Protein 3DOH (pdb70)

Organism: Thermotoga maritima (strain ATCC 43589 / DSM 3109 / JCM 10099 / NBRC 100826 / MSB8) (NCBI:txid243274)

Sequence (748 aa):
VKSVTLITKVFPEGEKVCAVVIEYPVEIDGQKLSPDQFSVKVKTGDTYSSRTITKVYANNSGGLSFSIFNNRGKYVVLELSTEDLHSNTIVFGPNFLNTRMKLDYIVSQLVPIFDVDGNEVEPFTSKQTDEKHLIIDDFLAFTFKDPETGVEIPYRLFVPKDVNPDRKYPLVVFLHGAGERGTDNYLQVAGNRGAVVWAQPRYQVVHPCFVLAPQCPPNSSWSTLFTDRENPFNPEKPLLAVIKIIRKLLDEYNIDENRIYITGLSMGGYGTWTAIMEFPELFAAAIPICGGGDVSKVERIKDIPIWVFHAEDDPVVPVENSRVLVKKLAEIGGKVRYTEYEKGFMEKHGWDPHGSWIPTYENQEAIEWLFEQSRVKSVTLITKVFPEGEKVCAVVIEYPVEIDGQKLSPDQFSVKVKTGDTYSSRTITKVYANNSGGLSFSIFNNRGKYVVLELSTEDLHSNTIVFGPNFLNTRMKLDYIVSQLVPIFDVDGNEVEPFTSKQTDEKHLIIDDFLAFTFKDPETGVEIPYRLFVPKDVNPDRKYPLVVFLHGAGERGTDNYLQVAGNRGAVVWAQPRYQVVHPCFVLAPQCPPNSSWSTLFTDNPFNPEKPLLAVIKIIRKLLDEYNIDENRIYITGLSMGGYGTWTAIMEFPELFAAAIPICGGGDVSKVERIKDIPIWVFHAEDDPVVPVENSRVLVKKLAEIGGKVRYTEYEKGFMEKHGWDPHGSWIPTYENQEAIEWLFEQSR

Radius of gyration: 38.95 Å; Cα contacts (8 Å, |Δi|>4): 1836; chains: 2; bounding box: 73×62×111 Å

Foldseek 3Di:
DPFKEFEWEFAAQFIFRFKIKAQAPWKAAFVFDFQVQKWKWWDDDPDIDTFRFDGKFADQPRDDDDDPPGRMIRMIMGGTDPPDPPTHQWDQDDDQAIDGDDTWMKMKRHQWAQGPVGGTDGIDMDIGDYYDYVQLVQWDWDWDQDPVPRDIKIKTKHAAPPDDQPAAAAEEEEEEALHQAADPRRSQVTSRCRQRLCVDPVNCVVGNYMYMGIHHHNQCAQFCPNVDDPDRQHGDPRVVVVVVVVVVDVVVGRHDQFHHEYEYEHSRLSNQQSVCQVCVSRHQEYERELDADDQVRCVSNLPHQYEYEAECPQPPRHCVRVVSNQVSSVVNNHNYHYDYHYDPNQVVVPHRRRSRVSVVSVDPVNVVVSVVTTD/DPFKEFEWEFAQQFIFRFKIKDFAPAKFQFVQDDQVQKWKWWDDDPDIHTWRFDGKFEDPPTPDDDDPVGGMTRMMMTTTDPVDPPGHQWAQPDDQAIDGDDTWMKMKRHQWGAGPVGDTDGIDIGIGPYYDYPLQVQWDWDWDAPPVGGDIKIKTKHAFPDDDQVAAAEEEEEEDGSHQAADPRRSQVTSRCRFRLCVDPVNCVPRPYMYMRIHHHHQDFQFCLSVHVRQEGDVVVVVVVVVVVVCVVPGRHDQFHYEYEYAASVLSNFQNCCLPPVSRHFEYERELYAHDQVRLVSNLPHQYEYEAECPQPPRHPVRVVSSQVSSVVVNHNYHYDYHYPPRQVVVPHRRRSRVSVVSVDPVNSVVSVVTTD

Nearest PDB structures (foldseek):
  3doh-assembly1_A  TM=1.003E+00  e=2.024E-85  Thermotoga maritima
  3doh-assembly1_B  TM=9.971E-01  e=1.791E-76  Thermotoga maritima
  3wyd-assembly1_B  TM=8.641E-01  e=1.560E-15  uncultured organism
  5vol-assembly2_H  TM=7.059E-01  e=5.793E-10  Bacteroides intestinalis DSM 17393
  5vol-assembly1_F  TM=7.031E-01  e=1.849E-09  Bacteroides intestinalis DSM 17393

Solvent-accessible surface area: 31979 Å² total; per-residue (Å²): 73,138,21,2,21,0,0,1,59,2,30,24,79,2,1,11,0,12,1,0,3,0,30,0,83,59,53,0,27,3,150,117,17,45,49,76,32,8,16,1,9,5,57,51,58,125,99,25,37,66,5,70,26,59,127,16,19,1,9,77,77,17,16,60,68,108,48,129,170,73,27,107,0,80,44,0,0,0,59,1,19,44,146,20,157,53,1,63,0,15,87,152,24,116,144,96,65,18,73,45,51,168,18,46,1,8,1,4,0,9,6,18,3,76,11,80,102,40,91,99,28,108,28,35,38,34,114,35,88,68,60,86,41,39,34,2,67,72,4,90,61,81,83,18,160,1,121,146,43,60,33,100,0,14,7,29,0,12,49,13,161,140,41,48,108,136,149,114,15,2,0,0,0,0,0,0,3,6,12,17,17,10,107,73,15,30,9,0,0,0,14,4,32,0,0,2,2,2,3,20,93,156,21,22,126,87,38,34,0,2,0,0,0,0,0,0,28,53,147,16,0,0,0,20,43,91,54,64,249,144,42,33,53,62,35,31,99,2,0,59,0,0,3,52,0,0,117,80,0,48,124,104,62,41,2,27,81,61,63,0,0,0,0,0,1,13,2,0,0,18,0,0,1,4,0,0,1,43,47,26,133,26,1,2,0,0,2,0,0,0,0,0,5,23,56,100,43,2,92,117,0,75,93,8,14,0,14,0,0,0,0,61,30,10,100,67,12,75,15,108,33,0,95,55,0,17,142,77,0,58,106,59,60,5,120,33,107,65,44,48,21,138,154,33,61,0,110,170,82,65,47,92,15,20,4,0,43,15,15,2,5,87,40,120,113,2,1,54,19,0,10,131,30,64,131,84,150,17,2,24,0,0,0,59,3,31,23,86,3,1,16,1,8,0,0,2,0,25,1,95,61,73,0,28,3,129,127,18,39,50,73,25,8,15,1,8,10,68,23,81,110,89,27,37,73,8,74,23,59,127,21,6,1,13,87,77,12,29,53,61,118,55,119,172,93,17,108,0,59,44,0,0,0,46,9,15,39,150,23,163,62,2,56,2,20,66,176,18,138,108,101,64,25,78,44,57,189,21,47,4,8,0,2,0,14,5,20,0,71,7,65,105,53,93,83,25,109,33,34,40,29,112,38,80,64,60,81,43,40,40,2,68,78,4,84,64,77,87,20,131,9,89,147,103,37,39,94,0,15,7,31,0,16,47,15,166,136,48,72,111,125,152,114,19,5,0,0,0,0,0,0,2,8,15,15,11,10,110,76,16,26,7,0,0,0,13,4,31,0,0,3,2,2,4,10,92,154,20,22,124,87,28,33,0,1,0,0,0,0,0,0,30,47,134,18,0,0,0,14,54,80,58,138,112,36,56,56,34,33,122,2,0,63,0,0,3,78,0,0,113,77,0,48,126,100,57,48,2,25,81,69,62,0,0,0,0,0,4,10,2,0,0,17,0,0,0,2,0,0,3,45,49,45,148,22,1,2,0,0,2,0,0,0,0,2,7,33,55,93,44,2,92,126,0,64,104,8,13,0,14,0,0,0,0,56,26,11,101,71,10,77,18,91,42,0,92,60,0,19,137,90,0,55,95,65,57,6,121,34,106,63,38,53,24,133,154,34,53,0,116,153,86,69,47,91,12,20,5,0,39,16,15,2,5,85,42,118,111,2,2,54,21,0,14,129,27,67,126

InterPro domains:
  IPR003140 Phospholipase/carboxylesterase/thioesterase [PF02230] (187-363)
  IPR029058 Alpha/Beta hydrolase fold [G3DSA:3.40.50.1820] (156-395)
  IPR029058 Alpha/Beta hydrolase fold [SSF53474] (164-391)
  IPR041172 Esterase, Ig-like N-terminal [PF18435] (23-141)
  IPR050955 Plant Biomass Hydrolyzing Esterase [PTHR43037] (5-394)

Structure (mmCIF, N/CA/C/O backbone):
data_3DOH
#
_entry.id   3DOH
#
_cell.length_a   130.157
_cell.length_b   130.157
_cell.length_c   306.184
_cell.angle_alpha   90.00
_cell.angle_beta   90.00
_cell.angle_gamma   120.00
#
_symmetry.space_group_name_H-M   'H 3 2'
#
loop_
_entity.id
_entity.type
_entity.pdbx_description
1 polymer esterase
2 non-polymer 'SULFATE ION'
3 water water
#
loop_
_atom_site.group_PDB
_atom_site.id
_atom_site.type_symbol
_atom_site.label_atom_id
_atom_site.label_alt_id
_atom_site.label_comp_id
_atom_site.label_asym_id
_atom_site.label_entity_id
_atom_site.label_seq_id
_atom_site.pdbx_PDB_ins_code
_atom_site.Cartn_x
_atom_site.Cartn_y
_atom_site.Cartn_z
_atom_site.occupancy
_atom_site.B_iso_or_equiv
_atom_site.auth_seq_id
_atom_site.auth_comp_id
_atom_site.auth_asym_id
_atom_site.auth_atom_id
_atom_site.pdbx_PDB_model_num
ATOM 1 N N . VAL A 1 6 ? 18.450 -37.760 68.090 1.00 50.02 21 VAL A N 1
ATOM 2 C CA . VAL A 1 6 ? 18.154 -36.619 67.233 1.00 49.65 21 VAL A CA 1
ATOM 3 C C . VAL A 1 6 ? 19.161 -36.509 66.093 1.00 49.65 21 VAL A C 1
ATOM 4 O O . VAL A 1 6 ? 20.361 -36.364 66.324 1.00 49.30 21 VAL A O 1
ATOM 8 N N . LYS A 1 7 ? 18.664 -36.578 64.862 1.00 49.54 22 LYS A N 1
ATOM 9 C CA . LYS A 1 7 ? 19.528 -36.740 63.692 1.00 49.06 22 LYS A CA 1
ATOM 10 C C . LYS A 1 7 ? 20.284 -35.465 63.305 1.00 47.22 22 LYS A C 1
ATOM 11 O O . LYS A 1 7 ? 21.438 -35.536 62.866 1.00 47.27 22 LYS A O 1
ATOM 17 N N . SER A 1 8 ? 19.627 -34.318 63.457 1.00 44.52 23 SER A N 1
ATOM 18 C CA . SER A 1 8 ? 20.229 -33.030 63.122 1.00 42.10 23 SER A CA 1
ATOM 19 C C . SER A 1 8 ? 19.349 -31.906 63.599 1.00 39.79 23 SER A C 1
ATOM 20 O O . SER A 1 8 ? 18.151 -32.096 63.861 1.00 38.86 23 SER A O 1
ATOM 23 N N . VAL A 1 9 ? 19.994 -30.751 63.727 1.00 37.18 24 VAL A N 1
ATOM 24 C CA . VAL A 1 9 ? 19.352 -29.481 64.004 1.00 35.52 24 VAL A CA 1
ATOM 25 C C . VAL A 1 9 ? 19.900 -28.459 63.014 1.00 33.73 24 VAL A C 1
ATOM 26 O O . VAL A 1 9 ? 21.093 -28.182 62.964 1.00 33.53 24 VAL A O 1
ATOM 30 N N . THR A 1 10 ? 19.019 -27.971 62.164 1.00 32.23 25 THR A N 1
ATOM 31 C CA . THR A 1 10 ? 19.420 -27.226 61.013 1.00 30.89 25 THR A CA 1
ATOM 32 C C . THR A 1 10 ? 18.836 -25.831 61.129 1.00 30.36 25 THR A C 1
ATOM 33 O O . THR A 1 10 ? 17.638 -25.649 61.326 1.00 30.51 25 THR A O 1
ATOM 37 N N . LEU A 1 11 ? 19.718 -24.857 61.047 1.00 29.59 26 LEU A N 1
ATOM 38 C CA . LEU A 1 11 ? 19.375 -23.460 61.022 1.00 28.99 26 LEU A CA 1
ATOM 39 C C . LEU A 1 11 ? 18.853 -23.065 59.660 1.00 28.79 26 LEU A C 1
ATOM 40 O O . LEU A 1 11 ? 19.561 -23.214 58.674 1.00 29.34 26 LEU A O 1
ATOM 45 N N . ILE A 1 12 ? 17.621 -22.583 59.578 1.00 28.45 27 ILE A N 1
ATOM 46 C CA . ILE A 1 12 ? 17.115 -22.099 58.302 1.00 28.89 27 ILE A CA 1
ATOM 47 C C . ILE A 1 12 ? 17.285 -20.570 58.239 1.00 29.68 27 ILE A C 1
ATOM 48 O O . ILE A 1 12 ? 16.761 -19.835 59.120 1.00 30.39 27 ILE A O 1
ATOM 53 N N . THR A 1 13 ? 18.035 -20.104 57.232 1.00 29.26 28 THR A N 1
ATOM 54 C CA . THR A 1 13 ? 18.191 -18.680 56.948 1.00 29.38 28 THR A CA 1
ATOM 55 C C . THR A 1 13 ? 17.496 -18.368 55.667 1.00 29.29 28 THR A C 1
ATOM 56 O O . THR A 1 13 ? 17.339 -19.239 54.794 1.00 29.54 28 THR A O 1
ATOM 60 N N . LYS A 1 14 ? 17.095 -17.107 55.536 1.00 28.68 29 LYS A N 1
ATOM 61 C CA . LYS A 1 14 ? 16.367 -16.661 54.384 1.00 28.13 29 LYS A CA 1
ATOM 62 C C . LYS A 1 14 ? 16.743 -15.192 54.198 1.00 28.37 29 LYS A C 1
ATOM 63 O O . LYS A 1 14 ? 16.992 -14.473 55.198 1.00 29.04 29 LYS A O 1
ATOM 69 N N . VAL A 1 15 ? 16.788 -14.710 52.962 1.00 27.54 30 VAL A N 1
ATOM 70 C CA . VAL A 1 15 ? 17.182 -13.313 52.792 1.00 27.71 30 VAL A CA 1
ATOM 71 C C . VAL A 1 15 ? 15.939 -12.413 52.843 1.00 28.57 30 VAL A C 1
ATOM 72 O O . VAL A 1 15 ? 15.055 -12.485 51.947 1.00 28.74 30 VAL A O 1
ATOM 76 N N . PHE A 1 16 ? 15.874 -11.581 53.890 1.00 28.21 31 PHE A N 1
ATOM 77 C CA . PHE A 1 16 ? 14.762 -10.652 54.073 1.00 28.25 31 PHE A CA 1
ATOM 78 C C . PHE A 1 16 ? 15.166 -9.250 53.572 1.00 29.71 31 PHE A C 1
ATOM 79 O O . PHE A 1 16 ? 16.372 -8.967 53.393 1.00 29.84 31 PHE A O 1
ATOM 87 N N . PRO A 1 17 ? 14.174 -8.349 53.363 1.00 30.35 32 PRO A N 1
ATOM 88 C CA . PRO A 1 17 ? 14.577 -7.084 52.756 1.00 30.25 32 PRO A CA 1
ATOM 89 C C . PRO A 1 17 ? 15.789 -6.405 53.420 1.00 30.94 32 PRO A C 1
ATOM 90 O O . PRO A 1 17 ? 16.593 -5.774 52.721 1.00 30.81 32 PRO A O 1
ATOM 94 N N . GLU A 1 18 ? 15.953 -6.547 54.737 1.00 31.32 33 GLU A N 1
ATOM 95 C CA . GLU A 1 18 ? 17.097 -5.903 55.412 1.00 31.89 33 GLU A CA 1
ATOM 96 C C . GLU A 1 18 ? 18.286 -6.869 55.592 1.00 31.24 33 GLU A C 1
ATOM 97 O O . GLU A 1 18 ? 19.206 -6.608 56.381 1.00 31.02 33 GLU A O 1
ATOM 103 N N . GLY A 1 19 ? 18.257 -7.980 54.845 1.00 30.05 34 GLY A N 1
ATOM 104 C CA . GLY A 1 19 ? 19.320 -8.959 54.859 1.00 28.49 34 GLY A CA 1
ATOM 105 C C . GLY A 1 19 ? 18.936 -10.315 55.401 1.00 27.82 34 GLY A C 1
ATOM 106 O O . GLY A 1 19 ? 17.764 -10.561 55.745 1.00 27.32 34 GLY A O 1
ATOM 107 N N . GLU A 1 20 ? 19.928 -11.195 55.489 1.00 27.13 35 GLU A N 1
ATOM 108 C CA . GLU A 1 20 ? 19.696 -12.602 55.779 1.00 26.33 35 GLU A CA 1
ATOM 109 C C . GLU A 1 20 ? 19.526 -12.830 57.275 1.00 26.40 35 GLU A C 1
ATOM 110 O O . GLU A 1 20 ? 20.330 -12.368 58.085 1.00 26.26 35 GLU A O 1
ATOM 116 N N . LYS A 1 21 ? 18.468 -13.549 57.629 1.00 25.89 36 LYS A N 1
ATOM 117 C CA . LYS A 1 21 ? 18.123 -13.794 59.008 1.00 26.11 36 LYS A CA 1
ATOM 118 C C . LYS A 1 21 ? 17.901 -15.278 59.144 1.00 26.11 36 LYS A C 1
ATOM 119 O O . LYS A 1 21 ? 17.484 -15.948 58.189 1.00 25.83 36 LYS A O 1
ATOM 125 N N . VAL A 1 22 ? 18.165 -15.790 60.337 1.00 26.14 37 VAL A N 1
ATOM 126 C CA . VAL A 1 22 ? 17.753 -17.136 60.691 1.00 26.52 37 VAL A CA 1
ATOM 127 C C . VAL A 1 22 ? 16.251 -17.073 61.057 1.00 26.89 37 VAL A C 1
ATOM 128 O O . VAL A 1 22 ? 15.878 -16.455 62.070 1.00 25.65 37 VAL A O 1
ATOM 132 N N . CYS A 1 23 ? 15.426 -17.740 60.246 1.00 27.52 38 CYS A N 1
ATOM 133 C CA . CYS A 1 23 ? 13.973 -17.684 60.363 1.00 28.84 38 CYS A CA 1
ATOM 134 C C . CYS A 1 23 ? 13.403 -18.986 60.903 1.00 29.47 38 CYS A C 1
ATOM 135 O O . CYS A 1 23 ? 12.298 -19.019 61.428 1.00 29.35 38 CYS A O 1
ATOM 138 N N . ALA A 1 24 ? 14.142 -20.076 60.785 1.00 30.59 39 ALA A N 1
ATOM 139 C CA . ALA A 1 24 ? 13.624 -21.292 61.384 1.00 31.66 39 ALA A CA 1
ATOM 140 C C . ALA A 1 24 ? 14.726 -22.228 61.846 1.00 32.36 39 ALA A C 1
ATOM 141 O O . ALA A 1 24 ? 15.879 -22.086 61.457 1.00 33.52 39 ALA A O 1
ATOM 143 N N . VAL A 1 25 ? 14.365 -23.141 62.726 1.00 32.32 40 VAL A N 1
ATOM 144 C CA . VAL A 1 25 ? 15.241 -24.192 63.147 1.00 32.32 40 VAL A CA 1
ATOM 145 C C . VAL A 1 25 ? 14.454 -25.466 62.885 1.00 32.34 40 VAL A C 1
ATOM 146 O O . VAL A 1 25 ? 13.300 -25.594 63.317 1.00 31.58 40 VAL A O 1
ATOM 150 N N . VAL A 1 26 ? 15.068 -26.377 62.141 1.00 33.06 41 VAL A N 1
ATOM 151 C CA . VAL A 1 26 ? 14.468 -27.684 61.845 1.00 34.41 41 VAL A CA 1
ATOM 152 C C . VAL A 1 26 ? 15.226 -28.832 62.524 1.00 35.47 41 VAL A C 1
ATOM 153 O O . VAL A 1 26 ? 16.439 -29.002 62.336 1.00 35.67 41 VAL A O 1
ATOM 157 N N . ILE A 1 27 ? 14.504 -29.632 63.296 1.00 36.34 42 ILE A N 1
ATOM 158 C CA . ILE A 1 27 ? 15.107 -30.760 64.000 1.00 36.47 42 ILE A CA 1
ATOM 159 C C . ILE A 1 27 ? 14.681 -32.046 63.311 1.00 37.93 42 ILE A C 1
ATOM 160 O O . ILE A 1 27 ? 13.499 -32.251 63.100 1.00 37.23 42 ILE A O 1
ATOM 165 N N . GLU A 1 28 ? 15.644 -32.887 62.933 1.00 40.63 43 GLU A N 1
ATOM 166 C CA . GLU A 1 28 ? 15.326 -34.211 62.371 1.00 43.24 43 GLU A CA 1
ATOM 167 C C . GLU A 1 28 ? 15.377 -35.231 63.490 1.00 44.85 43 GLU A C 1
ATOM 168 O O . GLU A 1 28 ? 16.461 -35.559 64.000 1.00 45.97 43 GLU A O 1
ATOM 174 N N . TYR A 1 29 ? 14.199 -35.710 63.867 1.00 45.95 44 TYR A N 1
ATOM 175 C CA . TYR A 1 29 ? 14.051 -36.723 64.891 1.00 47.32 44 TYR A CA 1
ATOM 176 C C . TYR A 1 29 ? 14.272 -38.148 64.359 1.00 48.77 44 TYR A C 1
ATOM 177 O O . TYR A 1 29 ? 14.082 -38.391 63.164 1.00 48.38 44 TYR A O 1
ATOM 186 N N . PRO A 1 30 ? 14.688 -39.099 65.247 1.00 50.61 45 PRO A N 1
ATOM 187 C CA . PRO A 1 30 ? 14.885 -40.496 64.794 1.00 51.72 45 PRO A CA 1
ATOM 188 C C . PRO A 1 30 ? 13.591 -41.191 64.274 1.00 52.60 45 PRO A C 1
ATOM 189 O O . PRO A 1 30 ? 13.669 -41.970 63.336 1.00 52.31 45 PRO A O 1
ATOM 193 N N . VAL A 1 31 ? 12.432 -40.904 64.871 1.00 54.09 46 VAL A N 1
ATOM 194 C CA . VAL A 1 31 ? 11.145 -41.247 64.242 1.00 55.80 46 VAL A CA 1
ATOM 195 C C . VAL A 1 31 ? 10.372 -40.043 63.755 1.00 56.50 46 VAL A C 1
ATOM 196 O O . VAL A 1 31 ? 10.828 -38.886 63.848 1.00 57.43 46 VAL A O 1
ATOM 200 N N . GLU A 1 32 ? 9.196 -40.335 63.215 1.00 57.03 47 GLU A N 1
ATOM 201 C CA . GLU A 1 32 ? 8.264 -39.308 62.810 1.00 57.78 47 GLU A CA 1
ATOM 202 C C . GLU A 1 32 ? 7.686 -38.750 64.107 1.00 57.39 47 GLU A C 1
ATOM 203 O O . GLU A 1 32 ? 7.958 -39.280 65.177 1.00 57.58 47 GLU A O 1
ATOM 209 N N . ILE A 1 33 ? 6.901 -37.682 63.991 1.00 57.27 48 ILE A N 1
ATOM 210 C CA . ILE A 1 33 ? 6.284 -36.984 65.108 1.00 56.67 48 ILE A CA 1
ATOM 211 C C . ILE A 1 33 ? 5.018 -36.336 64.568 1.00 56.73 48 ILE A C 1
ATOM 212 O O . ILE A 1 33 ? 4.988 -35.919 63.407 1.00 56.23 48 ILE A O 1
ATOM 217 N N . ASP A 1 34 ? 3.985 -36.260 65.410 1.00 56.99 49 ASP A N 1
ATOM 218 C CA . ASP A 1 34 ? 2.757 -35.498 65.122 1.00 57.26 49 ASP A CA 1
ATOM 219 C C . ASP A 1 34 ? 2.877 -34.080 65.664 1.00 56.65 49 ASP A C 1
ATOM 220 O O . ASP A 1 34 ? 3.007 -33.861 66.875 1.00 56.10 49 ASP A O 1
ATOM 225 N N . GLY A 1 35 ? 2.826 -33.128 64.741 1.00 56.38 50 GLY A N 1
ATOM 226 C CA . GLY A 1 35 ? 2.881 -31.711 65.064 1.00 56.09 50 GLY A CA 1
ATOM 227 C C . GLY A 1 35 ? 1.579 -31.183 65.624 1.00 55.69 50 GLY A C 1
ATOM 228 O O . GLY A 1 35 ? 1.568 -30.168 66.289 1.00 56.08 50 GLY A O 1
ATOM 229 N N . GLN A 1 36 ? 0.478 -31.867 65.340 1.00 55.32 51 GLN A N 1
ATOM 230 C CA . GLN A 1 36 ? -0.818 -31.500 65.865 1.00 55.03 51 GLN A CA 1
ATOM 231 C C . GLN A 1 36 ? -0.662 -31.292 67.367 1.00 54.05 51 GLN A C 1
ATOM 232 O O . GLN A 1 36 ? -1.205 -30.349 67.924 1.00 53.74 51 GLN A O 1
ATOM 238 N N . LYS A 1 37 ? 0.143 -32.146 68.003 1.00 53.58 52 LYS A N 1
ATOM 239 C CA . LYS A 1 37 ? 0.362 -32.096 69.465 1.00 53.12 52 LYS A CA 1
ATOM 240 C C . LYS A 1 37 ? 1.548 -31.226 69.979 1.00 51.61 52 LYS A C 1
ATOM 241 O O . LYS A 1 37 ? 1.744 -31.096 71.191 1.00 51.64 52 LYS A O 1
ATOM 247 N N . LEU A 1 38 ? 2.319 -30.627 69.062 1.00 49.64 53 LEU A N 1
ATOM 248 C CA . LEU A 1 38 ? 3.462 -29.771 69.404 1.00 47.28 53 LEU A CA 1
ATOM 249 C C . LEU A 1 38 ? 3.007 -28.344 69.710 1.00 45.81 53 LEU A C 1
ATOM 250 O O . LEU A 1 38 ? 1.947 -27.908 69.247 1.00 46.41 53 LEU A O 1
ATOM 255 N N . SER A 1 39 ? 3.801 -27.612 70.478 1.00 43.00 54 SER A N 1
ATOM 256 C CA . SER A 1 39 ? 3.470 -26.242 70.815 1.00 40.75 54 SER A CA 1
ATOM 257 C C . SER A 1 39 ? 4.780 -25.496 71.107 1.00 39.02 54 SER A C 1
ATOM 258 O O . SER A 1 39 ? 5.706 -26.095 71.612 1.00 38.84 54 SER A O 1
ATOM 261 N N . PRO A 1 40 ? 4.874 -24.199 70.760 1.00 37.49 55 PRO A N 1
ATOM 262 C CA . PRO A 1 40 ? 6.110 -23.394 70.939 1.00 36.29 55 PRO A CA 1
ATOM 263 C C . PRO A 1 40 ? 6.781 -23.475 72.305 1.00 35.12 55 PRO A C 1
ATOM 264 O O . PRO A 1 40 ? 7.999 -23.444 72.401 1.00 35.16 55 PRO A O 1
ATOM 268 N N . ASP A 1 41 ? 6.001 -23.604 73.359 1.00 34.41 56 ASP A N 1
ATOM 269 C CA . ASP A 1 41 ? 6.576 -23.634 74.706 1.00 33.58 56 ASP A CA 1
ATOM 270 C C . ASP A 1 41 ? 7.230 -24.961 75.099 1.00 32.75 56 ASP A C 1
ATOM 271 O O . ASP A 1 41 ? 7.569 -25.165 76.270 1.00 32.79 56 ASP A O 1
ATOM 276 N N . GLN A 1 42 ? 7.387 -25.869 74.143 1.00 31.81 57 GLN A N 1
ATOM 277 C CA . GLN A 1 42 ? 8.045 -27.146 74.421 1.00 31.88 57 GLN A CA 1
ATOM 278 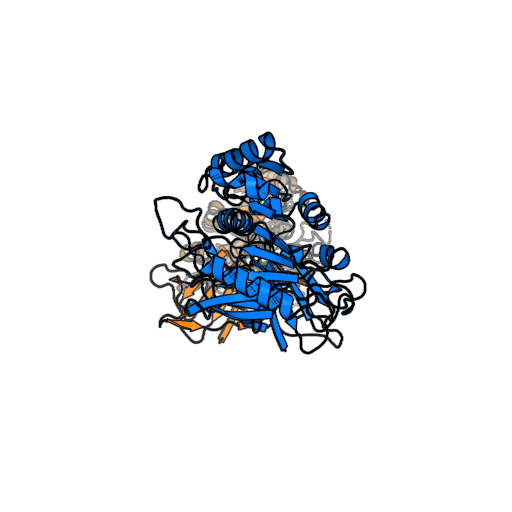C C . GLN A 1 42 ? 9.515 -27.085 73.972 1.00 31.36 57 GLN A C 1
ATOM 279 O O . GLN A 1 42 ? 10.277 -28.032 74.144 1.00 31.47 57 GLN A O 1
ATOM 285 N N . PHE A 1 43 ? 9.911 -25.957 73.405 1.00 30.15 58 PHE A N 1
ATOM 286 C CA . PHE A 1 43 ? 11.232 -25.854 72.848 1.00 28.68 58 PHE A CA 1
ATOM 287 C C . PHE A 1 43 ? 11.866 -24.537 73.235 1.00 27.60 58 PHE A C 1
ATOM 288 O O . PHE A 1 43 ? 11.192 -23.642 73.721 1.00 27.58 58 PHE A O 1
ATOM 296 N N . SER A 1 44 ? 13.151 -24.417 72.991 1.00 26.29 59 SER A N 1
ATOM 297 C CA . SER A 1 44 ? 13.843 -23.177 73.227 1.00 26.15 59 SER A CA 1
ATOM 298 C C . SER A 1 44 ? 14.838 -22.952 72.105 1.00 26.45 59 SER A C 1
ATOM 299 O O . SER A 1 44 ? 15.446 -23.916 71.603 1.00 27.36 59 SER A O 1
ATOM 302 N N . VAL A 1 45 ? 15.030 -21.710 71.684 1.00 25.56 60 VAL A N 1
ATOM 303 C CA . VAL A 1 45 ? 16.053 -21.457 70.680 1.00 25.17 60 VAL A CA 1
ATOM 304 C C . VAL A 1 45 ? 16.904 -20.252 71.100 1.00 25.65 60 VAL A C 1
ATOM 305 O O . VAL A 1 45 ? 16.360 -19.256 71.534 1.00 25.89 60 VAL A O 1
ATOM 309 N N . LYS A 1 46 ? 18.231 -20.326 71.006 1.00 26.20 61 LYS A N 1
ATOM 310 C CA . LYS A 1 46 ? 19.073 -19.185 71.471 1.00 27.19 61 LYS A CA 1
ATOM 311 C C . LYS A 1 46 ? 20.230 -18.923 70.551 1.00 27.72 61 LYS A C 1
ATOM 312 O O . LYS A 1 46 ? 20.706 -19.854 69.946 1.00 28.58 61 LYS A O 1
ATOM 318 N N . VAL A 1 47 ? 20.616 -17.663 70.399 1.00 28.82 62 VAL A N 1
ATOM 319 C CA . VAL A 1 47 ? 21.821 -17.321 69.664 1.00 29.59 62 VAL A CA 1
ATOM 320 C C . VAL A 1 47 ? 22.901 -16.957 70.664 1.00 31.71 62 VAL A C 1
ATOM 321 O O . VAL A 1 47 ? 22.604 -16.536 71.782 1.00 30.77 62 VAL A O 1
ATOM 325 N N . LYS A 1 48 ? 24.155 -17.117 70.265 1.00 35.12 63 LYS A N 1
ATOM 326 C CA . LYS A 1 48 ? 25.239 -16.454 70.975 1.00 38.52 63 LYS A CA 1
ATOM 327 C C . LYS A 1 48 ? 25.463 -15.065 70.391 1.00 40.02 63 LYS A C 1
ATOM 328 O O . LYS A 1 48 ? 25.418 -14.864 69.176 1.00 40.27 63 LYS A O 1
ATOM 334 N N . THR A 1 49 ? 25.752 -14.096 71.246 1.00 42.63 64 THR A N 1
ATOM 335 C CA . THR A 1 49 ? 26.377 -12.872 70.764 1.00 45.00 64 THR A CA 1
ATOM 336 C C . THR A 1 49 ? 26.690 -11.925 71.904 1.00 46.07 64 THR A C 1
ATOM 337 O O . THR A 1 49 ? 25.801 -11.253 72.426 1.00 47.41 64 THR A O 1
ATOM 341 N N . GLY A 1 50 ? 27.958 -11.871 72.291 1.00 47.23 65 GLY A N 1
ATOM 342 C CA . GLY A 1 50 ? 29.042 -12.621 71.633 1.00 48.08 65 GLY A CA 1
ATOM 343 C C . GLY A 1 50 ? 29.597 -13.665 72.622 1.00 48.62 65 GLY A C 1
ATOM 344 O O . GLY A 1 50 ? 30.026 -14.750 72.209 1.00 48.77 65 GLY A O 1
ATOM 345 N N . ASP A 1 51 ? 29.587 -13.335 73.922 1.00 48.63 66 ASP A N 1
ATOM 346 C CA . ASP A 1 51 ? 29.745 -14.338 75.012 1.00 48.94 66 ASP A CA 1
ATOM 347 C C . ASP A 1 51 ? 28.494 -14.498 75.951 1.00 48.18 66 ASP A C 1
ATOM 348 O O . ASP A 1 51 ? 28.602 -15.034 77.062 1.00 48.48 66 ASP A O 1
ATOM 353 N N . THR A 1 52 ? 27.311 -14.050 75.513 1.00 46.37 67 THR A N 1
ATOM 354 C CA . THR A 1 52 ? 26.072 -14.563 76.109 1.00 43.91 67 THR A CA 1
ATOM 355 C C . THR A 1 52 ? 25.094 -15.005 75.029 1.00 42.18 67 THR A C 1
ATOM 356 O O . THR A 1 52 ? 25.326 -14.806 73.831 1.00 42.05 67 THR A O 1
ATOM 360 N N . TYR A 1 53 ? 23.985 -15.583 75.478 1.00 39.54 68 TYR A N 1
ATOM 361 C CA . TYR A 1 53 ? 22.926 -16.008 74.590 1.00 36.85 68 TYR A CA 1
ATOM 362 C C . TYR A 1 53 ? 21.720 -15.152 74.779 1.00 35.53 68 TYR A C 1
ATOM 363 O O . TYR A 1 53 ? 21.423 -14.728 75.886 1.00 35.91 68 TYR A O 1
ATOM 372 N N . SER A 1 54 ? 21.006 -14.897 73.702 1.00 33.47 69 SER A N 1
ATOM 373 C CA . SER A 1 54 ? 19.708 -14.342 73.871 1.00 32.25 69 SER A CA 1
ATOM 374 C C . SER A 1 54 ? 18.669 -15.252 73.167 1.00 31.27 69 SER A C 1
ATOM 375 O O . SER A 1 54 ? 19.031 -16.046 72.279 1.00 30.24 69 SER A O 1
ATOM 378 N N . SER A 1 55 ? 17.402 -15.182 73.597 1.00 30.55 70 SER A N 1
ATOM 379 C CA . SER A 1 55 ? 16.359 -16.072 73.035 1.00 30.31 70 SER A CA 1
ATOM 380 C C . SER A 1 55 ? 15.895 -15.588 71.688 1.00 30.00 70 SER A C 1
ATOM 381 O O . SER A 1 55 ? 15.823 -14.381 71.429 1.00 29.53 70 SER A O 1
ATOM 384 N N . ARG A 1 56 ? 15.577 -16.553 70.837 1.00 29.73 71 ARG A N 1
ATOM 385 C CA . ARG A 1 56 ? 14.807 -16.290 69.635 1.00 29.06 71 ARG A CA 1
ATOM 386 C C . ARG A 1 56 ? 13.408 -16.649 70.028 1.00 28.82 71 ARG A C 1
ATOM 387 O O . ARG A 1 56 ? 13.192 -17.645 70.756 1.00 29.03 71 ARG A O 1
ATOM 395 N N . THR A 1 57 ? 12.450 -15.846 69.592 1.00 28.23 72 THR A N 1
ATOM 396 C CA . THR A 1 57 ? 11.101 -16.170 69.941 1.00 28.08 72 THR A CA 1
ATOM 397 C C . THR A 1 57 ? 10.447 -17.083 68.915 1.00 28.89 72 THR A C 1
ATOM 398 O O . THR A 1 57 ? 10.301 -16.701 67.749 1.00 28.17 72 THR A O 1
ATOM 402 N N . ILE A 1 58 ? 10.089 -18.303 69.365 1.00 29.60 73 ILE A N 1
ATOM 403 C CA . ILE A 1 58 ? 9.442 -19.335 68.524 1.00 30.16 73 ILE A CA 1
ATOM 404 C C . ILE A 1 58 ? 7.958 -19.001 68.289 1.00 31.85 73 ILE A C 1
ATOM 405 O O . ILE A 1 58 ? 7.172 -19.027 69.204 1.00 32.18 73 ILE A O 1
ATOM 410 N N . THR A 1 59 ? 7.567 -18.684 67.065 1.00 34.14 74 THR A N 1
ATOM 411 C CA . THR A 1 59 ? 6.195 -18.219 66.842 1.00 36.54 74 THR A CA 1
ATOM 412 C C . THR A 1 59 ? 5.163 -19.319 66.470 1.00 37.90 74 THR A C 1
ATOM 413 O O . THR A 1 59 ? 3.979 -19.181 66.794 1.00 37.94 74 THR A O 1
ATOM 417 N N . LYS A 1 60 ? 5.598 -20.371 65.765 1.00 39.11 75 LYS A N 1
ATOM 418 C CA . LYS A 1 60 ? 4.753 -21.561 65.527 1.00 40.79 75 LYS A CA 1
ATOM 419 C C . LYS A 1 60 ? 5.642 -22.813 65.527 1.00 40.86 75 LYS A C 1
ATOM 420 O O . LYS A 1 60 ? 6.795 -22.722 65.126 1.00 41.37 75 LYS A O 1
ATOM 426 N N . VAL A 1 61 ? 5.128 -23.960 65.986 1.00 41.07 76 VAL A N 1
ATOM 427 C CA . VAL A 1 61 ? 5.771 -25.283 65.746 1.00 40.88 76 VAL A CA 1
ATOM 428 C C . VAL A 1 61 ? 4.923 -26.173 64.831 1.00 40.31 76 VAL A C 1
ATOM 429 O O . VAL A 1 61 ? 3.702 -26.191 64.958 1.00 40.39 76 VAL A O 1
ATOM 433 N N . TYR A 1 62 ? 5.571 -26.918 63.935 1.00 39.96 77 TYR A N 1
ATOM 434 C CA . TYR A 1 62 ? 4.880 -27.923 63.092 1.00 40.10 77 TYR A CA 1
ATOM 435 C C . TYR A 1 62 ? 5.802 -29.050 62.554 1.00 40.92 77 TYR A C 1
ATOM 436 O O . TYR A 1 62 ? 7.026 -29.007 62.702 1.00 40.92 77 TYR A O 1
ATOM 445 N N . ALA A 1 63 ? 5.212 -30.061 61.931 1.00 42.52 78 ALA A N 1
ATOM 446 C CA . ALA A 1 63 ? 6.025 -31.130 61.382 1.00 44.06 78 ALA A CA 1
ATOM 447 C C . ALA A 1 63 ? 5.763 -31.362 59.916 1.00 45.11 78 ALA A C 1
ATOM 448 O O . ALA A 1 63 ? 4.649 -31.172 59.457 1.00 46.64 78 ALA A O 1
ATOM 450 N N . ASN A 1 64 ? 6.798 -31.758 59.181 1.00 46.38 79 ASN A N 1
ATOM 451 C CA . ASN A 1 64 ? 6.669 -32.246 57.803 1.00 46.73 79 ASN A CA 1
ATOM 452 C C . ASN A 1 64 ? 7.666 -33.396 57.569 1.00 47.29 79 ASN A C 1
ATOM 453 O O . ASN A 1 64 ? 8.380 -33.815 58.507 1.00 46.89 79 ASN A O 1
ATOM 458 N N . ASN A 1 65 ? 7.710 -33.903 56.335 1.00 47.89 80 ASN A N 1
ATOM 459 C CA . ASN A 1 65 ? 8.700 -34.901 55.948 1.00 48.56 80 ASN A CA 1
ATOM 460 C C . ASN A 1 65 ? 9.652 -34.379 54.894 1.00 48.43 80 ASN A C 1
ATOM 461 O O . ASN A 1 65 ? 10.527 -35.092 54.421 1.00 48.56 80 ASN A O 1
ATOM 466 N N . SER A 1 66 ? 9.479 -33.117 54.547 1.00 48.53 81 SER A N 1
ATOM 467 C CA . SER A 1 66 ? 10.330 -32.449 53.580 1.00 48.56 81 SER A CA 1
ATOM 468 C C . SER A 1 66 ? 11.661 -32.000 54.204 1.00 48.43 81 SER A C 1
ATOM 469 O O . SER A 1 66 ? 12.705 -32.332 53.688 1.00 48.89 81 SER A O 1
ATOM 472 N N . GLY A 1 67 ? 11.624 -31.249 55.305 1.00 48.39 82 GLY A N 1
ATOM 473 C CA . GLY A 1 67 ? 12.842 -30.717 55.929 1.00 47.98 82 GLY A CA 1
ATOM 474 C C . GLY A 1 67 ? 12.998 -29.217 55.759 1.00 48.13 82 GLY A C 1
ATOM 475 O O . GLY A 1 67 ? 13.956 -28.611 56.258 1.00 48.30 82 GLY A O 1
ATOM 476 N N . GLY A 1 68 ? 12.064 -28.619 55.025 1.00 48.04 83 GLY A N 1
ATOM 477 C CA . GLY A 1 68 ? 12.045 -27.188 54.829 1.00 47.44 83 GLY A CA 1
ATOM 478 C C . GLY A 1 68 ? 10.874 -26.583 55.560 1.00 47.61 83 GLY A C 1
ATOM 479 O O . GLY A 1 68 ? 10.400 -27.096 56.578 1.00 47.74 83 GLY A O 1
ATOM 480 N N . LEU A 1 69 ? 10.382 -25.480 55.041 1.00 47.37 84 LEU A N 1
ATOM 481 C CA . LEU A 1 69 ? 9.377 -24.752 55.773 1.00 47.03 84 LEU A CA 1
ATOM 482 C C . LEU A 1 69 ? 7.953 -25.209 55.505 1.00 46.98 84 LEU A C 1
ATOM 483 O O . LEU A 1 69 ? 7.040 -24.604 56.005 1.00 46.79 84 LEU A O 1
ATOM 488 N N . SER A 1 70 ? 7.747 -26.277 54.745 1.00 47.53 85 SER A N 1
ATOM 489 C CA . SER A 1 70 ? 6.382 -26.570 54.240 1.00 48.43 85 SER A CA 1
ATOM 490 C C . SER A 1 70 ? 5.458 -27.137 55.316 1.00 48.39 85 SER A C 1
ATOM 491 O O . SER A 1 70 ? 5.879 -27.989 56.120 1.00 48.62 85 SER A O 1
ATOM 494 N N . PHE A 1 71 ? 4.213 -26.659 55.324 1.00 48.10 86 PHE A N 1
ATOM 495 C CA . PHE A 1 71 ? 3.224 -27.062 56.309 1.00 48.27 86 PHE A CA 1
ATOM 496 C C . PHE A 1 71 ? 1.857 -27.252 55.665 1.00 48.81 86 PHE A C 1
ATOM 497 O O . PHE A 1 71 ? 1.316 -26.302 55.119 1.00 49.18 86 PHE A O 1
ATOM 505 N N . SER A 1 72 ? 1.295 -28.460 55.739 1.00 48.86 87 SER A N 1
ATOM 506 C CA . SER A 1 72 ? -0.115 -28.645 55.413 1.00 49.21 87 SER A CA 1
ATOM 507 C C . SER A 1 72 ? -0.939 -28.983 56.636 1.00 49.19 87 SER A C 1
ATOM 508 O O . SER A 1 72 ? -0.552 -29.873 57.383 1.00 48.71 87 SER A O 1
ATOM 511 N N . ILE A 1 73 ? -2.065 -28.303 56.825 1.00 49.26 88 ILE A N 1
ATOM 512 C CA . ILE A 1 73 ? -3.010 -28.660 57.880 1.00 50.42 88 ILE A CA 1
ATOM 513 C C . ILE A 1 73 ? -3.305 -30.159 57.912 1.00 51.61 88 ILE A C 1
ATOM 514 O O . ILE A 1 73 ? -3.736 -30.694 58.934 1.00 52.00 88 ILE A O 1
ATOM 519 N N . PHE A 1 74 ? -3.070 -30.830 56.789 1.00 52.64 89 PHE A N 1
ATOM 520 C CA . PHE A 1 74 ? -3.661 -32.126 56.528 1.00 53.82 89 PHE A CA 1
ATOM 521 C C . PHE A 1 74 ? -2.837 -33.199 57.123 1.00 54.58 89 PHE A C 1
ATOM 522 O O . PHE A 1 74 ? -3.377 -34.137 57.735 1.00 55.45 89 PHE A O 1
ATOM 530 N N . ASN A 1 75 ? -1.529 -33.054 56.955 1.00 54.76 90 ASN A N 1
ATOM 531 C CA . ASN A 1 75 ? -0.586 -34.006 57.503 1.00 54.68 90 ASN A CA 1
ATOM 532 C C . ASN A 1 75 ? 0.524 -33.245 58.205 1.00 53.53 90 ASN A C 1
ATOM 533 O O . ASN A 1 75 ? 1.610 -33.043 57.656 1.00 53.24 90 ASN A O 1
ATOM 538 N N . ASN A 1 76 ? 0.222 -32.810 59.422 1.00 52.05 91 ASN A N 1
ATOM 539 C CA . ASN A 1 76 ? 1.158 -32.074 60.261 1.00 50.33 91 ASN A CA 1
ATOM 540 C C . ASN A 1 76 ? 2.045 -33.080 60.999 1.00 50.11 91 ASN A C 1
ATOM 541 O O . ASN A 1 76 ? 1.911 -33.264 62.209 1.00 49.81 91 ASN A O 1
ATOM 546 N N . ARG A 1 77 ? 2.938 -33.743 60.270 1.00 49.60 92 ARG A N 1
ATOM 547 C CA . ARG A 1 77 ? 3.661 -34.866 60.848 1.00 50.19 92 ARG A CA 1
ATOM 548 C C . ARG A 1 77 ? 4.941 -35.238 60.086 1.00 49.78 92 ARG A C 1
ATOM 549 O O . ARG A 1 77 ? 5.067 -34.951 58.880 1.00 49.74 92 ARG A O 1
ATOM 557 N N . GLY A 1 78 ? 5.893 -35.859 60.797 1.00 49.18 93 GLY A N 1
ATOM 558 C CA . GLY A 1 78 ? 7.056 -36.471 60.154 1.00 48.44 93 GLY A CA 1
ATOM 559 C C . GLY A 1 78 ? 8.294 -36.444 61.020 1.00 48.22 93 GLY A C 1
ATOM 560 O O . GLY A 1 78 ? 8.237 -36.090 62.187 1.00 48.06 93 GLY A O 1
ATOM 561 N N . LYS A 1 79 ? 9.430 -36.808 60.445 1.00 47.80 94 LYS A N 1
ATOM 562 C CA . LYS A 1 79 ? 10.669 -36.771 61.208 1.00 47.12 94 LYS A CA 1
ATOM 563 C C . LYS A 1 79 ? 11.204 -35.344 61.373 1.00 45.98 94 LYS A C 1
ATOM 564 O O . LYS A 1 79 ? 12.078 -35.089 62.213 1.00 46.73 94 LYS A O 1
ATOM 570 N N . TYR A 1 80 ? 10.689 -34.400 60.602 1.00 43.81 95 TYR A N 1
ATOM 571 C CA . TYR A 1 80 ? 11.186 -33.040 60.750 1.00 41.82 95 TYR A CA 1
ATOM 572 C C . TYR A 1 80 ? 10.262 -32.185 61.596 1.00 41.08 95 TYR A C 1
ATOM 573 O O . TYR A 1 80 ? 9.046 -32.118 61.350 1.00 42.00 95 TYR A O 1
ATOM 582 N N . VAL A 1 81 ? 10.836 -31.532 62.595 1.00 39.01 96 VAL A N 1
ATOM 583 C CA . VAL A 1 81 ? 10.100 -30.563 63.374 1.00 36.57 96 VAL A CA 1
ATOM 584 C C . VAL A 1 81 ? 10.667 -29.165 63.093 1.00 35.62 96 VAL A C 1
ATOM 585 O O . VAL A 1 81 ? 11.877 -28.898 63.249 1.00 34.61 96 VAL A O 1
ATOM 589 N N . VAL A 1 82 ? 9.755 -28.304 62.646 1.00 33.92 97 VAL A N 1
ATOM 590 C CA . VAL A 1 82 ? 10.034 -26.936 62.328 1.00 32.44 97 VAL A CA 1
ATOM 591 C C . VAL A 1 82 ? 9.635 -26.026 63.465 1.00 32.02 97 VAL A C 1
ATOM 592 O O . VAL A 1 82 ? 8.505 -26.057 63.946 1.00 31.25 97 VAL A O 1
ATOM 596 N N . LEU A 1 83 ? 10.583 -25.196 63.863 1.00 31.83 98 LEU A N 1
ATOM 597 C CA . LEU A 1 83 ? 10.354 -24.166 64.844 1.00 31.77 98 LEU A CA 1
ATOM 598 C C . LEU A 1 83 ? 10.537 -22.874 64.097 1.00 31.90 98 LEU A C 1
ATOM 599 O O . LEU A 1 83 ? 11.651 -22.551 63.702 1.00 33.01 98 LEU A O 1
ATOM 604 N N . GLU A 1 84 ? 9.469 -22.130 63.875 1.00 31.34 99 GLU A N 1
ATOM 605 C CA . GLU A 1 84 ? 9.602 -20.870 63.184 1.00 30.75 99 GLU A CA 1
ATOM 606 C C . GLU A 1 84 ? 9.968 -19.764 64.177 1.00 29.52 99 GLU A C 1
ATOM 607 O O . GLU A 1 84 ? 9.540 -19.772 65.322 1.00 29.81 99 GLU A O 1
ATOM 613 N N . LEU A 1 85 ? 10.779 -18.813 63.750 1.00 28.81 100 LEU A N 1
ATOM 614 C CA . LEU A 1 85 ? 11.278 -17.759 64.655 1.00 28.16 100 LEU A CA 1
ATOM 615 C C . LEU A 1 85 ? 10.867 -16.330 64.254 1.00 28.28 100 LEU A C 1
ATOM 616 O O . LEU A 1 85 ? 10.823 -16.004 63.079 1.00 27.90 100 LEU A O 1
ATOM 621 N N . SER A 1 86 ? 10.582 -15.476 65.230 1.00 28.84 101 SER A N 1
ATOM 622 C CA . SER A 1 86 ? 10.192 -14.120 64.904 1.00 30.09 101 SER A CA 1
ATOM 623 C C . SER A 1 86 ? 11.275 -13.460 64.135 1.00 30.13 101 SER A C 1
ATOM 624 O O . SER A 1 86 ? 12.390 -13.369 64.590 1.00 30.55 101 SER A O 1
ATOM 627 N N . THR A 1 87 ? 10.931 -12.962 62.970 1.00 31.21 102 THR A N 1
ATOM 628 C CA . THR A 1 87 ? 11.887 -12.185 62.201 1.00 32.15 102 THR A CA 1
ATOM 629 C C . THR A 1 87 ? 12.119 -10.799 62.791 1.00 31.83 102 THR A C 1
ATOM 630 O O . THR A 1 87 ? 12.903 -10.068 62.269 1.00 32.15 102 THR A O 1
ATOM 634 N N . GLU A 1 88 ? 11.453 -10.454 63.883 1.00 32.69 103 GLU A N 1
ATOM 635 C CA . GLU A 1 88 ? 11.556 -9.130 64.474 1.00 33.80 103 GLU A CA 1
ATOM 636 C C . GLU A 1 88 ? 12.451 -9.181 65.692 1.00 34.35 103 GLU A C 1
ATOM 637 O O . GLU A 1 88 ? 12.680 -8.167 66.350 1.00 33.50 103 GLU A O 1
ATOM 643 N N . ASP A 1 89 ? 12.930 -10.375 66.024 1.00 35.35 104 ASP A N 1
ATOM 644 C CA . ASP A 1 89 ? 13.887 -10.524 67.110 1.00 36.07 104 ASP A CA 1
ATOM 645 C C . ASP A 1 89 ? 15.108 -9.683 66.864 1.00 37.06 104 ASP A C 1
ATOM 646 O O . ASP A 1 89 ? 15.584 -9.593 65.739 1.00 36.75 104 ASP A O 1
ATOM 651 N N . LEU A 1 90 ? 15.648 -9.111 67.931 1.00 39.02 105 LEU A N 1
ATOM 652 C CA . LEU A 1 90 ? 16.877 -8.344 67.815 1.00 39.89 105 LEU A CA 1
ATOM 653 C C . LEU A 1 90 ? 18.011 -9.153 67.149 1.00 39.82 105 LEU A C 1
ATOM 654 O O . LEU A 1 90 ? 18.616 -8.694 66.148 1.00 41.27 105 LEU A O 1
ATOM 659 N N . HIS A 1 91 ? 18.316 -10.316 67.706 1.00 38.27 106 HIS A N 1
ATOM 660 C CA . HIS A 1 91 ? 19.415 -11.117 67.196 1.00 37.35 106 HIS A CA 1
ATOM 661 C C . HIS A 1 91 ? 18.903 -12.097 66.153 1.00 36.88 106 HIS A C 1
ATOM 662 O O . HIS A 1 91 ? 19.038 -13.309 66.318 1.00 37.44 106 HIS A O 1
ATOM 669 N N . SER A 1 92 ? 18.314 -11.580 65.077 1.00 35.82 107 SER A N 1
ATOM 670 C CA . SER A 1 92 ? 17.989 -12.444 63.971 1.00 34.77 107 SER A CA 1
ATOM 671 C C . SER A 1 92 ? 18.945 -12.335 62.758 1.00 34.64 107 SER A C 1
ATOM 672 O O . SER A 1 92 ? 19.293 -13.359 62.157 1.00 35.19 107 SER A O 1
ATOM 675 N N . ASN A 1 93 ? 19.386 -11.117 62.427 1.00 34.17 108 ASN A N 1
ATOM 676 C CA . ASN A 1 93 ? 20.337 -10.853 61.338 1.00 33.54 108 ASN A CA 1
ATOM 677 C C . ASN A 1 93 ? 21.602 -11.665 61.425 1.00 33.49 108 ASN A C 1
ATOM 678 O O . ASN A 1 93 ? 22.111 -11.897 62.505 1.00 33.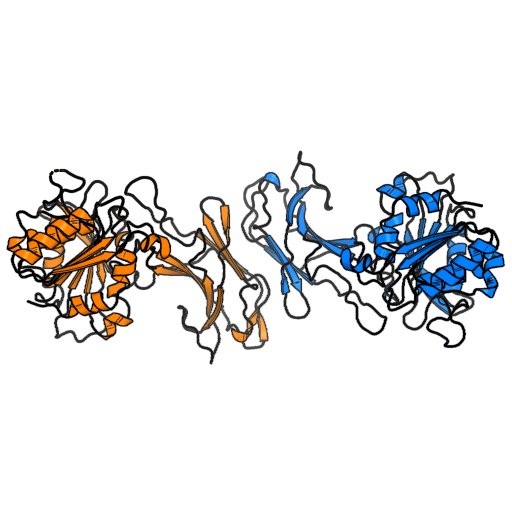36 108 ASN A O 1
ATOM 683 N N . THR A 1 94 ? 22.117 -12.112 60.291 1.00 33.93 109 THR A N 1
ATOM 684 C CA . THR A 1 94 ? 23.395 -12.840 60.299 1.00 34.26 109 THR A CA 1
ATOM 685 C C . THR A 1 94 ? 24.591 -11.892 60.122 1.00 35.01 109 THR A C 1
ATOM 686 O O . THR A 1 94 ? 25.746 -12.253 60.399 1.00 35.06 109 THR A O 1
ATOM 690 N N . ILE A 1 95 ? 24.304 -10.671 59.700 1.00 35.78 110 ILE A N 1
ATOM 691 C CA . ILE A 1 95 ? 25.351 -9.779 59.278 1.00 37.16 110 ILE A CA 1
ATOM 692 C C . ILE A 1 95 ? 25.456 -8.622 60.238 1.00 39.51 110 ILE A C 1
ATOM 693 O O . ILE A 1 95 ? 24.529 -7.827 60.349 1.00 40.08 110 ILE A O 1
ATOM 698 N N . VAL A 1 96 ? 26.582 -8.5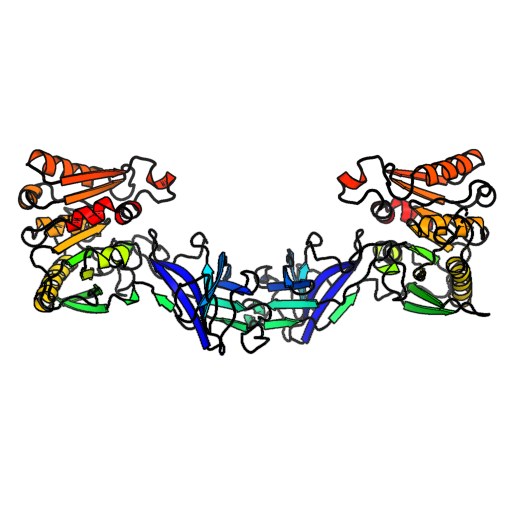09 60.927 1.00 42.01 111 VAL A N 1
ATOM 699 C CA . VAL A 1 96 ? 26.807 -7.315 61.727 1.00 44.82 111 VAL A CA 1
ATOM 700 C C . VAL A 1 96 ? 27.504 -6.247 60.874 1.00 46.70 111 VAL A C 1
ATOM 701 O O . VAL A 1 96 ? 28.525 -6.511 60.232 1.00 46.47 111 VAL A O 1
ATOM 705 N N . PHE A 1 97 ? 26.875 -5.069 60.840 1.00 49.61 112 PHE A N 1
ATOM 706 C CA . PHE A 1 97 ? 27.398 -3.875 60.186 1.00 52.56 112 PHE A CA 1
ATOM 707 C C . PHE A 1 97 ? 28.562 -3.352 60.994 1.00 53.75 112 PHE A C 1
ATOM 708 O O . PHE A 1 97 ? 28.350 -2.595 61.925 1.00 53.47 112 PHE A O 1
ATOM 716 N N . GLY A 1 98 ? 29.779 -3.756 60.648 1.00 55.74 113 GLY A N 1
ATOM 717 C CA . GLY A 1 98 ? 30.977 -3.148 61.225 1.00 58.24 113 GLY A CA 1
ATOM 718 C C . GLY A 1 98 ? 31.277 -1.787 60.573 1.00 60.29 113 GLY A C 1
ATOM 719 O O . GLY A 1 98 ? 30.486 -1.305 59.733 1.00 60.43 113 GLY A O 1
ATOM 720 N N . PRO A 1 99 ? 32.418 -1.145 60.950 1.00 61.53 114 PRO A N 1
ATOM 721 C CA . PRO A 1 99 ? 32.836 0.111 60.287 1.00 62.07 114 PRO A CA 1
ATOM 722 C C . PRO A 1 99 ? 33.842 -0.118 59.099 1.00 62.43 114 PRO A C 1
ATOM 723 O O . PRO A 1 99 ? 34.209 -1.271 58.814 1.00 62.48 114 PRO A O 1
ATOM 727 N N . ASN A 1 100 ? 34.221 0.929 58.355 1.00 62.57 115 ASN A N 1
ATOM 728 C CA . ASN A 1 100 ? 33.457 2.173 58.243 1.00 62.36 115 ASN A CA 1
ATOM 729 C C . ASN A 1 100 ? 32.323 1.818 57.278 1.00 61.46 115 ASN A C 1
ATOM 730 O O . ASN A 1 100 ? 31.132 2.127 57.534 1.00 61.69 115 ASN A O 1
ATOM 735 N N . PHE A 1 101 ? 32.716 1.131 56.194 1.00 59.58 116 PHE A N 1
ATOM 736 C CA . PHE A 1 101 ? 31.810 0.736 55.111 1.00 58.03 116 PHE A CA 1
ATOM 737 C C . PHE A 1 101 ? 31.984 -0.751 54.721 1.00 55.78 116 PHE A C 1
ATOM 738 O O . PHE A 1 101 ? 31.945 -1.107 53.548 1.00 55.28 116 PHE A O 1
ATOM 746 N N . LEU A 1 102 ? 32.150 -1.607 55.729 1.00 53.44 117 LEU A N 1
ATOM 747 C CA . LEU A 1 102 ? 32.472 -3.029 55.521 1.00 51.45 117 LEU A CA 1
ATOM 748 C C . LEU A 1 102 ? 31.757 -3.930 56.533 1.00 49.35 117 LEU A C 1
ATOM 749 O O . LEU A 1 102 ? 32.050 -3.907 57.719 1.00 49.37 117 LEU A O 1
ATOM 754 N N . ASN A 1 103 ? 30.813 -4.725 56.039 1.00 46.96 118 ASN A N 1
ATOM 755 C CA . ASN A 1 103 ? 30.032 -5.610 56.895 1.00 45.21 118 ASN A CA 1
ATOM 756 C C . ASN A 1 103 ? 30.605 -7.023 56.937 1.00 43.85 118 ASN A C 1
ATOM 757 O O . ASN A 1 103 ? 31.274 -7.460 56.001 1.00 42.76 118 ASN A O 1
ATOM 762 N N . THR A 1 104 ? 30.337 -7.733 58.028 1.00 43.22 119 THR A N 1
ATOM 763 C CA . THR A 1 104 ? 30.826 -9.096 58.195 1.00 43.16 119 THR A CA 1
ATOM 764 C C . THR A 1 104 ? 29.724 -10.019 58.706 1.00 42.73 119 THR A C 1
ATOM 765 O O . THR A 1 104 ? 28.915 -9.628 59.548 1.00 43.39 119 THR A O 1
ATOM 769 N N . ARG A 1 105 ? 29.699 -11.244 58.192 1.00 42.86 120 ARG A N 1
ATOM 770 C CA . ARG A 1 105 ? 28.761 -12.255 58.667 1.00 42.56 120 ARG A CA 1
ATOM 771 C C . ARG A 1 105 ? 29.400 -13.145 59.728 1.00 43.74 120 ARG A C 1
ATOM 772 O O . ARG A 1 105 ? 30.025 -14.156 59.409 1.00 43.97 120 ARG A O 1
ATOM 780 N N . MET A 1 106 ? 29.238 -12.761 60.990 1.00 45.24 121 MET A N 1
ATOM 781 C CA . MET A 1 106 ? 28.934 -13.717 62.048 1.00 47.18 121 MET A CA 1
ATOM 782 C C . MET A 1 106 ? 28.875 -15.141 61.506 1.00 46.30 121 MET A C 1
ATOM 783 O O . MET A 1 106 ? 27.924 -15.516 60.821 1.00 46.47 121 MET A O 1
ATOM 788 N N . LYS A 1 107 ? 29.899 -15.930 61.817 1.00 45.96 122 LYS A N 1
ATOM 789 C CA . LYS A 1 107 ? 29.714 -17.347 62.106 1.00 44.66 122 LYS A CA 1
ATOM 790 C C . LYS A 1 107 ? 28.529 -17.569 63.040 1.00 43.44 122 LYS A C 1
ATOM 791 O O . LYS A 1 107 ? 28.426 -16.934 64.090 1.00 42.31 122 LYS A O 1
ATOM 797 N N . LEU A 1 108 ? 27.636 -18.473 62.650 1.00 42.07 123 LEU A N 1
ATOM 798 C CA . LEU A 1 108 ? 26.363 -18.666 63.370 1.00 40.87 123 LEU A CA 1
ATOM 799 C C . LEU A 1 108 ? 26.468 -19.653 64.500 1.00 39.69 123 LEU A C 1
ATOM 800 O O . LEU A 1 108 ? 27.027 -20.722 64.325 1.00 39.37 123 LEU A O 1
ATOM 805 N N . ASP A 1 109 ? 25.842 -19.308 65.617 1.00 38.31 124 ASP A N 1
ATOM 806 C CA . ASP A 1 109 ? 26.049 -19.984 66.851 1.00 37.59 124 ASP A CA 1
ATOM 807 C C . ASP A 1 109 ? 24.797 -20.136 67.761 1.00 36.45 124 ASP A C 1
ATOM 808 O O . ASP A 1 109 ? 24.402 -19.217 68.508 1.00 36.11 124 ASP A O 1
ATOM 813 N N . TYR A 1 110 ? 24.210 -21.325 67.727 1.00 34.31 125 TYR A N 1
ATOM 814 C CA . TYR A 1 110 ? 22.911 -21.542 68.276 1.00 32.16 125 TYR A CA 1
ATOM 815 C C . TYR A 1 110 ? 22.881 -22.738 69.161 1.00 32.54 125 TYR A C 1
ATOM 816 O O . TYR A 1 110 ? 23.577 -23.728 68.936 1.00 33.11 125 TYR A O 1
ATOM 825 N N . ILE A 1 111 ? 22.031 -22.662 70.168 1.00 32.39 126 ILE A N 1
ATOM 826 C CA . ILE A 1 111 ? 21.702 -23.837 70.917 1.00 31.87 126 ILE A CA 1
ATOM 827 C C . ILE A 1 111 ? 20.193 -23.919 70.995 1.00 31.04 126 ILE A C 1
ATOM 828 O O . ILE A 1 111 ? 19.515 -22.884 71.101 1.00 30.82 126 ILE A O 1
ATOM 833 N N . VAL A 1 112 ? 19.704 -25.154 70.891 1.00 29.65 127 VAL A N 1
ATOM 834 C CA . VAL A 1 112 ? 18.327 -25.451 70.750 1.00 29.19 127 VAL A CA 1
ATOM 835 C C . VAL A 1 112 ? 17.963 -26.485 71.774 1.00 30.52 127 VAL A C 1
ATOM 836 O O . VAL A 1 112 ? 18.764 -27.394 72.053 1.00 30.99 127 VAL A O 1
ATOM 840 N N . SER A 1 113 ? 16.744 -26.379 72.311 1.00 30.73 128 SER A N 1
ATOM 841 C CA . SER A 1 113 ? 16.237 -27.398 73.201 1.00 30.90 128 SER A CA 1
ATOM 842 C C . SER A 1 113 ? 14.807 -27.841 73.001 1.00 31.34 128 SER A C 1
ATOM 843 O O . SER A 1 113 ? 13.899 -27.035 72.800 1.00 31.77 128 SER A O 1
ATOM 846 N N . GLN A 1 114 ? 14.622 -29.145 73.118 1.00 31.46 129 GLN A N 1
ATOM 847 C CA . GLN A 1 114 ? 13.330 -29.677 73.429 1.00 31.67 129 GLN A CA 1
ATOM 848 C C . GLN A 1 114 ? 13.269 -29.837 74.908 1.00 32.03 129 GLN A C 1
ATOM 849 O O . GLN A 1 114 ? 14.044 -30.572 75.453 1.00 32.79 129 GLN A O 1
ATOM 855 N N . LEU A 1 115 ? 12.329 -29.169 75.553 1.00 32.87 130 LEU A N 1
ATOM 856 C CA . LEU A 1 115 ? 12.371 -28.995 76.992 1.00 34.09 130 LEU A CA 1
ATOM 857 C C . LEU A 1 115 ? 11.598 -30.036 77.778 1.00 35.38 130 LEU A C 1
ATOM 858 O O . LEU A 1 115 ? 11.909 -30.311 78.938 1.00 35.84 130 LEU A O 1
ATOM 863 N N . VAL A 1 116 ? 10.564 -30.568 77.150 1.00 36.86 131 VAL A N 1
ATOM 864 C CA . VAL A 1 116 ? 9.653 -31.478 77.777 1.00 38.18 131 VAL A CA 1
ATOM 865 C C . VAL A 1 116 ? 9.591 -32.670 76.857 1.00 40.57 131 VAL A C 1
ATOM 866 O O . VAL A 1 116 ? 9.950 -32.556 75.663 1.00 41.07 131 VAL A O 1
ATOM 870 N N . PRO A 1 117 ? 9.125 -33.819 77.373 1.00 41.98 132 PRO A N 1
ATOM 871 C CA . PRO A 1 117 ? 9.034 -34.958 76.480 1.00 43.40 132 PRO A CA 1
ATOM 872 C C . PRO A 1 117 ? 8.025 -34.622 75.392 1.00 45.03 132 PRO A C 1
ATOM 873 O O . PRO A 1 117 ? 7.265 -33.683 75.564 1.00 45.15 132 PRO A O 1
ATOM 877 N N . ILE A 1 118 ? 8.040 -35.337 74.271 1.00 47.36 133 ILE A N 1
ATOM 878 C CA . ILE A 1 118 ? 7.035 -35.128 73.215 1.00 49.80 133 ILE A CA 1
ATOM 879 C C . ILE A 1 118 ? 6.510 -36.442 72.653 1.00 52.13 133 ILE A C 1
ATOM 880 O O . ILE A 1 118 ? 7.192 -37.487 72.696 1.00 52.12 133 ILE A O 1
ATOM 885 N N . PHE A 1 119 ? 5.289 -36.380 72.129 1.00 54.82 134 PHE A N 1
ATOM 886 C CA . PHE A 1 119 ? 4.632 -37.579 71.649 1.00 58.22 134 PHE A CA 1
ATOM 887 C C . PHE A 1 119 ? 5.158 -37.911 70.251 1.00 59.71 134 PHE A C 1
ATOM 888 O O . PHE A 1 119 ? 5.312 -37.007 69.426 1.00 60.52 134 PHE A O 1
ATOM 896 N N . ASP A 1 120 ? 5.482 -39.180 69.995 1.00 61.22 135 ASP A N 1
ATOM 897 C CA . ASP A 1 120 ? 5.745 -39.612 68.606 1.00 62.50 135 ASP A CA 1
ATOM 898 C C . ASP A 1 120 ? 4.661 -40.560 68.021 1.00 63.24 135 ASP A C 1
ATOM 899 O O . ASP A 1 120 ? 3.738 -41.008 68.736 1.00 63.07 135 ASP A O 1
ATOM 904 N N . VAL A 1 121 ? 4.800 -40.866 66.730 1.00 64.12 136 VAL A N 1
ATOM 905 C CA . VAL A 1 121 ? 3.783 -41.623 65.987 1.00 65.27 136 VAL A CA 1
ATOM 906 C C . VAL A 1 121 ? 3.689 -43.095 66.398 1.00 66.03 136 VAL A C 1
ATOM 907 O O . VAL A 1 121 ? 2.662 -43.746 66.159 1.00 66.24 136 VAL A O 1
ATOM 911 N N . ASP A 1 122 ? 4.668 -43.549 67.184 1.00 66.49 137 ASP A N 1
ATOM 912 C CA . ASP A 1 122 ? 4.995 -44.971 67.319 1.00 66.74 137 ASP A CA 1
ATOM 913 C C . ASP A 1 122 ? 4.518 -45.742 68.571 1.00 66.63 137 ASP A C 1
ATOM 914 O O . ASP A 1 122 ? 4.398 -46.966 68.515 1.00 67.40 137 ASP A O 1
ATOM 919 N N . GLY A 1 123 ? 4.246 -45.062 69.688 1.00 66.07 138 GLY A N 1
ATOM 920 C CA . GLY A 1 123 ? 5.095 -43.975 70.200 1.00 65.65 138 GLY A CA 1
ATOM 921 C C . GLY A 1 123 ? 5.845 -44.403 71.484 1.00 64.91 138 GLY A C 1
ATOM 922 O O . GLY A 1 123 ? 6.792 -45.181 71.429 1.00 65.10 138 GLY A O 1
ATOM 923 N N . ASN A 1 124 ? 5.511 -43.834 72.635 1.00 64.46 139 ASN A N 1
ATOM 924 C CA . ASN A 1 124 ? 4.848 -42.529 72.708 1.00 63.82 139 ASN A CA 1
ATOM 925 C C . ASN A 1 124 ? 5.672 -41.363 73.320 1.00 63.57 139 ASN A C 1
ATOM 926 O O . ASN A 1 124 ? 5.068 -40.337 73.682 1.00 64.00 139 ASN A O 1
ATOM 931 N N . GLU A 1 125 ? 7.014 -41.488 73.411 1.00 62.24 140 GLU A N 1
ATOM 932 C CA . GLU A 1 125 ? 7.848 -40.424 74.073 1.00 61.44 140 GLU A CA 1
ATOM 933 C C . GLU A 1 125 ? 9.321 -40.225 73.666 1.00 58.84 140 GLU A C 1
ATOM 934 O O . GLU A 1 125 ? 10.176 -41.095 73.918 1.00 58.42 140 GLU A O 1
ATOM 940 N N . VAL A 1 126 ? 9.605 -39.061 73.062 1.00 56.05 141 VAL A N 1
ATOM 941 C CA . VAL A 1 126 ? 10.999 -38.622 72.833 1.00 53.12 141 VAL A CA 1
ATOM 942 C C . VAL A 1 126 ? 11.412 -37.726 74.005 1.00 51.16 141 VAL A C 1
ATOM 943 O O . VAL A 1 126 ? 10.688 -36.811 74.376 1.00 51.29 141 VAL A O 1
ATOM 947 N N . GLU A 1 127 ? 12.545 -38.026 74.616 1.00 48.32 142 GLU A N 1
ATOM 948 C CA . GLU A 1 127 ? 12.961 -37.305 75.808 1.00 46.20 142 GLU A CA 1
ATOM 949 C C . GLU A 1 127 ? 13.634 -35.970 75.446 1.00 43.83 142 GLU A C 1
ATOM 950 O O . GLU A 1 127 ? 14.186 -35.821 74.347 1.00 43.29 142 GLU A O 1
ATOM 956 N N . PRO A 1 128 ? 13.540 -34.975 76.349 1.00 41.64 143 PRO A N 1
ATOM 957 C CA . PRO A 1 128 ? 14.278 -33.711 76.225 1.00 40.13 143 PRO A CA 1
ATOM 958 C C . PRO A 1 128 ? 15.757 -33.851 75.763 1.00 39.12 143 PRO A C 1
ATOM 959 O O . PRO A 1 128 ? 16.455 -34.799 76.151 1.00 38.69 143 PRO A O 1
ATOM 963 N N . PHE A 1 129 ? 16.211 -32.922 74.921 1.00 37.65 144 PHE A N 1
ATOM 964 C CA . PHE A 1 129 ? 17.615 -32.862 74.490 1.00 36.36 144 PHE A CA 1
ATOM 965 C C . PHE A 1 129 ? 18.028 -31.409 74.338 1.00 35.59 144 PHE A C 1
ATOM 966 O O . PHE A 1 129 ? 17.188 -30.527 74.228 1.00 36.22 144 PHE A O 1
ATOM 974 N N . THR A 1 130 ? 19.327 -31.167 74.299 1.00 35.01 145 THR A N 1
ATOM 975 C CA . THR A 1 130 ? 19.859 -29.833 74.082 1.00 34.36 145 THR A CA 1
ATOM 976 C C . THR A 1 130 ? 21.047 -29.997 73.187 1.00 34.65 145 THR A C 1
ATOM 977 O O . THR A 1 130 ? 21.725 -31.004 73.257 1.00 35.53 145 THR A O 1
ATOM 981 N N . SER A 1 131 ? 21.302 -29.002 72.342 1.00 34.54 146 SER A N 1
ATOM 982 C CA . SER A 1 131 ? 22.238 -29.157 71.234 1.00 33.82 146 SER A CA 1
ATOM 983 C C . SER A 1 131 ? 22.596 -27.811 70.610 1.00 34.50 146 SER A C 1
ATOM 984 O O . SER A 1 131 ? 21.736 -26.948 70.435 1.00 34.37 146 SER A O 1
ATOM 987 N N . LYS A 1 132 ? 23.872 -27.640 70.276 1.00 35.12 147 LYS A N 1
ATOM 988 C CA . LYS A 1 132 ? 24.286 -26.670 69.237 1.00 35.39 147 LYS A CA 1
ATOM 989 C C . LYS A 1 132 ? 23.631 -27.108 67.904 1.00 34.87 147 LYS A C 1
ATOM 990 O O . LYS A 1 132 ? 23.042 -28.193 67.827 1.00 33.90 147 LYS A O 1
ATOM 996 N N . GLN A 1 133 ? 23.677 -26.258 66.880 1.00 34.44 148 GLN A N 1
ATOM 997 C CA . GLN A 1 133 ? 23.202 -26.653 65.553 1.00 33.72 148 GLN A CA 1
ATOM 998 C C . GLN A 1 133 ? 24.232 -27.550 64.860 1.00 34.46 148 GLN A C 1
ATOM 999 O O . GLN A 1 133 ? 25.390 -27.602 65.248 1.00 34.60 148 GLN A O 1
ATOM 1005 N N . THR A 1 134 ? 23.796 -28.231 63.805 1.00 35.27 149 THR A N 1
ATOM 1006 C CA . THR A 1 134 ? 24.674 -29.124 63.057 1.00 36.00 149 THR A CA 1
ATOM 1007 C C . THR A 1 134 ? 24.671 -28.842 61.555 1.00 37.15 149 THR A C 1
ATOM 1008 O O . THR A 1 134 ? 25.184 -29.639 60.769 1.00 37.81 149 THR A O 1
ATOM 1012 N N . ASP A 1 135 ? 24.088 -27.721 61.162 1.00 37.78 150 ASP A N 1
ATOM 1013 C CA . ASP A 1 135 ? 23.763 -27.504 59.764 1.00 38.26 150 ASP A CA 1
ATOM 1014 C C . ASP A 1 135 ? 23.125 -26.141 59.612 1.00 37.99 150 ASP A C 1
ATOM 1015 O O . ASP A 1 135 ? 22.286 -25.744 60.420 1.00 38.36 150 ASP A O 1
ATOM 1020 N N . GLU A 1 136 ? 23.522 -25.421 58.572 1.00 36.91 151 GLU A N 1
ATOM 1021 C CA . GLU A 1 136 ? 22.732 -24.302 58.128 1.00 36.08 151 GLU A CA 1
ATOM 1022 C C . GLU A 1 136 ? 22.030 -24.805 56.861 1.00 36.08 151 GLU A C 1
ATOM 1023 O O . GLU A 1 136 ? 22.420 -25.823 56.318 1.00 36.89 151 GLU A O 1
ATOM 1029 N N . LYS A 1 137 ? 20.966 -24.146 56.421 1.00 35.94 152 LYS A N 1
ATOM 1030 C CA . LYS A 1 137 ? 20.338 -24.382 55.095 1.00 36.05 152 LYS A CA 1
ATOM 1031 C C . LYS A 1 137 ? 20.001 -22.968 54.662 1.00 35.57 152 LYS A C 1
ATOM 1032 O O . LYS A 1 137 ? 19.250 -22.296 55.377 1.00 35.95 152 LYS A O 1
ATOM 1038 N N . HIS A 1 138 ? 20.536 -22.527 53.528 1.00 34.53 153 HIS A N 1
ATOM 1039 C CA . HIS A 1 138 ? 20.397 -21.138 53.105 1.00 3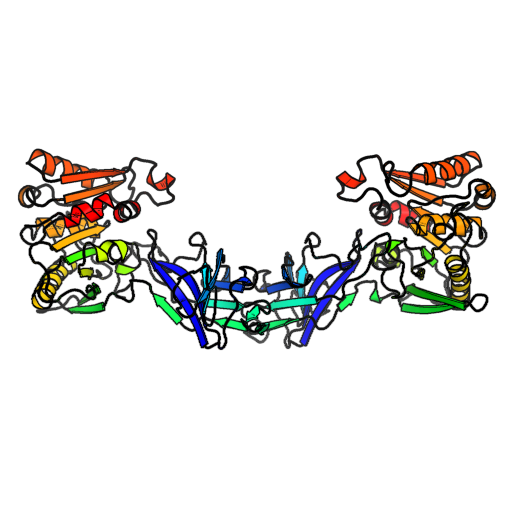3.68 153 HIS A CA 1
ATOM 1040 C C . HIS A 1 138 ? 19.389 -21.006 51.969 1.00 33.39 153 HIS A C 1
ATOM 1041 O O . HIS A 1 138 ? 19.723 -21.216 50.803 1.00 33.43 153 HIS A O 1
ATOM 1048 N N . LEU A 1 139 ? 18.155 -20.657 52.317 1.00 33.33 154 LEU A N 1
ATOM 1049 C CA . LEU A 1 139 ? 17.018 -20.876 51.431 1.00 33.45 154 LEU A CA 1
ATOM 1050 C C . LEU A 1 139 ? 17.030 -19.894 50.265 1.00 33.23 154 LEU A C 1
ATOM 1051 O O . LEU A 1 139 ? 16.579 -18.756 50.394 1.00 32.66 154 LEU A O 1
ATOM 1056 N N . ILE A 1 140 ? 17.549 -20.341 49.126 1.00 33.37 155 ILE A N 1
ATOM 1057 C CA . ILE A 1 140 ? 17.588 -19.516 47.925 1.00 33.65 155 ILE A CA 1
ATOM 1058 C C . ILE A 1 140 ? 19.011 -19.068 47.609 1.00 34.95 155 ILE A C 1
ATOM 1059 O O . ILE A 1 140 ? 19.388 -18.939 46.445 1.00 37.06 155 ILE A O 1
ATOM 1064 N N . ILE A 1 141 ? 19.797 -18.832 48.655 1.00 35.09 156 ILE A N 1
ATOM 1065 C CA . ILE A 1 141 ? 21.225 -18.583 48.498 1.00 33.93 156 ILE A CA 1
ATOM 1066 C C . ILE A 1 141 ? 21.967 -19.855 48.104 1.00 33.96 156 ILE A C 1
ATOM 1067 O O . ILE A 1 141 ? 23.045 -19.798 47.512 1.00 34.13 156 ILE A O 1
ATOM 1072 N N . ASP A 1 142 ? 21.383 -21.002 48.435 1.00 33.04 157 ASP A N 1
ATOM 1073 C CA . ASP A 1 142 ? 21.953 -22.277 48.070 1.00 33.14 157 ASP A CA 1
ATOM 1074 C C . ASP A 1 142 ? 21.603 -22.737 46.648 1.00 32.47 157 ASP A C 1
ATOM 1075 O O . ASP A 1 142 ? 22.107 -23.745 46.221 1.00 32.74 157 ASP A O 1
ATOM 1080 N N . ASP A 1 143 ? 20.765 -22.010 45.914 1.00 32.55 158 ASP A N 1
ATOM 1081 C CA . ASP A 1 143 ? 20.606 -22.285 44.472 1.00 32.75 158 ASP A CA 1
ATOM 1082 C C . ASP A 1 143 ? 21.576 -21.572 43.549 1.00 32.78 158 ASP A C 1
ATOM 1083 O O . ASP A 1 143 ? 21.570 -21.844 42.348 1.00 33.93 158 ASP A O 1
ATOM 1088 N N . PHE A 1 144 ? 22.342 -20.629 44.087 1.00 32.58 159 PHE A N 1
ATOM 1089 C CA . PHE A 1 144 ? 23.348 -19.872 43.345 1.00 32.42 159 PHE A CA 1
ATOM 1090 C C . PHE A 1 144 ? 24.630 -20.626 43.526 1.00 33.00 159 PHE A C 1
ATOM 1091 O O . PHE A 1 144 ? 25.198 -20.650 44.628 1.00 33.74 159 PHE A O 1
ATOM 1099 N N . LEU A 1 145 ? 25.093 -21.228 42.451 1.00 33.28 160 LEU A N 1
ATOM 1100 C CA . LEU A 1 145 ? 26.439 -21.788 42.370 1.00 33.01 160 LEU A CA 1
ATOM 1101 C C . LEU A 1 145 ? 27.503 -20.748 42.661 1.00 33.24 160 LEU A C 1
ATOM 1102 O O . LEU A 1 145 ? 27.347 -19.576 42.331 1.00 33.57 160 LEU A O 1
ATOM 1107 N N . ALA A 1 146 ? 28.582 -21.185 43.295 1.00 34.21 161 ALA A N 1
ATOM 1108 C CA . ALA A 1 146 ? 29.728 -20.317 43.576 1.00 35.18 161 ALA A CA 1
ATOM 1109 C C . ALA A 1 146 ? 30.814 -20.554 42.538 1.00 35.78 161 ALA A C 1
ATOM 1110 O O . ALA A 1 146 ? 31.075 -21.687 42.157 1.00 36.61 161 ALA A O 1
ATOM 1112 N N . PHE A 1 147 ? 31.408 -19.476 42.054 1.00 36.53 162 PHE A N 1
ATOM 1113 C CA . PHE A 1 147 ? 32.492 -19.549 41.095 1.00 37.45 162 PHE A CA 1
ATOM 1114 C C . PHE A 1 147 ? 33.444 -18.426 41.445 1.00 38.28 162 PHE A C 1
ATOM 1115 O O . PHE A 1 147 ? 33.060 -17.492 42.154 1.00 38.47 162 PHE A O 1
ATOM 1123 N N . THR A 1 148 ? 34.685 -18.525 40.969 1.00 39.55 163 THR A N 1
ATOM 1124 C CA . THR A 1 148 ? 35.652 -17.402 40.984 1.00 40.01 163 THR A CA 1
ATOM 1125 C C . THR A 1 148 ? 36.147 -17.232 39.573 1.00 40.18 163 THR A C 1
ATOM 1126 O O . THR A 1 148 ? 36.295 -18.224 38.871 1.00 40.38 163 THR A O 1
ATOM 1130 N N . PHE A 1 149 ? 36.395 -15.997 39.152 1.00 40.01 164 PHE A N 1
ATOM 1131 C CA . PHE A 1 149 ? 36.908 -15.762 37.840 1.00 40.63 164 PHE A CA 1
ATOM 1132 C C . PHE A 1 149 ? 38.222 -15.076 38.036 1.00 43.35 164 PHE A C 1
ATOM 1133 O O . PHE A 1 149 ? 38.350 -14.230 38.928 1.00 43.45 164 PHE A O 1
ATOM 1141 N N . LYS A 1 150 ? 39.220 -15.464 37.239 1.00 46.35 165 LYS A N 1
ATOM 1142 C CA . LYS A 1 150 ? 40.516 -14.755 37.251 1.00 49.63 165 LYS A CA 1
ATOM 1143 C C . LYS A 1 150 ? 40.675 -13.936 35.960 1.00 50.71 165 LYS A C 1
ATOM 1144 O O . LYS A 1 150 ? 40.778 -14.487 34.863 1.00 50.88 165 LYS A O 1
ATOM 1150 N N . ASP A 1 151 ? 40.628 -12.617 36.107 1.00 52.60 166 ASP A N 1
ATOM 1151 C CA . ASP A 1 151 ? 40.706 -11.688 34.990 1.00 54.52 166 ASP A CA 1
ATOM 1152 C C . ASP A 1 151 ? 42.122 -11.763 34.399 1.00 55.95 166 ASP A C 1
ATOM 1153 O O . ASP A 1 151 ? 43.072 -11.358 35.050 1.00 56.17 166 ASP A O 1
ATOM 1158 N N . PRO A 1 152 ? 42.272 -12.296 33.164 1.00 57.40 167 PRO A N 1
ATOM 1159 C CA . PRO A 1 152 ? 43.612 -12.652 32.640 1.00 58.27 167 PRO A CA 1
ATOM 1160 C C . PRO A 1 152 ? 44.439 -11.434 32.179 1.00 58.97 167 PRO A C 1
ATOM 1161 O O . PRO A 1 152 ? 45.679 -11.535 32.048 1.00 58.78 167 PRO A O 1
ATOM 1165 N N . GLU A 1 153 ? 43.726 -10.326 31.919 1.00 59.80 168 GLU A N 1
ATOM 1166 C CA . GLU A 1 153 ? 44.300 -9.003 31.607 1.00 60.32 168 GLU A CA 1
ATOM 1167 C C . GLU A 1 153 ? 44.847 -8.256 32.865 1.00 60.34 168 GLU A C 1
ATOM 1168 O O . GLU A 1 153 ? 45.843 -7.532 32.749 1.00 60.56 168 GLU A O 1
ATOM 1174 N N . THR A 1 154 ? 44.214 -8.434 34.043 1.00 60.08 169 THR A N 1
ATOM 1175 C CA . THR A 1 154 ? 44.579 -7.672 35.273 1.00 59.29 169 THR A CA 1
ATOM 1176 C C . THR A 1 154 ? 44.863 -8.410 36.599 1.00 58.18 169 THR A C 1
ATOM 1177 O O . THR A 1 154 ? 45.061 -7.736 37.607 1.00 58.82 169 THR A O 1
ATOM 1181 N N . GLY A 1 155 ? 44.877 -9.745 36.632 1.00 56.66 170 GLY A N 1
ATOM 1182 C CA . GLY A 1 155 ? 45.152 -10.488 37.881 1.00 54.82 170 GLY A CA 1
ATOM 1183 C C . GLY A 1 155 ? 44.016 -10.569 38.911 1.00 53.67 170 GLY A C 1
ATOM 1184 O O . GLY A 1 155 ? 43.755 -11.644 39.468 1.00 52.88 170 GLY A O 1
ATOM 1185 N N . VAL A 1 156 ? 43.377 -9.427 39.151 1.00 52.66 171 VAL A N 1
ATOM 1186 C CA . VAL A 1 156 ? 42.192 -9.351 39.991 1.00 51.64 171 VAL A CA 1
ATOM 1187 C C . VAL A 1 156 ? 41.416 -10.656 39.967 1.00 50.30 171 VAL A C 1
ATOM 1188 O O . VAL A 1 156 ? 41.078 -11.175 38.903 1.00 50.72 171 VAL A O 1
ATOM 1192 N N . GLU A 1 157 ? 41.137 -11.182 41.153 1.00 48.02 172 GLU A N 1
ATOM 1193 C CA . GLU A 1 157 ? 40.212 -12.308 41.297 1.00 46.06 172 GLU A CA 1
ATOM 1194 C C . GLU A 1 157 ? 38.811 -11.914 41.828 1.00 43.27 172 GLU A C 1
ATOM 1195 O O . GLU A 1 157 ? 38.672 -11.211 42.827 1.00 42.95 172 GLU A O 1
ATOM 1201 N N . ILE A 1 158 ? 37.773 -12.352 41.132 1.00 39.94 173 ILE A N 1
ATOM 1202 C CA . ILE A 1 158 ? 36.429 -11.929 41.468 1.00 37.06 173 ILE A CA 1
ATOM 1203 C C . ILE A 1 158 ? 35.564 -13.135 41.749 1.00 35.55 173 ILE A C 1
ATOM 1204 O O . ILE A 1 158 ? 35.241 -13.901 40.844 1.00 34.75 173 ILE A O 1
ATOM 1209 N N . PRO A 1 159 ? 35.169 -13.299 43.020 1.00 34.58 174 PRO A N 1
ATOM 1210 C CA . PRO A 1 159 ? 34.206 -14.356 43.317 1.00 34.00 174 PRO A CA 1
ATOM 1211 C C . PRO A 1 159 ? 32.801 -13.937 42.835 1.00 33.35 174 PRO A C 1
ATOM 1212 O O . PRO A 1 159 ? 32.446 -12.724 42.900 1.00 33.30 174 PRO A O 1
ATOM 1216 N N . TYR A 1 160 ? 32.027 -14.906 42.340 1.00 32.34 175 TYR A N 1
ATOM 1217 C CA . TYR A 1 160 ? 30.644 -14.635 41.968 1.00 32.01 175 TYR A CA 1
ATOM 1218 C C . TYR A 1 160 ? 29.676 -15.778 42.197 1.00 31.20 175 TYR A C 1
ATOM 1219 O O . TYR A 1 160 ? 30.059 -16.934 42.313 1.00 31.76 175 TYR A O 1
ATOM 1228 N N . ARG A 1 161 ? 28.411 -15.420 42.315 1.00 30.31 176 ARG A N 1
ATOM 1229 C CA . ARG A 1 161 ? 27.354 -16.382 42.543 1.00 29.02 176 ARG A CA 1
ATOM 1230 C C . ARG A 1 161 ? 26.455 -16.238 41.350 1.00 27.85 176 ARG A C 1
ATOM 1231 O O . ARG A 1 161 ? 26.133 -15.118 40.962 1.00 27.99 176 ARG A O 1
ATOM 1239 N N . LEU A 1 162 ? 26.032 -17.362 40.793 1.00 26.99 177 LEU A N 1
ATOM 1240 C CA . LEU A 1 162 ? 25.207 -17.378 39.590 1.00 26.94 177 LEU A CA 1
ATOM 1241 C C . LEU A 1 162 ? 24.020 -18.304 39.770 1.00 26.34 177 LEU A C 1
ATOM 1242 O O . LEU A 1 162 ? 24.206 -19.439 40.157 1.00 26.72 177 LEU A O 1
ATOM 1247 N N . PHE A 1 163 ? 22.817 -17.826 39.481 1.00 25.82 178 PHE A N 1
ATOM 1248 C CA . PHE A 1 163 ? 21.592 -18.668 39.508 1.00 26.67 178 PHE A CA 1
ATOM 1249 C C . PHE A 1 163 ? 21.304 -19.149 38.099 1.00 27.25 178 PHE A C 1
ATOM 1250 O O . PHE A 1 163 ? 21.219 -18.368 37.177 1.00 27.71 178 PHE A O 1
ATOM 1258 N N . VAL A 1 164 ? 21.142 -20.440 37.937 1.00 28.67 179 VAL A N 1
ATOM 1259 C CA . VAL A 1 164 ? 20.772 -21.001 36.653 1.00 30.04 179 VAL A CA 1
ATOM 1260 C C . VAL A 1 164 ? 19.316 -21.502 36.745 1.00 31.08 179 VAL A C 1
ATOM 1261 O O . VAL A 1 164 ? 18.990 -22.228 37.657 1.00 30.18 179 VAL A O 1
ATOM 1265 N N . PRO A 1 165 ? 18.435 -21.106 35.800 1.00 32.83 180 PRO A N 1
ATOM 1266 C CA . PRO A 1 165 ? 17.023 -21.553 35.915 1.00 34.29 180 PRO A CA 1
ATOM 1267 C C . PRO A 1 165 ? 16.883 -23.089 35.862 1.00 36.62 180 PRO A C 1
ATOM 1268 O O . PRO A 1 165 ? 17.762 -23.768 35.348 1.00 35.64 180 PRO A O 1
ATOM 1272 N N . LYS A 1 166 ? 15.795 -23.617 36.414 1.00 39.69 181 LYS A N 1
ATOM 1273 C CA . LYS A 1 166 ? 15.559 -25.048 36.403 1.00 43.18 181 LYS A CA 1
ATOM 1274 C C . LYS A 1 166 ? 14.300 -25.436 35.649 1.00 44.90 181 LYS A C 1
ATOM 1275 O O . LYS A 1 166 ? 13.309 -24.693 35.645 1.00 45.19 181 LYS A O 1
ATOM 1281 N N . ASP A 1 167 ? 14.363 -26.630 35.051 1.00 47.25 182 ASP A N 1
ATOM 1282 C CA . ASP A 1 167 ? 13.293 -27.274 34.273 1.00 49.61 182 ASP A CA 1
ATOM 1283 C C . ASP A 1 167 ? 12.886 -26.364 33.173 1.00 50.29 182 ASP A C 1
ATOM 1284 O O . ASP A 1 167 ? 11.706 -26.147 32.931 1.00 51.03 182 ASP A O 1
ATOM 1289 N N . VAL A 1 168 ? 13.872 -25.847 32.483 1.00 51.25 183 VAL A N 1
ATOM 1290 C CA . VAL A 1 168 ? 13.616 -24.880 31.474 1.00 52.42 183 VAL A CA 1
ATOM 1291 C C . VAL A 1 168 ? 14.070 -25.516 30.134 1.00 53.11 183 VAL A C 1
ATOM 1292 O O . VAL A 1 168 ? 14.984 -26.340 30.135 1.00 53.47 183 VAL A O 1
ATOM 1296 N N . ASN A 1 169 ? 13.417 -25.192 29.012 1.00 54.03 184 ASN A N 1
ATOM 1297 C CA . ASN A 1 169 ? 13.855 -25.709 27.706 1.00 54.84 184 ASN A CA 1
ATOM 1298 C C . ASN A 1 169 ? 15.257 -25.197 27.309 1.00 55.04 184 ASN A C 1
ATOM 1299 O O . ASN A 1 169 ? 15.455 -23.977 27.193 1.00 54.86 184 ASN A O 1
ATOM 1304 N N . PRO A 1 170 ? 16.233 -26.127 27.103 1.00 55.17 185 PRO A N 1
ATOM 1305 C CA . PRO A 1 170 ? 17.614 -25.808 26.666 1.00 55.08 185 PRO A CA 1
ATOM 1306 C C . PRO A 1 170 ? 17.660 -25.137 25.302 1.00 54.75 185 PRO A C 1
ATOM 1307 O O . PRO A 1 170 ? 18.642 -24.456 24.981 1.00 53.96 185 PRO A O 1
ATOM 1311 N N . ASP A 1 171 ? 16.596 -25.342 24.522 1.00 54.41 186 ASP A N 1
ATOM 1312 C CA . ASP A 1 171 ? 16.495 -24.810 23.168 1.00 54.46 186 ASP A CA 1
ATOM 1313 C C . ASP A 1 171 ? 16.050 -23.331 23.057 1.00 53.60 186 ASP A C 1
ATOM 1314 O O . ASP A 1 171 ? 16.318 -22.700 22.043 1.00 53.33 186 ASP A O 1
ATOM 1319 N N . ARG A 1 172 ? 15.413 -22.783 24.098 1.00 52.34 187 ARG A N 1
ATOM 1320 C CA . ARG A 1 172 ? 15.132 -21.335 24.175 1.00 51.41 187 ARG A CA 1
ATOM 1321 C C . ARG A 1 172 ? 16.254 -20.590 24.935 1.00 49.23 187 ARG A C 1
ATOM 1322 O O . ARG A 1 172 ? 17.079 -21.211 25.610 1.00 48.97 187 ARG A O 1
ATOM 1330 N N . LYS A 1 173 ? 16.281 -19.266 24.818 1.00 46.81 188 LYS A N 1
ATOM 1331 C CA . LYS A 1 173 ? 17.250 -18.425 25.534 1.00 44.84 188 LYS A CA 1
ATOM 1332 C C . LYS A 1 173 ? 16.560 -17.550 26.586 1.00 42.55 188 LYS A C 1
ATOM 1333 O O . LYS A 1 173 ? 15.408 -17.149 26.394 1.00 42.39 188 LYS A O 1
ATOM 1339 N N . TYR A 1 174 ? 17.270 -17.231 27.678 1.00 39.71 189 TYR A N 1
ATOM 1340 C CA . TYR A 1 174 ? 16.681 -16.528 28.833 1.00 36.79 189 TYR A CA 1
ATOM 1341 C C . TYR A 1 174 ? 17.502 -15.315 29.288 1.00 35.43 189 TYR A C 1
ATOM 1342 O O . TYR A 1 174 ? 18.697 -15.260 29.061 1.00 35.17 189 TYR A O 1
ATOM 1351 N N . PRO A 1 175 ? 16.846 -14.337 29.942 1.00 33.58 190 PRO A N 1
ATOM 1352 C CA . PRO A 1 175 ? 17.435 -13.109 30.450 1.00 32.37 190 PRO A CA 1
ATOM 1353 C C . PRO A 1 175 ? 18.522 -13.338 31.488 1.00 31.17 190 PRO A C 1
ATOM 1354 O O . PRO A 1 175 ? 18.544 -14.381 32.163 1.00 31.25 190 PRO A O 1
ATOM 1358 N N . LEU A 1 176 ? 19.393 -12.355 31.659 1.00 29.00 191 LEU A N 1
ATOM 1359 C CA . LEU A 1 176 ? 20.350 -12.416 32.734 1.00 27.31 191 LEU A CA 1
ATOM 1360 C C . LEU A 1 176 ? 20.162 -11.168 33.554 1.00 27.10 191 LEU A C 1
ATOM 1361 O O . LEU A 1 176 ? 20.185 -10.039 33.014 1.00 27.67 191 LEU A O 1
ATOM 1366 N N . VAL A 1 177 ? 19.946 -11.342 34.853 1.00 26.02 192 VAL A N 1
ATOM 1367 C CA . VAL A 1 177 ? 20.007 -10.178 35.727 1.00 24.85 192 VAL A CA 1
ATOM 1368 C C . VAL A 1 177 ? 21.365 -10.153 36.422 1.00 25.09 192 VAL A C 1
ATOM 1369 O O . VAL A 1 177 ? 21.764 -11.140 37.094 1.00 23.85 192 VAL A O 1
ATOM 1373 N N . VAL A 1 178 ? 22.083 -9.044 36.279 1.00 25.13 193 VAL A N 1
ATOM 1374 C CA . VAL A 1 178 ? 23.356 -8.868 36.970 1.00 24.55 193 VAL A CA 1
ATOM 1375 C C . VAL A 1 178 ? 23.232 -7.866 38.113 1.00 24.61 193 VAL A C 1
ATOM 1376 O O . VAL A 1 178 ? 22.836 -6.719 37.903 1.00 24.44 193 VAL A O 1
ATOM 1380 N N . PHE A 1 179 ? 23.572 -8.302 39.322 1.00 24.80 194 PHE A N 1
ATOM 1381 C CA . PHE A 1 179 ? 23.445 -7.447 40.500 1.00 24.96 194 PHE A CA 1
ATOM 1382 C C . PHE A 1 179 ? 24.799 -6.975 41.047 1.00 25.84 194 PHE A C 1
ATOM 1383 O O . PHE A 1 179 ? 25.694 -7.805 41.356 1.00 25.97 194 PHE A O 1
ATOM 1391 N N . LEU A 1 180 ? 24.949 -5.660 41.198 1.00 25.76 195 LEU A N 1
ATOM 1392 C CA . LEU A 1 180 ? 26.148 -5.120 41.846 1.00 26.20 195 LEU A CA 1
ATOM 1393 C C . LEU A 1 180 ? 25.852 -4.654 43.262 1.00 27.07 195 LEU A C 1
ATOM 1394 O O . LEU A 1 180 ? 25.064 -3.718 43.466 1.00 27.77 195 LEU A O 1
ATOM 1399 N N . HIS A 1 181 ? 26.485 -5.288 44.251 1.00 27.50 196 HIS A N 1
ATOM 1400 C CA . HIS A 1 181 ? 26.209 -4.984 45.659 1.00 26.98 196 HIS A CA 1
ATOM 1401 C C . HIS A 1 181 ? 26.850 -3.666 46.110 1.00 27.29 196 HIS A C 1
ATOM 1402 O O . HIS A 1 181 ? 27.671 -3.060 45.397 1.00 27.66 196 HIS A O 1
ATOM 1409 N N . GLY A 1 182 ? 26.497 -3.245 47.321 1.00 27.66 197 GLY A N 1
ATOM 1410 C CA . GLY A 1 182 ? 26.958 -1.975 47.881 1.00 27.87 197 GLY A CA 1
ATOM 1411 C C . GLY A 1 182 ? 28.262 -2.152 48.644 1.00 28.18 197 GLY A C 1
ATOM 1412 O O . GLY A 1 182 ? 28.723 -3.286 48.814 1.00 28.95 197 GLY A O 1
ATOM 1413 N N . ALA A 1 183 ? 28.838 -1.045 49.127 1.00 27.81 198 ALA A N 1
ATOM 1414 C CA . ALA A 1 183 ? 30.132 -1.065 49.803 1.00 27.40 198 ALA A CA 1
ATOM 1415 C C . ALA A 1 183 ? 30.193 -2.114 50.875 1.00 27.65 198 ALA A C 1
ATOM 1416 O O . ALA A 1 183 ? 31.167 -2.863 50.948 1.00 27.28 198 ALA A O 1
ATOM 1418 N N . GLY A 1 184 ? 29.146 -2.192 51.689 1.00 28.04 199 GLY A N 1
ATOM 1419 C CA . GLY A 1 184 ? 29.198 -3.018 52.890 1.00 29.20 199 GLY A CA 1
ATOM 1420 C C . GLY A 1 184 ? 29.315 -4.494 52.605 1.00 30.39 199 GLY A C 1
ATOM 1421 O O . GLY A 1 184 ? 29.793 -5.250 53.433 1.00 31.45 199 GLY A O 1
ATOM 1422 N N . GLU A 1 185 ? 28.867 -4.910 51.428 1.00 30.98 200 GLU A N 1
ATOM 1423 C CA . GLU A 1 185 ? 28.924 -6.293 51.024 1.00 31.45 200 GLU A CA 1
ATOM 1424 C C . GLU A 1 185 ? 30.266 -6.673 50.383 1.00 31.22 200 GLU A C 1
ATOM 1425 O O . GLU A 1 185 ? 30.489 -7.842 50.088 1.00 30.68 200 GLU A O 1
ATOM 1431 N N . ARG A 1 186 ? 31.153 -5.703 50.169 1.00 30.89 201 ARG A N 1
ATOM 1432 C CA . ARG A 1 186 ? 32.507 -6.023 49.693 1.00 31.07 201 ARG A CA 1
ATOM 1433 C C . ARG A 1 186 ? 33.173 -7.063 50.580 1.00 31.44 201 ARG A C 1
ATOM 1434 O O . ARG A 1 186 ? 32.866 -7.172 51.781 1.00 31.36 201 ARG A O 1
ATOM 1442 N N . GLY A 1 187 ? 34.076 -7.829 49.977 1.00 31.36 202 GLY A N 1
ATOM 1443 C CA . GLY A 1 187 ? 34.675 -8.937 50.674 1.00 31.64 202 GLY A CA 1
ATOM 1444 C C . GLY A 1 187 ? 35.203 -9.955 49.707 1.00 31.82 202 GLY A C 1
ATOM 1445 O O . GLY A 1 187 ? 35.472 -9.650 48.548 1.00 32.47 202 GLY A O 1
ATOM 1446 N N . THR A 1 188 ? 35.391 -11.176 50.193 1.00 31.99 203 THR A N 1
ATOM 1447 C CA . THR A 1 188 ? 36.148 -12.189 49.466 1.00 32.10 203 THR A CA 1
ATOM 1448 C C . THR A 1 188 ? 35.531 -13.550 49.749 1.00 32.31 203 THR A C 1
ATOM 1449 O O . THR A 1 188 ? 36.057 -14.588 49.348 1.00 33.50 203 THR A O 1
ATOM 1453 N N . ASP A 1 189 ? 34.404 -13.523 50.450 1.00 31.13 204 ASP A N 1
ATOM 1454 C CA . ASP A 1 189 ? 33.744 -14.718 50.910 1.00 31.35 204 ASP A CA 1
ATOM 1455 C C . ASP A 1 189 ? 32.727 -15.260 49.912 1.00 31.06 204 ASP A C 1
ATOM 1456 O O . ASP A 1 189 ? 32.253 -16.401 50.053 1.00 31.39 204 ASP A O 1
ATOM 1461 N N . ASN A 1 190 ? 32.356 -14.453 48.925 1.00 30.11 205 ASN A N 1
ATOM 1462 C CA . ASN A 1 190 ? 31.340 -14.853 47.967 1.00 29.65 205 ASN A CA 1
ATOM 1463 C C . ASN A 1 190 ? 29.942 -15.118 48.590 1.00 29.75 205 ASN A C 1
ATOM 1464 O O . ASN A 1 190 ? 29.139 -15.897 48.045 1.00 30.03 205 ASN A O 1
ATOM 1469 N N . TYR A 1 191 ? 29.642 -14.495 49.721 1.00 29.46 206 TYR A N 1
ATOM 1470 C CA . TYR A 1 191 ? 28.356 -14.744 50.369 1.00 29.37 206 TYR A CA 1
ATOM 1471 C C . TYR A 1 191 ? 27.609 -13.443 50.611 1.00 28.87 206 TYR A C 1
ATOM 1472 O O . TYR A 1 191 ? 26.446 -13.288 50.236 1.00 28.77 206 TYR A O 1
ATOM 1481 N N . LEU A 1 192 ? 28.305 -12.513 51.247 1.00 29.08 207 LEU A N 1
ATOM 1482 C CA . LEU A 1 192 ? 27.792 -11.171 51.544 1.00 28.74 207 LEU A CA 1
ATOM 1483 C C . LEU A 1 192 ? 26.882 -10.554 50.498 1.00 27.96 207 LEU A C 1
ATOM 1484 O O . LEU A 1 192 ? 25.813 -10.041 50.852 1.00 28.15 207 LEU A O 1
ATOM 1489 N N . GLN A 1 193 ? 27.286 -10.638 49.229 1.00 26.74 208 GLN A N 1
ATOM 1490 C CA . GLN A 1 193 ? 26.672 -9.828 48.156 1.00 25.96 208 GLN A CA 1
ATOM 1491 C C . GLN A 1 193 ? 25.325 -10.391 47.736 1.00 24.98 208 GLN A C 1
ATOM 1492 O O . GLN A 1 193 ? 24.551 -9.786 46.958 1.00 24.27 208 GLN A O 1
ATOM 1498 N N . VAL A 1 194 ? 25.045 -11.551 48.304 1.00 23.98 209 VAL A N 1
ATOM 1499 C CA . VAL A 1 194 ? 23.866 -12.283 47.983 1.00 23.09 209 VAL A CA 1
ATOM 1500 C C . VAL A 1 194 ? 22.995 -12.356 49.258 1.00 23.38 209 VAL A C 1
ATOM 1501 O O . VAL A 1 194 ? 21.848 -12.778 49.212 1.00 25.30 209 VAL A O 1
ATOM 1505 N N . ALA A 1 195 ? 23.515 -11.908 50.389 1.00 21.97 210 ALA A N 1
ATOM 1506 C CA . ALA A 1 195 ? 22.808 -12.076 51.626 1.00 21.25 210 ALA A CA 1
ATOM 1507 C C . ALA A 1 195 ? 22.473 -10.741 52.297 1.00 21.55 210 ALA A C 1
ATOM 1508 O O . ALA A 1 195 ? 21.581 -10.655 53.147 1.00 20.80 210 ALA A O 1
ATOM 1510 N N . GLY A 1 196 ? 23.182 -9.694 51.915 1.00 22.05 211 GLY A N 1
ATOM 1511 C CA . GLY A 1 196 ? 23.005 -8.398 52.566 1.00 22.77 211 GLY A CA 1
ATOM 1512 C C . GLY A 1 196 ? 21.656 -7.753 52.316 1.00 23.73 211 GLY A C 1
ATOM 1513 O O . GLY A 1 196 ? 21.188 -7.000 53.152 1.00 24.12 211 GLY A O 1
ATOM 1514 N N . ASN A 1 197 ? 21.018 -8.066 51.185 1.00 24.36 212 ASN A N 1
ATOM 1515 C CA . ASN A 1 197 ? 19.668 -7.565 50.828 1.00 25.15 212 ASN A CA 1
ATOM 1516 C C . ASN A 1 197 ? 19.042 -8.463 49.732 1.00 25.17 212 ASN A C 1
ATOM 1517 O O . ASN A 1 197 ? 19.646 -9.464 49.367 1.00 25.78 212 ASN A O 1
ATOM 1522 N N . ARG A 1 198 ? 17.864 -8.125 49.214 1.00 25.13 213 ARG A N 1
ATOM 1523 C CA . ARG A 1 198 ? 17.137 -9.022 48.327 1.00 25.64 213 ARG A CA 1
ATOM 1524 C C . ARG A 1 198 ? 17.561 -8.767 46.875 1.00 25.48 213 ARG A C 1
ATOM 1525 O O . ARG A 1 198 ? 16.919 -9.213 45.918 1.00 24.94 213 ARG A O 1
ATOM 1533 N N . GLY A 1 199 ? 18.679 -8.058 46.713 1.00 26.08 214 GLY A N 1
ATOM 1534 C CA . GLY A 1 199 ? 19.148 -7.603 45.385 1.00 25.15 214 GLY A CA 1
ATOM 1535 C C . GLY A 1 199 ? 19.399 -8.677 44.350 1.00 24.78 214 GLY A C 1
ATOM 1536 O O . GLY A 1 199 ? 19.137 -8.478 43.148 1.00 24.62 214 GLY A O 1
ATOM 1537 N N . ALA A 1 200 ? 19.903 -9.826 44.801 1.00 24.47 215 ALA A N 1
ATOM 1538 C CA . ALA A 1 200 ? 20.239 -10.913 43.874 1.00 24.41 215 ALA A CA 1
ATOM 1539 C C . ALA A 1 200 ? 19.086 -11.905 43.828 1.00 24.71 215 ALA A C 1
ATOM 1540 O O . ALA A 1 200 ? 18.682 -12.393 42.790 1.00 24.36 215 ALA A O 1
ATOM 1542 N N . VAL A 1 201 ? 18.540 -12.136 45.000 1.00 24.66 216 VAL A N 1
ATOM 1543 C CA . VAL A 1 201 ? 17.740 -13.274 45.299 1.00 24.43 216 VAL A CA 1
ATOM 1544 C C . VAL A 1 201 ? 16.278 -13.105 44.858 1.00 23.98 216 VAL A C 1
ATOM 1545 O O . VAL A 1 201 ? 15.603 -14.068 44.484 1.00 24.69 216 VAL A O 1
ATOM 1549 N N . VAL A 1 202 ? 15.785 -11.878 44.847 1.00 23.55 217 VAL A N 1
ATOM 1550 C CA . VAL A 1 202 ? 14.383 -11.636 44.448 1.00 22.41 217 VAL A CA 1
ATOM 1551 C C . VAL A 1 202 ? 14.140 -12.245 43.057 1.00 22.64 217 VAL A C 1
ATOM 1552 O O . VAL A 1 202 ? 13.155 -12.956 42.847 1.00 22.50 217 VAL A O 1
ATOM 1556 N N . TRP A 1 203 ? 15.087 -12.024 42.143 1.00 22.43 218 TRP A N 1
ATOM 1557 C CA . TRP A 1 203 ? 14.933 -12.502 40.796 1.00 23.39 218 TRP A CA 1
ATOM 1558 C C . TRP A 1 203 ? 14.898 -14.013 40.807 1.00 23.95 218 TRP A C 1
ATOM 1559 O O . TRP A 1 203 ? 14.464 -14.641 39.869 1.00 23.89 218 TRP A O 1
ATOM 1570 N N . ALA A 1 204 ? 15.306 -14.603 41.916 1.00 24.55 219 ALA A N 1
ATOM 1571 C CA . ALA A 1 204 ? 15.464 -16.040 41.939 1.00 24.85 219 ALA A CA 1
ATOM 1572 C C . ALA A 1 204 ? 14.330 -16.710 42.679 1.00 24.96 219 ALA A C 1
ATOM 1573 O O . ALA A 1 204 ? 14.233 -17.935 42.674 1.00 25.09 219 ALA A O 1
ATOM 1575 N N . GLN A 1 205 ? 13.456 -15.915 43.280 1.00 25.45 220 GLN A N 1
ATOM 1576 C CA . GLN A 1 205 ? 12.248 -16.452 43.930 1.00 26.85 220 GLN A CA 1
ATOM 1577 C C . GLN A 1 205 ? 11.330 -17.209 42.959 1.00 25.41 220 GLN A C 1
ATOM 1578 O O . GLN A 1 205 ? 11.119 -16.753 41.855 1.00 26.34 220 GLN A O 1
ATOM 1584 N N . PRO A 1 206 ? 10.870 -18.427 43.310 1.00 25.28 221 PRO A N 1
ATOM 1585 C CA . PRO A 1 206 ? 9.799 -19.086 42.513 1.00 24.73 221 PRO A CA 1
ATOM 1586 C C . PRO A 1 206 ? 8.675 -18.197 41.967 1.00 24.51 221 PRO A C 1
ATOM 1587 O O . PRO A 1 206 ? 8.358 -18.294 40.782 1.00 25.07 221 PRO A O 1
ATOM 1591 N N . ARG A 1 207 ? 8.117 -17.293 42.761 1.00 25.24 222 ARG A N 1
ATOM 1592 C CA . ARG A 1 207 ? 7.023 -16.413 42.233 1.00 25.83 222 ARG A CA 1
ATOM 1593 C C . ARG A 1 207 ? 7.379 -15.705 40.917 1.00 25.23 222 ARG A C 1
ATOM 1594 O O . ARG A 1 207 ? 6.506 -15.485 40.063 1.00 24.11 222 ARG A O 1
ATOM 1602 N N . TYR A 1 208 ? 8.659 -15.341 40.763 1.00 24.89 223 TYR A N 1
ATOM 1603 C CA . TYR A 1 208 ? 9.077 -14.663 39.554 1.00 24.88 223 TYR A CA 1
ATOM 1604 C C . TYR A 1 208 ? 9.633 -15.620 38.535 1.00 25.64 223 TYR A C 1
ATOM 1605 O O . TYR A 1 208 ? 9.347 -15.499 37.333 1.00 25.71 223 TYR A O 1
ATOM 1614 N N . GLN A 1 209 ? 10.425 -16.579 38.994 1.00 26.57 224 GLN A N 1
ATOM 1615 C CA . GLN A 1 209 ? 11.060 -17.528 38.070 1.00 27.71 224 GLN A CA 1
ATOM 1616 C C . GLN A 1 209 ? 10.087 -18.244 37.155 1.00 28.33 224 GLN A C 1
ATOM 1617 O O . GLN A 1 209 ? 10.368 -18.479 36.003 1.00 28.48 224 GLN A O 1
ATOM 1623 N N . VAL A 1 210 ? 8.936 -18.586 37.707 1.00 29.66 225 VAL A N 1
ATOM 1624 C CA . VAL A 1 210 ? 7.905 -19.348 37.040 1.00 30.36 225 VAL A CA 1
ATOM 1625 C C . VAL A 1 210 ? 7.203 -18.525 35.958 1.00 31.81 225 VAL A C 1
ATOM 1626 O O . VAL A 1 210 ? 6.598 -19.088 35.029 1.00 32.16 225 VAL A O 1
ATOM 1630 N N . VAL A 1 211 ? 7.289 -17.192 36.046 1.00 32.89 226 VAL A N 1
ATOM 1631 C CA . VAL A 1 211 ? 6.815 -16.345 34.927 1.00 33.80 226 VAL A CA 1
ATOM 1632 C C . VAL A 1 211 ? 7.923 -15.732 34.065 1.00 33.72 226 VAL A C 1
ATOM 1633 O O . VAL A 1 211 ? 7.690 -15.407 32.907 1.00 34.63 226 VAL A O 1
ATOM 1637 N N . HIS A 1 212 ? 9.112 -15.582 34.640 1.00 33.82 227 HIS A N 1
ATOM 1638 C CA . HIS A 1 212 ? 10.256 -15.052 33.908 1.00 33.68 227 HIS A CA 1
ATOM 1639 C C . HIS A 1 212 ? 11.550 -15.736 34.337 1.00 33.11 227 HIS A C 1
ATOM 1640 O O . HIS A 1 212 ? 12.385 -15.137 35.013 1.00 32.15 227 HIS A O 1
ATOM 1647 N N . PRO A 1 213 ? 11.708 -16.994 33.939 1.00 32.86 228 PRO A N 1
ATOM 1648 C CA . PRO A 1 213 ? 12.999 -17.681 34.051 1.00 32.31 228 PRO A CA 1
ATOM 1649 C C . PRO A 1 213 ? 14.120 -16.891 33.385 1.00 31.90 228 PRO A C 1
ATOM 1650 O O . PRO A 1 213 ? 13.864 -16.113 32.466 1.00 31.05 228 PRO A O 1
ATOM 1654 N N . CYS A 1 214 ? 15.350 -17.095 33.846 1.00 32.16 229 CYS A N 1
ATOM 1655 C CA . CYS A 1 214 ? 16.099 -16.044 34.525 1.00 31.67 229 CYS A CA 1
ATOM 1656 C C . CYS A 1 214 ? 17.405 -16.580 35.102 1.00 32.04 229 CYS A C 1
ATOM 1657 O O . CYS A 1 214 ? 17.399 -17.456 35.967 1.00 32.60 229 CYS A O 1
ATOM 1660 N N . PHE A 1 215 ? 18.523 -16.049 34.617 1.00 31.47 230 PHE A N 1
ATOM 1661 C CA . PHE A 1 215 ? 19.785 -16.178 35.303 1.00 30.64 230 PHE A CA 1
ATOM 1662 C C . PHE A 1 215 ? 20.051 -14.927 36.143 1.00 30.01 230 PHE A C 1
ATOM 1663 O O . PHE A 1 215 ? 19.629 -13.806 35.797 1.00 29.59 230 PHE A O 1
ATOM 1671 N N . VAL A 1 216 ? 20.788 -15.124 37.236 1.00 29.28 231 VAL A N 1
ATOM 1672 C CA . VAL A 1 216 ? 21.230 -14.024 38.078 1.00 28.28 231 VAL A CA 1
ATOM 1673 C C . VAL A 1 216 ? 22.697 -14.160 38.368 1.00 28.14 231 VAL A C 1
ATOM 1674 O O . VAL A 1 216 ? 23.130 -15.149 38.931 1.00 28.49 231 VAL A O 1
ATOM 1678 N N . LEU A 1 217 ? 23.449 -13.135 38.008 1.00 27.94 232 LEU A N 1
ATOM 1679 C CA . LEU A 1 217 ? 24.845 -13.072 38.315 1.00 27.52 232 LEU A CA 1
ATOM 1680 C C . LEU A 1 217 ? 25.031 -12.022 39.383 1.00 28.25 232 LEU A C 1
ATOM 1681 O O . LEU A 1 217 ? 24.599 -10.867 39.243 1.00 28.12 232 LEU A O 1
ATOM 1686 N N . ALA A 1 218 ? 25.719 -12.427 40.443 1.00 28.90 233 ALA A N 1
ATOM 1687 C CA . ALA A 1 218 ? 25.959 -11.564 41.577 1.00 28.96 233 ALA A CA 1
ATOM 1688 C C . ALA A 1 218 ? 27.439 -11.638 41.877 1.00 29.11 233 ALA A C 1
ATOM 1689 O O . ALA A 1 218 ? 27.908 -12.558 42.544 1.00 29.61 233 ALA A O 1
ATOM 1691 N N . PRO A 1 219 ? 28.206 -10.733 41.304 1.00 29.36 234 PRO A N 1
ATOM 1692 C CA . PRO A 1 219 ? 29.630 -10.587 41.619 1.00 30.10 234 PRO A CA 1
ATOM 1693 C C . PRO A 1 219 ? 29.983 -9.896 42.938 1.00 30.82 234 PRO A C 1
ATOM 1694 O O . PRO A 1 219 ? 29.264 -8.996 43.378 1.00 31.41 234 PRO A O 1
ATOM 1698 N N . GLN A 1 220 ? 31.104 -10.309 43.551 1.00 31.52 235 GLN A N 1
ATOM 1699 C CA . GLN A 1 220 ? 31.614 -9.637 44.771 1.00 32.04 235 GLN A CA 1
ATOM 1700 C C . GLN A 1 220 ? 32.879 -8.844 44.563 1.00 32.69 235 GLN A C 1
ATOM 1701 O O . GLN A 1 220 ? 33.852 -9.334 43.999 1.00 33.65 235 GLN A O 1
ATOM 1707 N N . CYS A 1 221 ? 32.866 -7.598 45.026 1.00 33.29 236 CYS A N 1
ATOM 1708 C CA . CYS A 1 221 ? 33.996 -6.697 44.831 1.00 33.65 236 CYS A CA 1
ATOM 1709 C C . CYS A 1 221 ? 34.794 -6.527 46.119 1.00 34.47 236 CYS A C 1
ATOM 1710 O O . CYS A 1 221 ? 34.242 -6.597 47.217 1.00 34.45 236 CYS A O 1
ATOM 1713 N N . PRO A 1 222 ? 36.097 -6.303 45.977 1.00 35.59 237 PRO A N 1
ATOM 1714 C CA . PRO A 1 222 ? 37.071 -6.771 46.968 1.00 36.59 237 PRO A CA 1
ATOM 1715 C C . PRO A 1 222 ? 37.600 -5.627 47.826 1.00 36.74 237 PRO A C 1
ATOM 1716 O O . PRO A 1 222 ? 37.792 -4.519 47.325 1.00 35.94 237 PRO A O 1
ATOM 1720 N N . PRO A 1 223 ? 37.831 -5.899 49.106 1.00 37.70 238 PRO A N 1
ATOM 1721 C CA . PRO A 1 223 ? 37.351 -5.022 50.179 1.00 38.33 238 PRO A CA 1
ATOM 1722 C C . PRO A 1 223 ? 37.890 -3.602 50.034 1.00 39.14 238 PRO A C 1
ATOM 1723 O O . PRO A 1 223 ? 37.322 -2.667 50.598 1.00 39.95 238 PRO A O 1
ATOM 1727 N N . ASN A 1 224 ? 38.976 -3.450 49.283 1.00 39.92 239 ASN A N 1
ATOM 1728 C CA . ASN A 1 224 ? 39.652 -2.163 49.166 1.00 41.89 239 ASN A CA 1
ATOM 1729 C C . ASN A 1 224 ? 39.586 -1.604 47.749 1.00 41.63 239 ASN A C 1
ATOM 1730 O O . ASN A 1 224 ? 40.458 -0.842 47.331 1.00 41.91 239 ASN A O 1
ATOM 1735 N N . SER A 1 225 ? 38.546 -1.987 47.015 1.00 41.35 240 SER A N 1
ATOM 1736 C CA . SER A 1 225 ? 38.139 -1.255 45.822 1.00 40.55 240 SER A CA 1
ATOM 1737 C C . SER A 1 225 ? 36.622 -1.119 45.748 1.00 40.77 240 SER A C 1
ATOM 1738 O O . SER A 1 225 ? 35.950 -0.996 46.772 1.00 40.74 240 SER A O 1
ATOM 1741 N N . SER A 1 226 ? 36.089 -1.140 44.530 1.00 40.35 241 SER A N 1
ATOM 1742 C CA . SER A 1 226 ? 34.703 -0.755 44.293 1.00 40.30 241 SER A CA 1
ATOM 1743 C C . SER A 1 226 ? 34.437 -0.536 42.807 1.00 40.02 241 SER A C 1
ATOM 1744 O O . SER A 1 226 ? 35.355 -0.248 42.039 1.00 40.48 241 SER A O 1
ATOM 1747 N N . TRP A 1 227 ? 33.177 -0.675 42.409 1.00 39.38 242 TRP A N 1
ATOM 1748 C CA . TRP A 1 227 ? 32.839 -1.024 41.019 1.00 38.87 242 TRP A CA 1
ATOM 1749 C C . TRP A 1 227 ? 33.306 0.078 40.065 1.00 39.85 242 TRP A C 1
ATOM 1750 O O . TRP A 1 227 ? 33.856 -0.200 39.014 1.00 39.54 242 TRP A O 1
ATOM 1761 N N . SER A 1 228 ? 33.057 1.321 40.462 1.00 41.61 243 SER A N 1
ATOM 1762 C CA . SER A 1 228 ? 33.481 2.514 39.753 1.00 43.85 243 SER A CA 1
ATOM 1763 C C . SER A 1 228 ? 34.571 3.159 40.583 1.00 45.67 243 SER A C 1
ATOM 1764 O O . SER A 1 228 ? 34.721 2.816 41.751 1.00 45.98 243 SER A O 1
ATOM 1767 N N . THR A 1 229 ? 35.319 4.081 39.984 1.00 47.93 244 THR A N 1
ATOM 1768 C CA . THR A 1 229 ? 36.274 4.898 40.724 1.00 50.87 244 THR A CA 1
ATOM 1769 C C . THR A 1 229 ? 35.571 5.780 41.751 1.00 53.51 244 THR A C 1
ATOM 1770 O O . THR A 1 229 ? 35.698 7.004 41.724 1.00 54.16 244 THR A O 1
ATOM 1774 N N . LEU A 1 230 ? 34.831 5.147 42.654 1.00 56.31 245 LEU A N 1
ATOM 1775 C CA . LEU A 1 230 ? 34.178 5.854 43.757 1.00 58.17 245 LEU A CA 1
ATOM 1776 C C . LEU A 1 230 ? 35.158 5.940 44.928 1.00 59.96 245 LEU A C 1
ATOM 1777 O O . LEU A 1 230 ? 35.628 7.036 45.272 1.00 60.24 245 LEU A O 1
ATOM 1782 N N . PHE A 1 231 ? 35.473 4.769 45.495 1.00 61.89 246 PHE A N 1
ATOM 1783 C CA . PHE A 1 231 ? 36.407 4.596 46.613 1.00 63.70 246 PHE A CA 1
ATOM 1784 C C . PHE A 1 231 ? 37.908 4.554 46.187 1.00 65.09 246 PHE A C 1
ATOM 1785 O O . PHE A 1 231 ? 38.797 4.387 47.030 1.00 65.38 246 PHE A O 1
ATOM 1793 N N . THR A 1 232 ? 38.192 4.712 44.896 1.00 66.61 247 THR A N 1
ATOM 1794 C CA . THR A 1 232 ? 39.574 4.685 44.419 1.00 68.10 247 THR A CA 1
ATOM 1795 C C . THR A 1 232 ? 39.945 5.943 43.643 1.00 69.23 247 THR A C 1
ATOM 1796 O O . THR A 1 232 ? 40.649 5.859 42.633 1.00 69.40 247 THR A O 1
ATOM 1800 N N . ASP A 1 233 ? 39.452 7.090 44.125 1.00 70.59 248 ASP A N 1
ATOM 1801 C CA . ASP A 1 233 ? 39.705 8.407 43.528 1.00 71.92 248 ASP A CA 1
ATOM 1802 C C . ASP A 1 233 ? 38.751 9.499 44.059 1.00 72.57 248 ASP A C 1
ATOM 1803 O O . ASP A 1 233 ? 37.532 9.328 44.038 1.00 72.66 248 ASP A O 1
ATOM 1808 N N . ARG A 1 234 ? 39.316 10.613 44.530 1.00 73.47 249 ARG A N 1
ATOM 1809 C CA . ARG A 1 234 ? 38.563 11.877 44.777 1.00 74.06 249 ARG A CA 1
ATOM 1810 C C . ARG A 1 234 ? 38.821 12.893 43.642 1.00 74.20 249 ARG A C 1
ATOM 1811 O O . ARG A 1 234 ? 39.512 13.915 43.817 1.00 74.51 249 ARG A O 1
ATOM 1819 N N . GLU A 1 235 ? 38.263 12.574 42.475 1.00 74.12 250 GLU A N 1
ATOM 1820 C CA . GLU A 1 235 ? 38.213 13.491 41.342 1.00 73.87 250 GLU A CA 1
ATOM 1821 C C . GLU A 1 235 ? 36.925 13.310 40.534 1.00 73.10 250 GLU A C 1
ATOM 1822 O O . GLU A 1 235 ? 36.120 14.236 40.426 1.00 73.10 250 GLU A O 1
ATOM 1828 N N . ASN A 1 236 ? 36.732 12.120 39.968 1.00 71.69 251 ASN A N 1
ATOM 1829 C CA . ASN A 1 236 ? 35.418 11.719 39.461 1.00 70.31 251 ASN A CA 1
ATOM 1830 C C . ASN A 1 236 ? 35.167 10.216 39.619 1.00 68.90 251 ASN A C 1
ATOM 1831 O O . ASN A 1 236 ? 35.688 9.397 38.855 1.00 69.26 251 ASN A O 1
ATOM 1836 N N . PRO A 1 237 ? 34.366 9.861 40.618 1.00 67.17 252 PRO A N 1
ATOM 1837 C CA . PRO A 1 237 ? 34.026 8.456 40.865 1.00 65.25 252 PRO A CA 1
ATOM 1838 C C . PRO A 1 237 ? 32.996 7.941 39.867 1.00 62.79 252 PRO A C 1
ATOM 1839 O O . PRO A 1 237 ? 32.001 7.337 40.270 1.00 62.80 252 PRO A O 1
ATOM 1843 N N . PHE A 1 238 ? 33.234 8.177 38.581 1.00 59.74 253 PHE A N 1
ATOM 1844 C CA . PHE A 1 238 ? 32.351 7.641 37.526 1.00 56.71 253 PHE A CA 1
ATOM 1845 C C . PHE A 1 238 ? 32.996 6.630 36.547 1.00 55.04 253 PHE A C 1
ATOM 1846 O O . PHE A 1 238 ? 32.305 6.002 35.727 1.00 54.47 253 PHE A O 1
ATOM 1854 N N . ASN A 1 239 ? 34.311 6.476 36.635 1.00 52.78 254 ASN A N 1
ATOM 1855 C CA . ASN A 1 239 ? 35.033 5.596 35.740 1.00 50.89 254 ASN A CA 1
ATOM 1856 C C . ASN A 1 239 ? 35.001 4.145 36.193 1.00 49.36 254 ASN A C 1
ATOM 1857 O O . ASN A 1 239 ? 34.870 3.874 37.381 1.00 48.56 254 ASN A O 1
ATOM 1862 N N . PRO A 1 240 ? 35.139 3.204 35.239 1.00 48.01 255 PRO A N 1
ATOM 1863 C CA . PRO A 1 240 ? 35.105 1.775 35.560 1.00 46.83 255 PRO A CA 1
ATOM 1864 C C . PRO A 1 240 ? 36.364 1.370 36.265 1.00 45.69 255 PRO A C 1
ATOM 1865 O O . PRO A 1 240 ? 37.441 1.690 35.797 1.00 45.65 255 PRO A O 1
ATOM 1869 N N . GLU A 1 241 ? 36.229 0.692 37.390 1.00 44.68 256 GLU A N 1
ATOM 1870 C CA . GLU A 1 241 ? 37.371 0.143 38.076 1.00 43.92 256 GLU A CA 1
ATOM 1871 C C . GLU A 1 241 ? 37.526 -1.333 37.700 1.00 43.12 256 GLU A C 1
ATOM 1872 O O . GLU A 1 241 ? 36.636 -1.932 37.070 1.00 43.56 256 GLU A O 1
ATOM 1878 N N . LYS A 1 242 ? 38.665 -1.913 38.060 1.00 41.81 257 LYS A N 1
ATOM 1879 C CA . LYS A 1 242 ? 38.978 -3.301 37.697 1.00 40.29 257 LYS A CA 1
ATOM 1880 C C . LYS A 1 242 ? 37.842 -4.244 38.019 1.00 38.56 257 LYS A C 1
ATOM 1881 O O . LYS A 1 242 ? 37.482 -5.067 37.163 1.00 39.34 257 LYS A O 1
ATOM 1887 N N . PRO A 1 243 ? 37.292 -4.166 39.249 1.00 36.53 258 PRO A N 1
ATOM 1888 C CA . PRO A 1 243 ? 36.200 -5.069 39.535 1.00 34.95 258 PRO A CA 1
ATOM 1889 C C . PRO A 1 243 ? 35.036 -4.983 38.546 1.00 33.63 258 PRO A C 1
ATOM 1890 O O . PRO A 1 243 ? 34.579 -6.008 38.089 1.00 33.88 258 PRO A O 1
ATOM 1894 N N . LEU A 1 244 ? 34.590 -3.798 38.171 1.00 32.99 259 LEU A N 1
ATOM 1895 C CA . LEU A 1 244 ? 33.530 -3.685 37.181 1.00 32.49 259 LEU A CA 1
ATOM 1896 C C . LEU A 1 244 ? 34.003 -4.293 35.894 1.00 32.65 259 LEU A C 1
ATOM 1897 O O . LEU A 1 244 ? 33.288 -5.084 35.298 1.00 33.07 259 LEU A O 1
ATOM 1902 N N . LEU A 1 245 ? 35.207 -3.931 35.454 1.00 32.35 260 LEU A N 1
ATOM 1903 C CA . LEU A 1 245 ? 35.718 -4.444 34.183 1.00 31.72 260 LEU A CA 1
ATOM 1904 C C . LEU A 1 245 ? 35.760 -5.940 34.190 1.00 31.20 260 LEU A C 1
ATOM 1905 O O . LEU A 1 245 ? 35.384 -6.592 33.231 1.00 31.69 260 LEU A O 1
ATOM 1910 N N . ALA A 1 246 ? 36.200 -6.497 35.291 1.00 30.46 261 ALA A N 1
ATOM 1911 C CA . ALA A 1 246 ? 36.185 -7.906 35.393 1.00 30.69 261 ALA A CA 1
ATOM 1912 C C . ALA A 1 246 ? 34.724 -8.396 35.161 1.00 31.48 261 ALA A C 1
ATOM 1913 O O . ALA A 1 246 ? 34.499 -9.167 34.224 1.00 32.26 261 ALA A O 1
ATOM 1915 N N . VAL A 1 247 ? 33.732 -7.911 35.939 1.00 31.67 262 VAL A N 1
ATOM 1916 C CA . VAL A 1 247 ? 32.300 -8.290 35.759 1.00 31.27 262 VAL A CA 1
ATOM 1917 C C . VAL A 1 247 ? 31.860 -8.374 34.286 1.00 32.06 262 VAL A C 1
ATOM 1918 O O . VAL A 1 247 ? 31.181 -9.310 33.864 1.00 31.50 262 VAL A O 1
ATOM 1922 N N . ILE A 1 248 ? 32.261 -7.402 33.484 1.00 32.84 263 ILE A N 1
ATOM 1923 C CA . ILE A 1 248 ? 31.928 -7.493 32.066 1.00 34.22 263 ILE A CA 1
ATOM 1924 C C . ILE A 1 248 ? 32.441 -8.781 31.406 1.00 35.02 263 ILE A C 1
ATOM 1925 O O . ILE A 1 248 ? 31.688 -9.508 30.753 1.00 35.24 263 ILE A O 1
ATOM 1930 N N . LYS A 1 249 ? 33.721 -9.062 31.613 1.00 36.14 264 LYS A N 1
ATOM 1931 C CA . LYS A 1 249 ? 34.355 -10.247 31.043 1.00 37.30 264 LYS A CA 1
ATOM 1932 C C . LYS A 1 249 ? 33.599 -11.466 31.483 1.00 37.20 264 LYS A C 1
ATOM 1933 O O . LYS A 1 249 ? 33.444 -12.407 30.742 1.00 37.39 264 LYS A O 1
ATOM 1939 N N . ILE A 1 250 ? 33.075 -11.429 32.695 1.00 37.93 265 ILE A N 1
ATOM 1940 C CA . ILE A 1 250 ? 32.334 -12.579 33.180 1.00 37.83 265 ILE A CA 1
ATOM 1941 C C . ILE A 1 250 ? 30.912 -12.695 32.602 1.00 37.99 265 ILE A C 1
ATOM 1942 O O . ILE A 1 250 ? 30.443 -13.821 32.359 1.00 38.64 265 ILE A O 1
ATOM 1947 N N . ILE A 1 251 ? 30.267 -11.562 32.300 1.00 37.45 266 ILE A N 1
ATOM 1948 C CA . ILE A 1 251 ? 29.025 -11.594 31.507 1.00 36.88 266 ILE A CA 1
ATOM 1949 C C . ILE A 1 251 ? 29.282 -12.342 30.191 1.00 37.13 266 ILE A C 1
ATOM 1950 O O . ILE A 1 251 ? 28.484 -13.193 29.767 1.00 36.05 266 ILE A O 1
ATOM 1955 N N . ARG A 1 252 ? 30.435 -12.061 29.580 1.00 38.02 267 ARG A N 1
ATOM 1956 C CA . ARG A 1 252 ? 30.799 -12.691 28.289 1.00 38.35 267 ARG A CA 1
ATOM 1957 C C . ARG A 1 252 ? 31.103 -14.154 28.426 1.00 37.35 267 ARG A C 1
ATOM 1958 O O . ARG A 1 252 ? 30.763 -14.911 27.533 1.00 37.63 267 ARG A O 1
ATOM 1966 N N . LYS A 1 253 ? 31.713 -14.558 29.536 1.00 36.74 268 LYS A N 1
ATOM 1967 C CA . LYS A 1 253 ? 31.947 -15.978 29.771 1.00 37.08 268 LYS A CA 1
ATOM 1968 C C . LYS A 1 253 ? 30.571 -16.655 29.775 1.00 37.07 268 LYS A C 1
ATOM 1969 O O . LYS A 1 253 ? 30.338 -17.663 29.086 1.00 37.43 268 LYS A O 1
ATOM 1975 N N . LEU A 1 254 ? 29.651 -16.055 30.525 1.00 36.70 269 LEU A N 1
ATOM 1976 C CA . LEU A 1 254 ? 28.316 -16.595 30.725 1.00 36.43 269 LEU A CA 1
ATOM 1977 C C . LEU A 1 254 ? 27.563 -16.788 29.406 1.00 36.55 269 LEU A C 1
ATOM 1978 O O . LEU A 1 254 ? 26.927 -17.840 29.179 1.00 36.94 269 LEU A O 1
ATOM 1983 N N . LEU A 1 255 ? 27.642 -15.770 28.555 1.00 35.81 270 LEU A N 1
ATOM 1984 C CA . LEU A 1 255 ? 27.028 -15.795 27.243 1.00 35.32 270 LEU A CA 1
ATOM 1985 C C . LEU A 1 255 ? 27.582 -16.954 26.474 1.00 34.58 270 LEU A C 1
ATOM 1986 O O . LEU A 1 255 ? 26.824 -17.666 25.831 1.00 34.60 270 LEU A O 1
ATOM 1991 N N . ASP A 1 256 ? 28.903 -17.128 26.520 1.00 33.67 271 ASP A N 1
ATOM 1992 C CA . ASP A 1 256 ? 29.532 -18.275 25.891 1.00 33.28 271 ASP A CA 1
ATOM 1993 C C . ASP A 1 256 ? 29.022 -19.549 26.518 1.00 32.98 271 ASP A C 1
ATOM 1994 O O . ASP A 1 256 ? 28.550 -20.423 25.810 1.00 33.95 271 ASP A O 1
ATOM 1999 N N . GLU A 1 257 ? 29.069 -19.659 27.839 1.00 32.25 272 GLU A N 1
ATOM 2000 C CA . GLU A 1 257 ? 28.725 -20.942 28.474 1.00 32.24 272 GLU A CA 1
ATOM 2001 C C . GLU A 1 257 ? 27.259 -21.315 28.510 1.00 31.40 272 GLU A C 1
ATOM 2002 O O . GLU A 1 257 ? 26.953 -22.444 28.822 1.00 30.93 272 GLU A O 1
ATOM 2008 N N . TYR A 1 258 ? 26.348 -20.357 28.296 1.00 31.38 273 TYR A N 1
ATOM 2009 C CA . TYR A 1 258 ? 24.925 -20.554 28.655 1.00 29.57 273 TYR A CA 1
ATOM 2010 C C . TYR A 1 258 ? 23.938 -20.022 27.640 1.00 29.32 273 TYR A C 1
ATOM 2011 O O . TYR A 1 258 ? 24.265 -19.157 26.817 1.00 27.62 273 TYR A O 1
ATOM 2020 N N . ASN A 1 259 ? 22.711 -20.545 27.721 1.00 29.87 274 ASN A N 1
ATOM 2021 C CA . ASN A 1 259 ? 21.632 -20.112 26.819 1.00 30.65 274 ASN A CA 1
ATOM 2022 C C . ASN A 1 259 ? 20.960 -18.830 27.359 1.00 30.63 274 ASN A C 1
ATOM 2023 O O . ASN A 1 259 ? 19.806 -18.816 27.808 1.00 30.43 274 ASN A O 1
ATOM 2028 N N . ILE A 1 260 ? 21.751 -17.762 27.345 1.00 30.23 275 ILE A N 1
ATOM 2029 C CA . ILE A 1 260 ? 21.361 -16.475 27.866 1.00 29.11 275 ILE A CA 1
ATOM 2030 C C . ILE A 1 260 ? 21.046 -15.652 26.636 1.00 29.71 275 ILE A C 1
ATOM 2031 O O . ILE A 1 260 ? 21.614 -15.907 25.558 1.00 29.74 275 ILE A O 1
ATOM 2036 N N . ASP A 1 261 ? 20.092 -14.727 26.777 1.00 29.30 276 ASP A N 1
ATOM 2037 C CA . ASP A 1 261 ? 19.608 -13.907 25.672 1.00 29.13 276 ASP A CA 1
ATOM 2038 C C . ASP A 1 261 ? 20.384 -12.599 25.621 1.00 29.06 276 ASP A C 1
ATOM 2039 O O . ASP A 1 261 ? 20.188 -11.740 26.476 1.00 28.95 276 ASP A O 1
ATOM 2044 N N . GLU A 1 262 ? 21.280 -12.457 24.640 1.00 29.11 277 GLU A N 1
ATOM 2045 C CA . GLU A 1 262 ? 22.069 -11.215 24.483 1.00 29.96 277 GLU A CA 1
ATOM 2046 C C . GLU A 1 262 ? 21.175 -9.968 24.542 1.00 29.09 277 GLU A C 1
ATOM 2047 O O . GLU A 1 262 ? 21.651 -8.879 24.834 1.00 29.12 277 GLU A O 1
ATOM 2053 N N . ASN A 1 263 ? 19.900 -10.120 24.203 1.00 28.80 278 ASN A N 1
ATOM 2054 C CA . ASN A 1 263 ? 18.974 -8.980 24.171 1.00 29.45 278 ASN A CA 1
ATOM 2055 C C . ASN A 1 263 ? 18.286 -8.582 25.483 1.00 29.03 278 ASN A C 1
ATOM 2056 O O . ASN A 1 263 ? 17.544 -7.614 25.515 1.00 29.06 278 ASN A O 1
ATOM 2061 N N . ARG A 1 264 ? 18.542 -9.339 26.544 1.00 28.94 279 ARG A N 1
ATOM 2062 C CA . ARG A 1 264 ? 17.900 -9.094 27.829 1.00 28.77 279 ARG A CA 1
ATOM 2063 C C . ARG A 1 264 ? 18.875 -9.323 28.977 1.00 28.82 279 ARG A C 1
ATOM 2064 O O . ARG A 1 264 ? 18.596 -10.094 29.895 1.00 29.59 279 ARG A O 1
ATOM 2072 N N . ILE A 1 265 ? 20.019 -8.649 28.920 1.00 28.03 280 ILE A N 1
ATOM 2073 C CA . ILE A 1 265 ? 20.924 -8.598 30.059 1.00 28.21 280 ILE A CA 1
ATOM 2074 C C . ILE A 1 265 ? 20.598 -7.303 30.811 1.00 27.83 280 ILE A C 1
ATOM 2075 O O . ILE A 1 265 ? 20.907 -6.195 30.345 1.00 28.35 280 ILE A O 1
ATOM 2080 N N . TYR A 1 266 ? 19.932 -7.455 31.941 1.00 26.58 281 TYR A N 1
ATOM 2081 C CA . TYR A 1 266 ? 19.480 -6.344 32.738 1.00 24.98 281 TYR A CA 1
ATOM 2082 C C . TYR A 1 266 ? 20.517 -6.133 33.809 1.00 25.52 281 TYR A C 1
ATOM 2083 O O . TYR A 1 266 ? 21.344 -6.993 34.071 1.00 25.92 281 TYR A O 1
ATOM 2092 N N . ILE A 1 267 ? 20.506 -4.975 34.432 1.00 26.35 282 ILE A N 1
ATOM 2093 C CA . ILE A 1 267 ? 21.493 -4.697 35.470 1.00 26.50 282 ILE A CA 1
ATOM 2094 C C . ILE A 1 267 ? 20.969 -3.731 36.536 1.00 26.78 282 ILE A C 1
ATOM 2095 O O . ILE A 1 267 ? 20.375 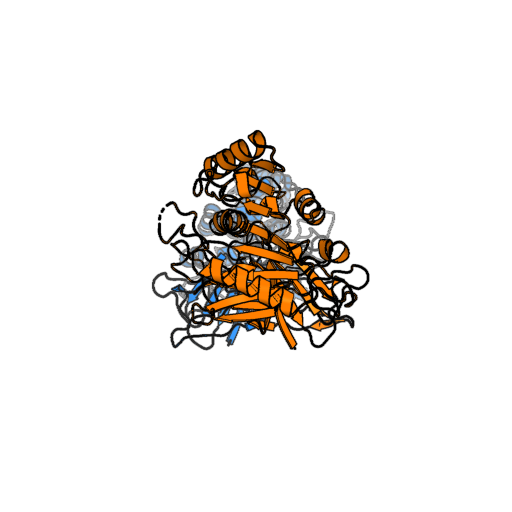-2.709 36.200 1.00 27.10 282 ILE A O 1
ATOM 2100 N N . THR A 1 268 ? 21.207 -4.074 37.800 1.00 26.60 283 THR A N 1
ATOM 2101 C CA . THR A 1 268 ? 20.807 -3.277 38.924 1.00 27.15 283 THR A CA 1
ATOM 2102 C C . THR A 1 268 ? 21.836 -3.433 40.044 1.00 27.66 283 THR A C 1
ATOM 2103 O O . THR A 1 268 ? 22.537 -4.451 40.129 1.00 29.13 283 THR A O 1
ATOM 2107 N N . GLY A 1 269 ? 21.914 -2.416 40.893 1.00 27.51 284 GLY A N 1
ATOM 2108 C CA . GLY A 1 269 ? 22.749 -2.430 42.059 1.00 27.23 284 GLY A CA 1
ATOM 2109 C C . GLY A 1 269 ? 22.394 -1.216 42.899 1.00 27.11 284 GLY A C 1
ATOM 2110 O O . GLY A 1 269 ? 21.701 -0.319 42.435 1.00 25.93 284 GLY A O 1
ATOM 2111 N N . LEU A 1 270 ? 22.867 -1.196 44.140 1.00 27.62 285 LEU A N 1
ATOM 2112 C CA . LEU A 1 270 ? 22.509 -0.136 45.075 1.00 29.15 285 LEU A CA 1
ATOM 2113 C C . LEU A 1 270 ? 23.755 0.554 45.617 1.00 30.06 285 LEU A C 1
ATOM 2114 O O . LEU A 1 270 ? 24.756 -0.097 45.916 1.00 30.32 285 LEU A O 1
ATOM 2119 N N . SER A 1 271 ? 23.690 1.876 45.741 1.00 30.46 286 SER A N 1
ATOM 2120 C CA . SER A 1 271 ? 24.712 2.618 46.467 1.00 31.15 286 SER A CA 1
ATOM 2121 C C . SER A 1 271 ? 26.034 2.554 45.680 1.00 31.46 286 SER A C 1
ATOM 2122 O O . SER A 1 271 ? 26.089 3.085 44.573 1.00 31.80 286 SER A O 1
ATOM 2125 N N . MET A 1 272 ? 27.064 1.873 46.188 1.00 31.93 287 MET A N 1
ATOM 2126 C CA . MET A 1 272 ? 28.295 1.646 45.389 1.00 31.97 287 MET A CA 1
ATOM 2127 C C . MET A 1 272 ? 27.949 0.851 44.128 1.00 31.29 287 MET A C 1
ATOM 2128 O O . MET A 1 272 ? 28.514 1.069 43.043 1.00 31.36 287 MET A O 1
ATOM 2133 N N . GLY A 1 273 ? 26.977 -0.044 44.270 1.00 30.84 288 GLY A N 1
ATOM 2134 C CA . GLY A 1 273 ? 26.448 -0.803 43.123 1.00 29.65 288 GLY A CA 1
ATOM 2135 C C . GLY A 1 273 ? 25.553 0.022 42.201 1.00 28.98 288 GLY A C 1
ATOM 2136 O O . GLY A 1 273 ? 25.303 -0.379 41.043 1.00 28.21 288 GLY A O 1
ATOM 2137 N N . GLY A 1 274 ? 25.038 1.141 42.733 1.00 27.81 289 GLY A N 1
ATOM 2138 C CA . GLY A 1 274 ? 24.225 2.079 41.967 1.00 27.02 289 GLY A CA 1
ATOM 2139 C C . GLY A 1 274 ? 25.096 2.910 41.052 1.00 26.54 289 GLY A C 1
ATOM 2140 O O . GLY A 1 274 ? 24.829 3.019 39.866 1.00 26.86 289 GLY A O 1
ATOM 2141 N N . TYR A 1 275 ? 26.149 3.496 41.600 1.00 26.72 290 TYR A N 1
ATOM 2142 C CA . TYR A 1 275 ? 27.255 4.078 40.789 1.00 26.65 290 TYR A CA 1
ATOM 2143 C C . TYR A 1 275 ? 27.765 3.081 39.774 1.00 26.73 290 TYR A C 1
ATOM 2144 O O . TYR A 1 275 ? 27.959 3.424 38.604 1.00 26.65 290 TYR A O 1
ATOM 2153 N N . GLY A 1 276 ? 27.974 1.845 40.246 1.00 27.04 291 GLY A N 1
ATOM 2154 C CA . GLY A 1 276 ? 28.396 0.732 39.398 1.00 27.20 291 GLY A CA 1
ATOM 2155 C C . GLY A 1 276 ? 27.504 0.537 38.192 1.00 27.67 291 GLY A C 1
ATOM 2156 O O . GLY A 1 276 ? 28.002 0.385 37.055 1.00 29.11 291 GLY A O 1
ATOM 2157 N N . THR A 1 277 ? 26.191 0.552 38.436 1.00 27.29 292 THR A N 1
ATOM 2158 C CA . THR A 1 277 ? 25.180 0.371 37.408 1.00 26.47 292 THR A CA 1
ATOM 2159 C C . THR A 1 277 ? 25.248 1.531 36.436 1.00 27.13 292 THR A C 1
ATOM 2160 O O . THR A 1 277 ? 25.277 1.312 35.222 1.00 27.43 292 THR A O 1
ATOM 2164 N N . TRP A 1 278 ? 25.272 2.763 36.942 1.00 27.76 293 TRP A N 1
ATOM 2165 C CA . TRP A 1 278 ? 25.297 3.926 36.032 1.00 28.47 293 TRP A CA 1
ATOM 2166 C C . TRP A 1 278 ? 26.530 3.851 35.145 1.00 29.82 293 TRP A C 1
ATOM 2167 O O . TRP A 1 278 ? 26.435 4.159 33.950 1.00 30.33 293 TRP A O 1
ATOM 2178 N N . THR A 1 279 ? 27.678 3.468 35.743 1.00 30.09 294 THR A N 1
ATOM 2179 C CA . THR A 1 279 ? 28.959 3.443 35.055 1.00 30.71 294 THR A CA 1
ATOM 2180 C C . THR A 1 279 ? 28.951 2.364 33.979 1.00 30.89 294 THR A C 1
ATOM 2181 O O . THR A 1 279 ? 29.307 2.626 32.830 1.00 30.19 294 THR A O 1
ATOM 2185 N N . ALA A 1 280 ? 28.531 1.158 34.367 1.00 32.10 295 ALA A N 1
ATOM 2186 C CA . ALA A 1 280 ? 28.362 0.018 33.446 1.00 33.12 295 ALA A CA 1
ATOM 2187 C C . ALA A 1 280 ? 27.577 0.317 32.181 1.00 33.97 295 ALA A C 1
ATOM 2188 O O . ALA A 1 280 ? 28.011 -0.011 31.083 1.00 34.68 295 ALA A O 1
ATOM 2190 N N . ILE A 1 281 ? 26.403 0.906 32.321 1.00 34.89 296 ILE A N 1
ATOM 2191 C CA . ILE A 1 281 ? 25.576 1.122 31.142 1.00 35.30 296 ILE A CA 1
ATOM 2192 C C . ILE A 1 281 ? 26.124 2.249 30.287 1.00 36.28 296 ILE A C 1
ATOM 2193 O O . ILE A 1 281 ? 25.984 2.226 29.088 1.00 37.37 296 ILE A O 1
ATOM 2198 N N . MET A 1 282 ? 26.744 3.235 30.901 1.00 37.25 297 MET A N 1
ATOM 2199 C CA . MET A 1 282 ? 27.280 4.365 30.180 1.00 38.51 297 MET A CA 1
ATOM 2200 C C . MET A 1 282 ? 28.562 3.966 29.435 1.00 39.72 297 MET A C 1
ATOM 2201 O O . MET A 1 282 ? 28.840 4.450 28.321 1.00 40.23 297 MET A O 1
ATOM 2206 N N . GLU A 1 283 ? 29.347 3.078 30.041 1.00 40.78 298 GLU A N 1
ATOM 2207 C CA . GLU A 1 283 ? 30.605 2.626 29.413 1.00 40.96 298 GLU A CA 1
ATOM 2208 C C . GLU A 1 283 ? 30.434 1.428 28.485 1.00 40.82 298 GLU A C 1
ATOM 2209 O O . GLU A 1 283 ? 31.357 1.100 27.746 1.00 40.95 298 GLU A O 1
ATOM 2215 N N . PHE A 1 284 ? 29.267 0.792 28.535 1.00 40.36 299 PHE A N 1
ATOM 2216 C CA . PHE A 1 284 ? 28.981 -0.366 27.695 1.00 40.47 299 PHE A CA 1
ATOM 2217 C C . PHE A 1 284 ? 27.526 -0.360 27.235 1.00 40.92 299 PHE A C 1
ATOM 2218 O O . PHE A 1 284 ? 26.784 -1.311 27.475 1.00 41.59 299 PHE A O 1
ATOM 2226 N N . PRO A 1 285 ? 27.129 0.721 26.571 1.00 41.20 300 PRO A N 1
ATOM 2227 C CA . PRO A 1 285 ? 25.729 0.960 26.247 1.00 40.86 300 PRO A CA 1
ATOM 2228 C C . PRO A 1 285 ? 25.163 -0.138 25.403 1.00 40.94 300 PRO A C 1
ATOM 2229 O O . PRO A 1 285 ? 23.950 -0.317 25.339 1.00 41.59 300 PRO A O 1
ATOM 2233 N N . GLU A 1 286 ? 26.045 -0.888 24.773 1.00 40.63 301 GLU A N 1
ATOM 2234 C CA . GLU A 1 286 ? 25.623 -1.863 23.815 1.00 40.56 301 GLU A CA 1
ATOM 2235 C C . GLU A 1 286 ? 25.190 -3.120 24.534 1.00 38.70 301 GLU A C 1
ATOM 2236 O O . GLU A 1 286 ? 24.458 -3.942 23.972 1.00 38.64 301 GLU A O 1
ATOM 2242 N N . LEU A 1 287 ? 25.612 -3.265 25.781 1.00 36.37 302 LEU A N 1
ATOM 2243 C CA . LEU A 1 287 ? 25.452 -4.546 26.437 1.00 35.48 302 LEU A CA 1
ATOM 2244 C C . LEU A 1 287 ? 24.065 -4.776 27.114 1.00 34.81 302 LEU A C 1
ATOM 2245 O O . LEU A 1 287 ? 23.485 -5.857 27.024 1.00 34.55 302 LEU A O 1
ATOM 2250 N N . PHE A 1 288 ? 23.520 -3.751 27.762 1.00 33.80 303 PHE A N 1
ATOM 2251 C CA . PHE A 1 288 ? 22.369 -3.955 28.646 1.00 32.48 303 PHE A CA 1
ATOM 2252 C C . PHE A 1 288 ? 21.027 -3.520 28.064 1.00 31.21 303 PHE A C 1
ATOM 2253 O O . PHE A 1 288 ? 20.935 -2.524 27.366 1.00 31.04 303 PHE A O 1
ATOM 2261 N N . ALA A 1 289 ? 19.996 -4.307 28.344 1.00 29.97 304 ALA A N 1
ATOM 2262 C CA . ALA A 1 289 ? 18.626 -4.035 27.881 1.00 28.59 304 ALA A CA 1
ATOM 2263 C C . ALA A 1 289 ? 17.875 -2.976 28.753 1.00 27.79 304 ALA A C 1
ATOM 2264 O O . ALA A 1 289 ? 17.056 -2.209 28.234 1.00 28.05 304 ALA A O 1
ATOM 2266 N N . ALA A 1 290 ? 18.178 -2.970 30.048 1.00 25.87 305 ALA A N 1
ATOM 2267 C CA . ALA A 1 290 ? 17.548 -2.062 30.995 1.00 25.11 305 ALA A CA 1
ATOM 2268 C C . ALA A 1 290 ? 18.266 -2.111 32.342 1.00 24.15 305 ALA A C 1
ATOM 2269 O O . ALA A 1 290 ? 18.854 -3.128 32.708 1.00 23.81 305 ALA A O 1
ATOM 2271 N N . ALA A 1 291 ? 18.212 -1.002 33.071 1.00 23.41 306 ALA A N 1
ATOM 2272 C CA . ALA A 1 291 ? 18.976 -0.833 34.286 1.00 22.89 306 ALA A CA 1
ATOM 2273 C C . ALA A 1 291 ? 18.064 -0.331 35.400 1.00 23.39 306 ALA A C 1
ATOM 2274 O O . ALA A 1 291 ? 17.145 0.449 35.134 1.00 24.96 306 ALA A O 1
ATOM 2276 N N . ILE A 1 292 ? 18.294 -0.774 36.635 1.00 23.22 307 ILE A N 1
ATOM 2277 C CA . ILE A 1 292 ? 17.693 -0.150 37.828 1.00 22.61 307 ILE A CA 1
ATOM 2278 C C . ILE A 1 292 ? 18.830 0.240 38.792 1.00 23.67 307 ILE A C 1
ATOM 2279 O O . ILE A 1 292 ? 19.274 -0.579 39.618 1.00 24.67 307 ILE A O 1
ATOM 2284 N N . PRO A 1 293 ? 19.341 1.469 38.666 1.00 23.61 308 PRO A N 1
ATOM 2285 C CA . PRO A 1 293 ? 20.291 2.059 39.599 1.00 24.43 308 PRO A CA 1
ATOM 2286 C C . PRO A 1 293 ? 19.683 2.723 40.842 1.00 25.98 308 PRO A C 1
ATOM 2287 O O . PRO A 1 293 ? 19.033 3.777 40.739 1.00 25.88 308 PRO A O 1
ATOM 2291 N N . ILE A 1 294 ? 19.964 2.132 42.003 1.00 27.19 309 ILE A N 1
ATOM 2292 C CA . ILE A 1 294 ? 19.388 2.530 43.274 1.00 28.72 309 ILE A CA 1
ATOM 2293 C C . ILE A 1 294 ? 20.422 3.292 44.072 1.00 29.44 309 ILE A C 1
ATOM 2294 O O . ILE A 1 294 ? 21.518 2.768 44.307 1.00 30.73 309 ILE A O 1
ATOM 2299 N N . CYS A 1 295 ? 20.071 4.504 44.492 1.00 29.95 310 CYS A N 1
ATOM 2300 C CA . CYS A 1 295 ? 21.004 5.387 45.176 1.00 30.49 310 CYS A CA 1
ATOM 2301 C C . CYS A 1 295 ? 22.407 5.227 44.611 1.00 31.74 310 CYS A C 1
ATOM 2302 O O . CYS A 1 295 ? 23.251 4.554 45.203 1.00 31.26 310 CYS A O 1
ATOM 2305 N N . GLY A 1 296 ? 22.655 5.847 43.462 1.00 32.19 311 GLY A N 1
ATOM 2306 C CA . GLY A 1 296 ? 24.011 5.961 42.959 1.00 33.24 311 GLY A CA 1
ATOM 2307 C C . GLY A 1 296 ? 24.278 7.305 42.310 1.00 33.80 311 GLY A C 1
ATOM 2308 O O . GLY A 1 296 ? 23.529 8.261 42.510 1.00 33.66 311 GLY A O 1
ATOM 2309 N N . GLY A 1 297 ? 25.351 7.377 41.530 1.00 33.98 312 GLY A N 1
ATOM 2310 C CA . GLY A 1 297 ? 25.778 8.630 40.934 1.00 34.58 312 GLY A CA 1
ATOM 2311 C C . GLY A 1 297 ? 26.552 8.426 39.647 1.00 35.14 312 GLY A C 1
ATOM 2312 O O . GLY A 1 297 ? 26.779 7.294 39.220 1.00 35.42 312 GLY A O 1
ATOM 2313 N N . GLY A 1 298 ? 26.959 9.528 39.026 1.00 36.08 313 GLY A N 1
ATOM 2314 C CA . GLY A 1 298 ? 26.635 9.784 37.635 1.00 37.88 313 GLY A CA 1
ATOM 2315 C C . GLY A 1 298 ? 27.758 10.487 36.898 1.00 38.53 313 GLY A C 1
ATOM 2316 O O . GLY A 1 298 ? 28.335 11.452 37.399 1.00 39.63 313 GLY A O 1
ATOM 2317 N N . ASP A 1 299 ? 28.068 10.001 35.700 1.00 39.36 314 ASP A N 1
ATOM 2318 C CA . ASP A 1 299 ? 28.649 10.840 34.659 1.00 40.04 314 ASP A CA 1
ATOM 2319 C C . ASP A 1 299 ? 27.566 11.475 33.794 1.00 40.82 314 ASP A C 1
ATOM 2320 O O . ASP A 1 299 ? 27.020 10.834 32.896 1.00 40.76 314 ASP A O 1
ATOM 2325 N N . VAL A 1 300 ? 27.259 12.738 34.071 1.00 41.55 315 VAL A N 1
ATOM 2326 C CA . VAL A 1 300 ? 26.223 13.449 33.343 1.00 43.21 315 VAL A CA 1
ATOM 2327 C C . VAL A 1 300 ? 26.578 13.746 31.906 1.00 43.82 315 VAL A C 1
ATOM 2328 O O . VAL A 1 300 ? 25.710 13.711 31.030 1.00 44.24 315 VAL A O 1
ATOM 2332 N N . SER A 1 301 ? 27.842 14.056 31.657 1.00 44.08 316 SER A N 1
ATOM 2333 C CA . SER A 1 301 ? 28.289 14.218 30.285 1.00 44.51 316 SER A CA 1
ATOM 2334 C C . SER A 1 301 ? 27.928 13.009 29.372 1.00 44.53 316 SER A C 1
ATOM 2335 O O . SER A 1 301 ? 27.923 13.137 28.151 1.00 45.00 316 SER A O 1
ATOM 2338 N N . LYS A 1 302 ? 27.589 11.854 29.945 1.00 44.75 317 LYS A N 1
ATOM 2339 C CA . LYS A 1 302 ? 27.514 10.631 29.146 1.00 44.50 317 LYS A CA 1
ATOM 2340 C C . LYS A 1 302 ? 26.123 10.056 28.891 1.00 44.57 317 LYS A C 1
ATOM 2341 O O . LYS A 1 302 ? 26.001 8.991 28.265 1.00 44.76 317 LYS A O 1
ATOM 2347 N N . VAL A 1 303 ? 25.079 10.760 29.319 1.00 44.25 318 VAL A N 1
ATOM 2348 C CA . VAL A 1 303 ? 23.731 10.193 29.233 1.00 44.81 318 VAL A CA 1
ATOM 2349 C C . VAL A 1 303 ? 23.228 10.039 27.797 1.00 44.40 318 VAL A C 1
ATOM 2350 O O . VAL A 1 303 ? 22.243 9.373 27.526 1.00 44.42 318 VAL A O 1
ATOM 2354 N N . GLU A 1 304 ? 23.929 10.659 26.872 1.00 44.36 319 GLU A N 1
ATOM 2355 C CA . GLU A 1 304 ? 23.538 10.592 25.483 1.00 44.03 319 GLU A CA 1
ATOM 2356 C C . GLU A 1 304 ? 23.711 9.171 24.936 1.00 43.28 319 GLU A C 1
ATOM 2357 O O . GLU A 1 304 ? 22.930 8.734 24.108 1.00 43.91 319 GLU A O 1
ATOM 2363 N N . ARG A 1 305 ? 24.721 8.451 25.411 1.00 42.29 320 ARG A N 1
ATOM 2364 C CA . ARG A 1 305 ? 24.958 7.074 24.977 1.00 41.55 320 ARG A CA 1
ATOM 2365 C C . ARG A 1 305 ? 23.872 6.132 25.480 1.00 40.90 320 ARG A C 1
ATOM 2366 O O . ARG A 1 305 ? 23.687 5.050 24.921 1.00 40.43 320 ARG A O 1
ATOM 2374 N N . ILE A 1 306 ? 23.197 6.527 26.562 1.00 39.94 321 ILE A N 1
ATOM 2375 C CA . ILE A 1 306 ? 22.224 5.655 27.219 1.00 39.21 321 ILE A CA 1
ATOM 2376 C C . ILE A 1 306 ? 20.809 6.107 26.882 1.00 39.10 321 ILE A C 1
ATOM 2377 O O . ILE A 1 306 ? 19.827 5.546 27.382 1.00 38.30 321 ILE A O 1
ATOM 2382 N N . LYS A 1 307 ? 20.725 7.103 25.999 1.00 38.96 322 LYS A N 1
ATOM 2383 C CA . LYS A 1 307 ? 19.455 7.667 25.584 1.00 39.65 322 LYS A CA 1
ATOM 2384 C C . LYS A 1 307 ? 18.368 6.582 25.336 1.00 39.11 322 LYS A C 1
ATOM 2385 O O . LYS A 1 307 ? 17.209 6.777 25.660 1.00 39.31 322 LYS A O 1
ATOM 2391 N N . ASP A 1 308 ? 18.749 5.435 24.786 1.00 38.71 323 ASP A N 1
ATOM 2392 C CA . ASP A 1 308 ? 17.779 4.411 24.391 1.00 38.15 323 ASP A CA 1
ATOM 2393 C C . ASP A 1 308 ? 17.619 3.260 25.352 1.00 36.01 323 ASP A C 1
ATOM 2394 O O . ASP A 1 308 ? 16.787 2.398 25.087 1.00 36.33 323 ASP A O 1
ATOM 2399 N N . ILE A 1 309 ? 18.395 3.226 26.432 1.00 33.12 324 ILE A N 1
ATOM 2400 C CA . ILE A 1 309 ? 18.234 2.193 27.454 1.00 30.83 324 ILE A CA 1
ATOM 2401 C C . ILE A 1 309 ? 17.114 2.518 28.462 1.00 29.99 324 ILE A C 1
ATOM 2402 O O . ILE A 1 309 ? 17.161 3.550 29.131 1.00 29.85 324 ILE A O 1
ATOM 2407 N N . PRO A 1 310 ? 16.067 1.672 28.545 1.00 29.21 325 PRO A N 1
ATOM 2408 C CA . PRO A 1 310 ? 15.064 1.887 29.633 1.00 28.53 325 PRO A CA 1
ATOM 2409 C C . PRO A 1 310 ? 15.693 1.833 31.036 1.00 28.25 325 PRO A C 1
ATOM 2410 O O . PRO A 1 310 ? 16.410 0.890 31.366 1.00 27.77 325 PRO A O 1
ATOM 2414 N N . ILE A 1 311 ? 15.435 2.857 31.848 1.00 27.80 326 ILE A N 1
ATOM 2415 C CA . ILE A 1 311 ? 16.111 2.993 33.126 1.00 26.48 326 ILE A CA 1
ATOM 2416 C C . ILE A 1 311 ? 15.092 3.428 34.157 1.00 27.16 326 ILE A C 1
ATOM 2417 O O . ILE A 1 311 ? 14.373 4.382 33.940 1.00 27.36 326 ILE A O 1
ATOM 2422 N N . TRP A 1 312 ? 15.033 2.757 35.302 1.00 27.21 327 TRP A N 1
ATOM 2423 C CA . TRP A 1 312 ? 14.134 3.200 36.359 1.00 25.98 327 TRP A CA 1
ATOM 2424 C C . TRP A 1 312 ? 14.998 3.447 37.589 1.00 26.22 327 TRP A C 1
ATOM 2425 O O . TRP A 1 312 ? 15.500 2.518 38.221 1.00 26.50 327 TRP A O 1
ATOM 2436 N N . VAL A 1 313 ? 15.199 4.725 37.882 1.00 25.91 328 VAL A N 1
ATOM 2437 C CA . VAL A 1 313 ? 16.007 5.178 38.999 1.00 25.19 328 VAL A CA 1
ATOM 2438 C C . VAL A 1 313 ? 15.186 5.235 40.313 1.00 25.59 328 VAL A C 1
ATOM 2439 O O . VAL A 1 313 ? 14.000 5.566 40.309 1.00 25.80 328 VAL A O 1
ATOM 2443 N N . PHE A 1 314 ? 15.823 4.906 41.431 1.00 25.38 329 PHE A N 1
ATOM 2444 C CA . PHE A 1 314 ? 15.203 4.944 42.751 1.00 25.16 329 PHE A CA 1
ATOM 2445 C C . PHE A 1 314 ? 16.216 5.629 43.696 1.00 26.35 329 PHE A C 1
ATOM 2446 O O . PHE A 1 314 ? 17.447 5.402 43.569 1.00 26.74 329 PHE A O 1
ATOM 2454 N N . HIS A 1 315 ? 15.719 6.453 44.632 1.00 26.40 330 HIS A N 1
ATOM 2455 C CA . HIS A 1 315 ? 16.550 7.149 45.616 1.00 26.81 330 HIS A CA 1
ATOM 2456 C C . HIS A 1 315 ? 15.586 7.668 46.685 1.00 27.86 330 HIS A C 1
ATOM 2457 O O . HIS A 1 315 ? 14.415 7.880 46.411 1.00 28.11 330 HIS A O 1
ATOM 2464 N N . ALA A 1 316 ? 16.049 7.882 47.907 1.00 28.99 331 ALA A N 1
ATOM 2465 C CA . ALA A 1 316 ? 15.177 8.498 48.904 1.00 29.55 331 ALA A CA 1
ATOM 2466 C C . ALA A 1 316 ? 15.646 9.912 49.072 1.00 30.28 331 ALA A C 1
ATOM 2467 O O . ALA A 1 316 ? 16.865 10.163 49.167 1.00 29.95 331 ALA A O 1
ATOM 2469 N N . GLU A 1 317 ? 14.666 10.824 49.131 1.00 30.64 332 GLU A N 1
ATOM 2470 C CA . GLU A 1 317 ? 14.900 12.262 49.286 1.00 30.17 332 GLU A CA 1
ATOM 2471 C C . GLU A 1 317 ? 15.886 12.625 50.400 1.00 30.03 332 GLU A C 1
ATOM 2472 O O . GLU A 1 317 ? 16.746 13.498 50.226 1.00 29.67 332 GLU A O 1
ATOM 2478 N N . ASP A 1 318 ? 15.728 11.960 51.542 1.00 29.47 333 ASP A N 1
ATOM 2479 C CA . ASP A 1 318 ? 16.558 12.207 52.713 1.00 29.19 333 ASP A CA 1
ATOM 2480 C C . ASP A 1 318 ? 17.667 11.192 52.906 1.00 29.58 333 ASP A C 1
ATOM 2481 O O . ASP A 1 318 ? 18.032 10.949 54.050 1.00 29.78 333 ASP A O 1
ATOM 2486 N N . ASP A 1 319 ? 18.182 10.576 51.828 1.00 29.62 334 ASP A N 1
ATOM 2487 C CA . ASP A 1 319 ? 19.366 9.700 51.958 1.00 29.28 334 ASP A CA 1
ATOM 2488 C C . ASP A 1 319 ? 20.541 10.547 52.494 1.00 28.86 334 ASP A C 1
ATOM 2489 O O . ASP A 1 319 ? 20.965 11.475 51.823 1.00 29.05 334 ASP A O 1
ATOM 2494 N N . PRO A 1 320 ? 21.046 10.241 53.709 1.00 28.22 335 PRO A N 1
ATOM 2495 C CA . PRO A 1 320 ? 22.121 11.026 54.301 1.00 28.30 335 PRO A CA 1
ATOM 2496 C C . PRO A 1 320 ? 23.535 10.583 53.885 1.00 29.29 335 PRO A C 1
ATOM 2497 O O . PRO A 1 320 ? 24.521 11.227 54.270 1.00 29.39 335 PRO A O 1
ATOM 2501 N N . VAL A 1 321 ? 23.628 9.483 53.144 1.00 30.00 336 VAL A N 1
ATOM 2502 C CA . VAL A 1 321 ? 24.909 8.932 52.682 1.00 31.12 336 VAL A CA 1
ATOM 2503 C C . VAL A 1 321 ? 25.188 9.373 51.223 1.00 31.94 336 VAL A C 1
ATOM 2504 O O . VAL A 1 321 ? 26.276 9.871 50.927 1.00 31.73 336 VAL A O 1
ATOM 2508 N N . VAL A 1 322 ? 24.195 9.168 50.342 1.00 31.68 337 VAL A N 1
ATOM 2509 C CA . VAL A 1 322 ? 24.293 9.493 48.943 1.00 31.62 337 VAL A CA 1
ATOM 2510 C C . VAL A 1 322 ? 23.191 10.490 48.588 1.00 32.65 337 VAL A C 1
ATOM 2511 O O . VAL A 1 322 ? 22.034 10.111 48.432 1.00 32.26 337 VAL A O 1
ATOM 2515 N N . PRO A 1 323 ? 23.554 11.783 48.453 1.00 33.56 338 PRO A N 1
ATOM 2516 C CA . PRO A 1 323 ? 22.611 12.895 48.222 1.00 33.59 338 PRO A CA 1
ATOM 2517 C C . PRO A 1 323 ? 21.649 12.512 47.102 1.00 33.80 338 PRO A C 1
ATOM 2518 O O . PRO A 1 323 ? 22.084 11.911 46.106 1.00 33.95 338 PRO A O 1
ATOM 2522 N N . VAL A 1 324 ? 20.363 12.821 47.248 1.00 33.45 339 VAL A N 1
ATOM 2523 C CA . VAL A 1 324 ? 19.364 12.375 46.257 1.00 33.10 339 VAL A CA 1
ATOM 2524 C C . VAL A 1 324 ? 19.621 13.110 44.929 1.00 33.98 339 VAL A C 1
ATOM 2525 O O . VAL A 1 324 ? 19.246 12.632 43.831 1.00 33.56 339 VAL A O 1
ATOM 2529 N N . GLU A 1 325 ? 20.277 14.277 45.032 1.00 34.30 340 GLU A N 1
ATOM 2530 C CA . GLU A 1 325 ? 20.592 15.084 43.847 1.00 34.77 340 GLU A CA 1
ATOM 2531 C C . GLU A 1 325 ? 21.390 14.259 42.816 1.00 34.06 340 GLU A C 1
ATOM 2532 O O . GLU A 1 325 ? 21.275 14.459 41.621 1.00 34.50 340 GLU A O 1
ATOM 2538 N N . ASN A 1 326 ? 22.188 13.318 43.304 1.00 33.23 341 ASN A N 1
ATOM 2539 C CA . ASN A 1 326 ? 22.873 12.383 42.467 1.00 32.23 341 ASN A CA 1
ATOM 2540 C C . ASN A 1 326 ? 21.974 11.641 41.462 1.00 31.43 341 ASN A C 1
ATOM 2541 O O . ASN A 1 326 ? 22.364 11.452 40.317 1.00 31.80 341 ASN A O 1
ATOM 2546 N N . SER A 1 327 ? 20.784 11.211 41.875 1.00 29.98 342 SER A N 1
ATOM 2547 C CA . SER A 1 327 ? 19.830 10.600 40.934 1.00 28.86 342 SER A CA 1
ATOM 2548 C C . SER A 1 327 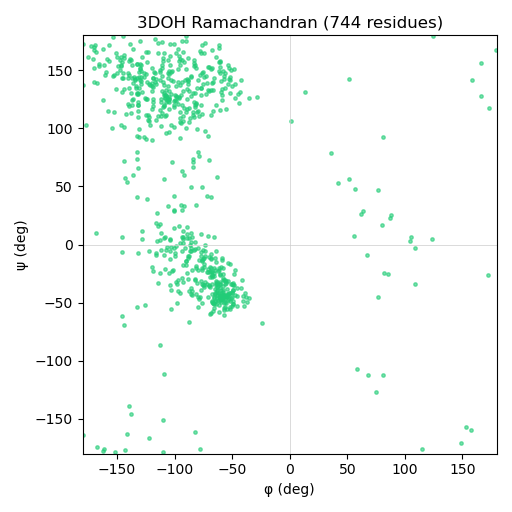? 19.086 11.659 40.130 1.00 28.15 342 SER A C 1
ATOM 2549 O O . SER A 1 327 ? 18.958 11.533 38.909 1.00 28.28 342 SER A O 1
ATOM 2552 N N . ARG A 1 328 ? 18.612 12.696 40.814 1.00 27.10 343 ARG A N 1
ATOM 2553 C CA . ARG A 1 328 ? 17.898 13.798 40.141 1.00 27.20 343 ARG A CA 1
ATOM 2554 C C . ARG A 1 328 ? 18.625 14.363 38.948 1.00 27.76 343 ARG A C 1
ATOM 2555 O O . ARG A 1 328 ? 17.988 14.626 37.911 1.00 28.18 343 ARG A O 1
ATOM 2563 N N . VAL A 1 329 ? 19.942 14.540 39.070 1.00 27.48 344 VAL A N 1
ATOM 2564 C CA . VAL A 1 329 ? 20.666 15.110 37.955 1.00 28.01 344 VAL A CA 1
ATOM 2565 C C . VAL A 1 329 ? 20.667 14.188 36.730 1.00 28.12 344 VAL A C 1
ATOM 2566 O O . VAL A 1 329 ? 20.404 14.670 35.639 1.00 28.64 344 VAL A O 1
ATOM 2570 N N . LEU A 1 330 ? 20.923 12.882 36.896 1.00 28.14 345 LEU A N 1
ATOM 2571 C CA . LEU A 1 330 ? 20.883 11.980 35.749 1.00 27.87 345 LEU A CA 1
ATOM 2572 C C . LEU A 1 330 ? 19.474 11.940 35.156 1.00 27.87 345 LEU A C 1
ATOM 2573 O O . LEU A 1 330 ? 19.281 12.048 33.937 1.00 27.11 345 LEU A O 1
ATOM 2578 N N . VAL A 1 331 ? 18.479 11.804 36.026 1.00 27.91 346 VAL A N 1
ATOM 2579 C CA . VAL A 1 331 ? 17.096 11.689 35.549 1.00 28.07 346 VAL A CA 1
ATOM 2580 C C . VAL A 1 331 ? 16.677 12.926 34.749 1.00 29.43 346 VAL A C 1
ATOM 2581 O O . VAL A 1 331 ? 16.107 12.790 33.647 1.00 30.29 346 VAL A O 1
ATOM 2585 N N . LYS A 1 332 ? 16.960 14.122 35.284 1.00 30.57 347 LYS A N 1
ATOM 2586 C CA . LYS A 1 332 ? 16.633 15.384 34.594 1.00 31.55 347 LYS A CA 1
ATOM 2587 C C . LYS A 1 332 ? 17.130 15.373 33.167 1.00 32.36 347 LYS A C 1
ATOM 2588 O O . LYS A 1 332 ? 16.349 15.617 32.235 1.00 33.01 347 LYS A O 1
ATOM 2594 N N . LYS A 1 333 ? 18.415 15.074 32.999 1.00 32.96 348 LYS A N 1
ATOM 2595 C CA . LYS A 1 333 ? 19.059 15.105 31.687 1.00 34.02 348 LYS A CA 1
ATOM 2596 C C . LYS A 1 333 ? 18.466 14.011 30.806 1.00 34.08 348 LYS A C 1
ATOM 2597 O O . LYS A 1 333 ? 18.032 14.277 29.674 1.00 33.77 348 LYS A O 1
ATOM 2603 N N . LEU A 1 334 ? 18.414 12.790 31.337 1.00 34.28 349 LEU A N 1
ATOM 2604 C CA . LEU A 1 334 ? 17.806 11.688 30.605 1.00 34.84 349 LEU A CA 1
ATOM 2605 C C . LEU A 1 334 ? 16.480 12.127 30.005 1.00 34.72 349 LEU A C 1
ATOM 2606 O O . LEU A 1 334 ? 16.246 11.984 28.811 1.00 33.69 349 LEU A O 1
ATOM 2611 N N . ALA A 1 335 ? 15.629 12.676 30.864 1.00 34.96 350 ALA A N 1
ATOM 2612 C CA . ALA A 1 335 ? 14.312 13.128 30.476 1.00 35.34 350 ALA A CA 1
ATOM 2613 C C . ALA A 1 335 ? 14.327 14.162 29.336 1.00 36.08 350 ALA A C 1
ATOM 2614 O O . ALA A 1 335 ? 13.547 14.044 28.392 1.00 35.27 350 ALA A O 1
ATOM 2616 N N . GLU A 1 336 ? 15.214 15.161 29.407 1.00 37.06 351 GLU A N 1
ATOM 2617 C CA . GLU A 1 336 ? 15.106 16.282 28.474 1.00 37.94 351 GLU A CA 1
ATOM 2618 C C . GLU A 1 336 ? 15.735 15.983 27.126 1.00 37.98 351 GLU A C 1
ATOM 2619 O O . GLU A 1 336 ? 15.639 16.764 26.185 1.00 38.65 351 GLU A O 1
ATOM 2625 N N . ILE A 1 337 ? 16.333 14.817 27.026 1.00 38.06 352 ILE A N 1
ATOM 2626 C CA . ILE A 1 337 ? 17.056 14.415 25.858 1.00 38.10 352 ILE A CA 1
ATOM 2627 C C . ILE A 1 337 ? 16.262 13.344 25.104 1.00 38.94 352 ILE A C 1
ATOM 2628 O O . ILE A 1 337 ? 16.682 12.884 24.027 1.00 39.40 352 ILE A O 1
ATOM 2633 N N . GLY A 1 338 ? 15.141 12.923 25.683 1.00 38.98 353 GLY A N 1
ATOM 2634 C CA . GLY A 1 338 ? 14.259 11.967 25.037 1.00 39.25 353 GLY A CA 1
ATOM 2635 C C . GLY A 1 338 ? 14.327 10.565 25.617 1.00 39.93 353 GLY A C 1
ATOM 2636 O O . GLY A 1 338 ? 13.720 9.637 25.082 1.00 40.14 353 GLY A O 1
ATOM 2637 N N . GLY A 1 339 ? 15.065 10.407 26.712 1.00 40.54 354 GLY A N 1
ATOM 2638 C CA . GLY A 1 339 ? 14.548 9.730 27.896 1.00 41.02 354 GLY A CA 1
ATOM 2639 C C . GLY A 1 339 ? 14.565 8.205 27.884 1.00 41.70 354 GLY A C 1
ATOM 2640 O O . GLY A 1 339 ? 15.624 7.577 27.899 1.00 43.01 354 GLY A O 1
ATOM 2641 N N . LYS A 1 340 ? 13.370 7.621 27.855 1.00 41.69 355 LYS A N 1
ATOM 2642 C CA . LYS A 1 340 ? 13.080 6.242 28.329 1.00 41.74 355 LYS A CA 1
ATOM 2643 C C . LYS A 1 340 ? 13.628 6.056 29.774 1.00 40.12 355 LYS A C 1
ATOM 2644 O O . LYS A 1 340 ? 14.424 5.137 30.039 1.00 40.20 355 LYS A O 1
ATOM 2650 N N . VAL A 1 341 ? 13.176 6.941 30.686 1.00 38.13 356 VAL A N 1
ATOM 2651 C CA . VAL A 1 341 ? 13.574 6.964 32.095 1.00 35.61 356 VAL A CA 1
ATOM 2652 C C . VAL A 1 341 ? 12.353 7.077 32.997 1.00 35.11 356 VAL A C 1
ATOM 2653 O O . VAL A 1 341 ? 11.520 7.938 32.759 1.00 35.79 356 VAL A O 1
ATOM 2657 N N . ARG A 1 342 ? 12.253 6.214 34.019 1.00 33.96 357 ARG A N 1
ATOM 2658 C CA . ARG A 1 342 ? 11.346 6.395 35.169 1.00 32.60 357 ARG A CA 1
ATOM 2659 C C . ARG A 1 342 ? 12.121 6.712 36.453 1.00 31.83 357 ARG A C 1
ATOM 2660 O O . ARG A 1 342 ? 13.329 6.435 36.584 1.00 31.61 357 ARG A O 1
ATOM 2668 N N . TYR A 1 343 ? 11.392 7.284 37.407 1.00 30.77 358 TYR A N 1
ATOM 2669 C CA . TYR A 1 343 ? 11.956 7.803 38.626 1.00 29.16 358 TYR A CA 1
ATOM 2670 C C . TYR A 1 343 ? 10.903 7.873 39.697 1.00 29.83 358 TYR A C 1
ATOM 2671 O O . TYR A 1 343 ? 9.923 8.628 39.584 1.00 30.24 358 TYR A O 1
ATOM 2680 N N . THR A 1 344 ? 11.137 7.059 40.724 1.00 29.48 359 THR A N 1
ATOM 2681 C CA . THR A 1 344 ? 10.421 7.046 41.961 1.00 28.99 359 THR A CA 1
ATOM 2682 C C . THR A 1 344 ? 11.411 7.576 42.997 1.00 28.82 359 THR A C 1
ATOM 2683 O O . THR A 1 344 ? 12.459 6.966 43.196 1.00 28.60 359 THR A O 1
ATOM 2687 N N . GLU A 1 345 ? 11.095 8.705 43.637 1.00 28.59 360 GLU A N 1
ATOM 2688 C CA . GLU A 1 345 ? 11.907 9.242 44.727 1.00 28.00 360 GLU A CA 1
ATOM 2689 C C . GLU A 1 345 ? 11.109 9.232 46.002 1.00 28.92 360 GLU A C 1
ATOM 2690 O O . GLU A 1 345 ? 10.187 10.048 46.175 1.00 29.44 360 GLU A O 1
ATOM 2696 N N . TYR A 1 346 ? 11.472 8.311 46.886 1.00 29.15 361 TYR A N 1
ATOM 2697 C CA . TYR A 1 346 ? 10.873 8.185 48.202 1.00 30.85 361 TYR A CA 1
ATOM 2698 C C . TYR A 1 346 ? 10.936 9.480 49.041 1.00 32.27 361 TYR A C 1
ATOM 2699 O O . TYR A 1 346 ? 12.028 9.959 49.375 1.00 32.00 361 TYR A O 1
ATOM 2708 N N . GLU A 1 347 ? 9.753 10.022 49.360 1.00 34.51 362 GLU A N 1
ATOM 2709 C CA . GLU A 1 347 ? 9.596 11.213 50.211 1.00 37.40 362 GLU A CA 1
ATOM 2710 C C . GLU A 1 347 ? 10.329 11.123 51.559 1.00 36.68 362 GLU A C 1
ATOM 2711 O O . GLU A 1 347 ? 10.353 10.057 52.198 1.00 35.38 362 GLU A O 1
ATOM 2717 N N . LYS A 1 348 ? 10.852 12.273 51.993 1.00 36.86 363 LYS A N 1
ATOM 2718 C CA . LYS A 1 348 ? 11.381 12.464 53.351 1.00 37.27 363 LYS A CA 1
ATOM 2719 C C . LYS A 1 348 ? 10.469 11.838 54.370 1.00 37.56 363 LYS A C 1
ATOM 2720 O O . LYS A 1 348 ? 9.263 12.061 54.329 1.00 37.77 363 LYS A O 1
ATOM 2726 N N . GLY A 1 349 ? 11.033 11.048 55.275 1.00 37.68 364 GLY A N 1
ATOM 2727 C CA . GLY A 1 349 ? 10.219 10.355 56.258 1.00 38.49 364 GLY A CA 1
ATOM 2728 C C . GLY A 1 349 ? 9.617 9.004 55.853 1.00 39.25 364 GLY A C 1
ATOM 2729 O O . GLY A 1 349 ? 9.329 8.169 56.728 1.00 39.54 364 GLY A O 1
ATOM 2730 N N . PHE A 1 350 ? 9.414 8.772 54.556 1.00 39.58 365 PHE A N 1
ATOM 2731 C CA . PHE A 1 350 ? 8.825 7.512 54.103 1.00 40.78 365 PHE A CA 1
ATOM 2732 C C . PHE A 1 350 ? 9.578 6.268 54.632 1.00 42.26 365 PHE A C 1
ATOM 2733 O O . PHE A 1 350 ? 8.965 5.258 55.067 1.00 41.48 365 PHE A O 1
ATOM 2741 N N . MET A 1 351 ? 10.906 6.346 54.563 1.00 43.62 366 MET A N 1
ATOM 2742 C CA . MET A 1 351 ? 11.738 5.245 54.975 1.00 45.02 366 MET A CA 1
ATOM 2743 C C . MET A 1 351 ? 11.607 5.005 56.482 1.00 46.52 366 MET A C 1
ATOM 2744 O O . MET A 1 351 ? 11.253 3.872 56.889 1.00 46.50 366 MET A O 1
ATOM 2749 N N . GLU A 1 352 ? 11.844 6.047 57.307 1.00 47.32 367 GLU A N 1
ATOM 2750 C CA . GLU A 1 352 ? 11.825 5.836 58.778 1.00 48.34 367 GLU A CA 1
ATOM 2751 C C . GLU A 1 352 ? 10.432 5.428 59.232 1.00 47.77 367 GLU A C 1
ATOM 2752 O O . GLU A 1 352 ? 10.300 4.622 60.146 1.00 47.83 367 GLU A O 1
ATOM 2758 N N . LYS A 1 353 ? 9.403 5.942 58.562 1.00 46.79 368 LYS A N 1
ATOM 2759 C CA . LYS A 1 353 ? 8.052 5.493 58.820 1.00 46.36 368 LYS A CA 1
ATOM 2760 C C . LYS A 1 353 ? 7.984 3.975 58.700 1.00 45.13 368 LYS A C 1
ATOM 2761 O O . LYS A 1 353 ? 7.392 3.336 59.547 1.00 45.14 368 LYS A O 1
ATOM 2767 N N . HIS A 1 354 ? 8.633 3.382 57.693 1.00 44.47 369 HIS A N 1
ATOM 2768 C CA . HIS A 1 354 ? 8.582 1.901 57.497 1.00 42.86 369 HIS A CA 1
ATOM 2769 C C . HIS A 1 354 ? 9.678 1.145 58.245 1.00 41.79 369 HIS A C 1
ATOM 2770 O O . HIS A 1 354 ? 9.823 -0.076 58.073 1.00 41.95 369 HIS A O 1
ATOM 2777 N N . GLY A 1 355 ? 10.448 1.882 59.047 1.00 40.50 370 GLY A N 1
ATOM 2778 C CA . GLY A 1 355 ? 11.445 1.337 59.949 1.00 39.15 370 GLY A CA 1
ATOM 2779 C C . GLY A 1 355 ? 12.810 1.148 59.320 1.00 39.07 370 GLY A C 1
ATOM 2780 O O . GLY A 1 355 ? 13.587 0.308 59.768 1.00 39.98 370 GLY A O 1
ATOM 2781 N N . TRP A 1 356 ? 13.112 1.923 58.280 1.00 37.88 371 TRP A N 1
ATOM 2782 C CA . TRP A 1 356 ? 14.281 1.684 57.448 1.00 36.20 371 TRP A CA 1
ATOM 2783 C C . TRP A 1 356 ? 15.140 2.919 57.506 1.00 35.90 371 TRP A C 1
ATOM 2784 O O . TRP A 1 356 ? 14.618 4.040 57.470 1.00 35.92 371 TRP A O 1
ATOM 2795 N N . ASP A 1 357 ? 16.450 2.712 57.639 1.00 35.12 372 ASP A N 1
ATOM 2796 C CA . ASP A 1 357 ? 17.445 3.748 57.429 1.00 34.31 372 ASP A CA 1
ATOM 2797 C C . ASP A 1 357 ? 17.188 4.394 56.026 1.00 32.67 372 ASP A C 1
ATOM 2798 O O . ASP A 1 357 ? 17.029 3.651 55.046 1.00 32.48 372 ASP A O 1
ATOM 2803 N N . PRO A 1 358 ? 17.117 5.759 55.915 1.00 30.44 373 PRO A N 1
ATOM 2804 C CA . PRO A 1 358 ? 16.768 6.255 54.559 1.00 29.41 373 PRO A CA 1
ATOM 2805 C C . PRO A 1 358 ? 17.804 5.948 53.465 1.00 27.91 373 PRO A C 1
ATOM 2806 O O . PRO A 1 358 ? 17.514 6.119 52.315 1.00 27.74 373 PRO A O 1
ATOM 2810 N N . HIS A 1 359 ? 18.993 5.504 53.809 1.00 27.71 374 HIS A N 1
ATOM 2811 C CA . HIS A 1 359 ? 19.927 5.129 52.760 1.00 28.26 374 HIS A CA 1
ATOM 2812 C C . HIS A 1 359 ? 19.505 3.809 52.061 1.00 28.05 374 HIS A C 1
ATOM 2813 O O . HIS A 1 359 ? 19.690 3.666 50.834 1.00 28.32 374 HIS A O 1
ATOM 2820 N N . GLY A 1 360 ? 18.900 2.889 52.815 1.00 26.98 375 GLY A N 1
ATOM 2821 C CA . GLY A 1 360 ? 18.457 1.610 52.278 1.00 26.37 375 GLY A CA 1
ATOM 2822 C C . GLY A 1 360 ? 17.301 1.603 51.292 1.00 26.59 375 GLY A C 1
ATOM 2823 O O . GLY A 1 360 ? 16.458 0.712 51.327 1.00 27.14 375 GLY A O 1
ATOM 2824 N N . SER A 1 361 ? 17.256 2.551 50.371 1.00 26.57 376 SER A N 1
ATOM 2825 C CA . SER A 1 361 ? 16.108 2.642 49.482 1.00 26.97 376 SER A CA 1
ATOM 2826 C C . SER A 1 361 ? 15.977 1.425 48.583 1.00 27.80 376 SER A C 1
ATOM 2827 O O . SER A 1 361 ? 15.000 1.302 47.834 1.00 28.11 376 SER A O 1
ATOM 2830 N N . TRP A 1 362 ? 16.958 0.525 48.638 1.00 28.45 377 TRP A N 1
ATOM 2831 C CA . TRP A 1 362 ? 16.888 -0.687 47.822 1.00 28.47 377 TRP A CA 1
ATOM 2832 C C . TRP A 1 362 ? 15.808 -1.633 48.377 1.00 29.05 377 TRP A C 1
ATOM 2833 O O . TRP A 1 362 ? 15.238 -2.468 47.646 1.00 29.38 377 TRP A O 1
ATOM 2844 N N . ILE A 1 363 ? 15.515 -1.465 49.666 1.00 29.31 378 ILE A N 1
ATOM 2845 C CA . ILE A 1 363 ? 14.506 -2.267 50.365 1.00 29.56 378 ILE A CA 1
ATOM 2846 C C . ILE A 1 363 ? 13.071 -2.145 49.808 1.00 29.68 378 ILE A C 1
ATOM 2847 O O . ILE A 1 363 ? 12.492 -3.137 49.411 1.00 31.22 378 ILE A O 1
ATOM 2852 N N . PRO A 1 364 ? 12.485 -0.945 49.751 1.00 29.12 379 PRO A N 1
ATOM 2853 C CA . PRO A 1 364 ? 11.181 -0.985 49.090 1.00 29.00 379 PRO A CA 1
ATOM 2854 C C . PRO A 1 364 ? 11.279 -1.292 47.616 1.00 29.74 379 PRO A C 1
ATOM 2855 O O . PRO A 1 364 ? 10.312 -1.788 47.016 1.00 30.95 379 PRO A O 1
ATOM 2859 N N . THR A 1 365 ? 12.416 -0.968 47.011 1.00 29.28 380 THR A N 1
ATOM 2860 C CA . THR A 1 365 ? 12.525 -1.054 45.565 1.00 28.77 380 THR A CA 1
ATOM 2861 C C . THR A 1 365 ? 12.447 -2.498 45.117 1.00 29.18 380 THR A C 1
ATOM 2862 O O . THR A 1 365 ? 11.657 -2.810 44.244 1.00 29.12 380 THR A O 1
ATOM 2866 N N . TYR A 1 366 ? 13.244 -3.375 45.731 1.00 29.51 381 TYR A N 1
ATOM 2867 C CA . TYR A 1 366 ? 13.191 -4.800 45.404 1.00 30.44 381 TYR A CA 1
ATOM 2868 C C . TYR A 1 366 ? 11.896 -5.460 45.841 1.00 30.76 381 TYR A C 1
ATOM 2869 O O . TYR A 1 366 ? 11.591 -6.590 45.427 1.00 31.33 381 TYR A O 1
ATOM 2878 N N . GLU A 1 367 ? 11.117 -4.747 46.644 1.00 31.64 382 GLU A N 1
ATOM 2879 C CA . GLU A 1 367 ? 9.778 -5.221 47.015 1.00 32.44 382 GLU A CA 1
ATOM 2880 C C . GLU A 1 367 ? 8.675 -4.696 46.073 1.00 32.29 382 GLU A C 1
ATOM 2881 O O . GLU A 1 367 ? 7.498 -5.001 46.254 1.00 32.66 382 GLU A O 1
ATOM 2887 N N . ASN A 1 368 ? 9.060 -3.996 45.018 1.00 32.40 383 ASN A N 1
ATOM 2888 C CA . ASN A 1 368 ? 8.094 -3.431 44.086 1.00 33.33 383 ASN A CA 1
ATOM 2889 C C . ASN A 1 368 ? 7.811 -4.342 42.866 1.00 34.60 383 ASN A C 1
ATOM 2890 O O . ASN A 1 368 ? 8.640 -4.446 41.932 1.00 35.35 383 ASN A O 1
ATOM 2895 N N . GLN A 1 369 ? 6.647 -4.998 42.870 1.00 35.36 384 GLN A N 1
ATOM 2896 C CA . GLN A 1 369 ? 6.275 -5.956 41.809 1.00 35.61 384 GLN A CA 1
ATOM 2897 C C . GLN A 1 369 ? 6.220 -5.259 40.442 1.00 34.32 384 GLN A C 1
ATOM 2898 O O . GLN A 1 369 ? 6.530 -5.869 39.422 1.00 35.15 384 GLN A O 1
ATOM 2904 N N . GLU A 1 370 ? 5.845 -3.988 40.431 1.00 32.95 385 GLU A N 1
ATOM 2905 C CA . GLU A 1 370 ? 5.752 -3.202 39.209 1.00 32.79 385 GLU A CA 1
ATOM 2906 C C . GLU A 1 370 ? 7.149 -3.096 38.561 1.00 30.61 385 GLU A C 1
ATOM 2907 O O . GLU A 1 370 ? 7.326 -3.339 37.361 1.00 29.75 385 GLU A O 1
ATOM 2913 N N . ALA A 1 371 ? 8.133 -2.759 39.391 1.00 29.65 386 ALA A N 1
ATOM 2914 C CA . ALA A 1 371 ? 9.537 -2.605 38.984 1.00 28.77 386 ALA A CA 1
ATOM 2915 C C . ALA A 1 371 ? 10.110 -3.885 38.391 1.00 28.52 386 ALA A C 1
ATOM 2916 O O . ALA A 1 371 ? 10.715 -3.873 37.304 1.00 27.57 386 ALA A O 1
ATOM 2918 N N . ILE A 1 372 ? 9.915 -4.985 39.111 1.00 28.48 387 ILE A N 1
ATOM 2919 C CA . ILE A 1 372 ? 10.288 -6.322 38.619 1.00 28.96 387 ILE A CA 1
ATOM 2920 C C . ILE A 1 372 ? 9.646 -6.652 37.261 1.00 29.80 387 ILE A C 1
ATOM 2921 O O . ILE A 1 372 ? 10.339 -7.016 36.291 1.00 29.44 387 ILE A O 1
ATOM 2926 N N . GLU A 1 373 ? 8.328 -6.458 37.176 1.00 30.60 388 GLU A N 1
ATOM 2927 C CA . GLU A 1 373 ? 7.598 -6.777 35.953 1.00 31.34 388 GLU A CA 1
ATOM 2928 C C . GLU A 1 373 ? 8.117 -5.930 34.822 1.00 31.53 388 GLU A C 1
ATOM 2929 O O . GLU A 1 373 ? 8.370 -6.451 33.709 1.00 33.04 388 GLU A O 1
ATOM 2935 N N . TRP A 1 374 ? 8.291 -4.627 35.106 1.00 29.87 389 TRP A N 1
ATOM 2936 C CA . TRP A 1 374 ? 8.758 -3.691 34.121 1.00 27.91 389 TRP A CA 1
ATOM 2937 C C . TRP A 1 374 ? 10.119 -4.102 33.556 1.00 27.65 389 TRP A C 1
ATOM 2938 O O . TRP A 1 374 ? 10.378 -3.960 32.362 1.00 26.93 389 TRP A O 1
ATOM 2949 N N . LEU A 1 375 ? 11.007 -4.615 34.404 1.00 27.67 390 LEU A N 1
ATOM 2950 C CA . LEU A 1 375 ? 12.350 -4.884 33.910 1.00 27.57 390 LEU A CA 1
ATOM 2951 C C . LEU A 1 375 ? 12.207 -5.963 32.864 1.00 28.11 390 LEU A C 1
ATOM 2952 O O . LEU A 1 375 ? 12.798 -5.858 31.785 1.00 27.75 390 LEU A O 1
ATOM 2957 N N . PHE A 1 376 ? 11.356 -6.947 33.160 1.00 28.01 391 PHE A N 1
ATOM 2958 C CA . PHE A 1 376 ? 11.170 -8.073 32.247 1.00 28.97 391 PHE A CA 1
ATOM 2959 C C . PHE A 1 376 ? 10.468 -7.769 30.922 1.00 29.71 391 PHE A C 1
ATOM 2960 O O . PHE A 1 376 ? 10.593 -8.547 29.974 1.00 29.68 391 PHE A O 1
ATOM 2968 N N . GLU A 1 377 ? 9.742 -6.666 30.825 1.00 30.47 392 GLU A N 1
ATOM 2969 C CA . GLU A 1 377 ? 9.203 -6.340 29.499 1.00 31.15 392 GLU A CA 1
ATOM 2970 C C . GLU A 1 377 ? 10.221 -5.579 28.640 1.00 31.58 392 GLU A C 1
ATOM 2971 O O . GLU A 1 377 ? 9.904 -5.146 27.528 1.00 31.96 392 GLU A O 1
ATOM 2977 N N . GLN A 1 378 ? 11.463 -5.439 29.119 1.00 31.98 393 GLN A N 1
ATOM 2978 C CA . GLN A 1 378 ? 12.472 -4.751 28.297 1.00 31.72 393 GLN A CA 1
ATOM 2979 C C . GLN A 1 378 ? 13.338 -5.720 27.488 1.00 32.03 393 GLN A C 1
ATOM 2980 O O . GLN A 1 378 ? 13.446 -6.900 27.832 1.00 32.56 393 GLN A O 1
ATOM 2986 N N . SER A 1 379 ? 13.936 -5.201 26.412 1.00 32.10 394 SER A N 1
ATOM 2987 C CA . SER A 1 379 ? 14.712 -5.970 25.414 1.00 32.28 394 SER A CA 1
ATOM 2988 C C . SER A 1 379 ? 15.261 -5.024 24.334 1.00 32.18 394 SER A C 1
ATOM 2989 O O . SER A 1 379 ? 14.876 -3.857 24.302 1.00 32.80 394 SER A O 1
ATOM 2992 N N . ARG A 1 380 ? 16.110 -5.531 23.434 1.00 31.46 395 ARG A N 1
ATOM 2993 C CA . ARG A 1 380 ? 16.572 -4.762 22.252 1.00 30.72 395 ARG A CA 1
ATOM 2994 C C . ARG A 1 380 ? 16.044 -5.235 20.864 1.00 29.66 395 ARG A C 1
ATOM 3002 N N . VAL B 1 6 ? 24.545 -34.215 87.949 1.00 45.41 21 VAL B N 1
ATOM 3003 C CA . VAL B 1 6 ? 24.031 -33.265 88.928 1.00 45.41 21 VAL B CA 1
ATOM 3004 C C . VAL B 1 6 ? 23.390 -33.983 90.111 1.00 45.33 21 VAL B C 1
ATOM 3005 O O . VAL B 1 6 ? 22.514 -34.830 89.936 1.00 45.61 21 VAL B O 1
ATOM 3009 N N . LYS B 1 7 ? 23.834 -33.640 91.316 1.00 44.54 22 LYS B N 1
ATOM 3010 C CA . LYS B 1 7 ? 23.555 -34.438 92.481 1.00 44.20 22 LYS B CA 1
ATOM 3011 C C . LYS B 1 7 ? 22.060 -34.470 92.769 1.00 42.81 22 LYS B C 1
ATOM 3012 O O . LYS B 1 7 ? 21.532 -35.516 93.199 1.00 43.00 22 LYS B O 1
ATOM 3018 N N . SER B 1 8 ? 21.372 -33.355 92.495 1.00 40.69 23 SER B N 1
ATOM 3019 C CA . SER B 1 8 ? 19.929 -33.234 92.791 1.00 38.68 23 SER B CA 1
ATOM 3020 C C . SER B 1 8 ? 19.413 -31.936 92.270 1.00 37.38 23 SER B C 1
ATOM 3021 O O . SER B 1 8 ? 20.174 -30.999 91.983 1.00 37.12 23 SER B O 1
ATOM 3024 N N . VAL B 1 9 ? 18.102 -31.914 92.139 1.00 35.66 24 VAL B N 1
ATOM 3025 C CA . VAL B 1 9 ? 17.352 -30.715 91.902 1.00 34.70 24 VAL B CA 1
ATOM 3026 C C . VAL B 1 9 ? 16.133 -30.842 92.827 1.00 34.64 24 VAL B C 1
ATOM 3027 O O . VAL B 1 9 ? 15.353 -31.815 92.731 1.00 34.77 24 VAL B O 1
ATOM 3031 N N . THR B 1 10 ? 16.025 -29.864 93.731 1.00 33.71 25 THR B N 1
ATOM 3032 C CA . THR B 1 10 ? 15.214 -29.926 94.930 1.00 33.22 25 THR B CA 1
ATOM 3033 C C . THR B 1 10 ? 14.180 -28.797 94.822 1.00 32.88 25 THR B C 1
ATOM 3034 O O . THR B 1 10 ? 14.554 -27.615 94.703 1.00 33.29 25 THR B O 1
ATOM 3038 N N . LEU B 1 11 ? 12.895 -29.141 94.808 1.00 31.64 26 LEU B N 1
ATOM 3039 C CA . LEU B 1 11 ? 11.867 -28.113 94.814 1.00 31.16 26 LEU B CA 1
ATOM 3040 C C . LEU B 1 11 ? 11.786 -27.593 96.228 1.00 31.46 26 LEU B C 1
ATOM 3041 O O . LEU B 1 11 ? 11.849 -28.385 97.167 1.00 31.41 26 LEU B O 1
ATOM 3046 N N . ILE B 1 12 ? 11.729 -26.268 96.401 1.00 31.71 27 ILE B N 1
ATOM 3047 C CA . ILE B 1 12 ? 11.442 -25.689 97.730 1.00 30.96 27 ILE B CA 1
ATOM 3048 C C . ILE B 1 12 ? 10.014 -25.171 97.770 1.00 31.11 27 ILE B C 1
ATOM 3049 O O . ILE B 1 12 ? 9.542 -24.495 96.831 1.00 31.88 27 ILE B O 1
ATOM 3054 N N . THR B 1 13 ? 9.312 -25.535 98.839 1.00 30.87 28 THR B N 1
ATOM 3055 C CA . THR B 1 13 ? 7.966 -25.028 99.091 1.00 30.56 28 THR B CA 1
ATOM 3056 C C . THR B 1 13 ? 8.004 -24.140 100.311 1.00 30.91 28 THR B C 1
ATOM 3057 O O . THR B 1 13 ? 8.812 -24.361 101.230 1.00 31.06 28 THR B O 1
ATOM 3061 N N . LYS B 1 14 ? 7.135 -23.129 100.321 1.00 30.60 29 LYS B N 1
ATOM 3062 C CA . LYS B 1 14 ? 7.026 -22.228 101.457 1.00 30.58 29 LYS B CA 1
ATOM 3063 C C . LYS B 1 14 ? 5.566 -21.864 101.560 1.00 29.88 29 LYS B C 1
ATOM 3064 O O . LYS B 1 14 ? 4.913 -21.723 100.543 1.00 30.19 29 LYS B O 1
ATOM 3070 N N . VAL B 1 15 ? 5.054 -21.715 102.779 1.00 29.76 30 VAL B N 1
ATOM 3071 C CA . VAL B 1 15 ? 3.630 -21.413 102.976 1.00 29.12 30 VAL B CA 1
ATOM 3072 C C . VAL B 1 15 ? 3.428 -19.906 102.930 1.00 30.09 30 VAL B C 1
ATOM 3073 O O . VAL B 1 15 ? 3.969 -19.136 103.758 1.00 30.05 30 VAL B O 1
ATOM 3077 N N . PHE B 1 16 ? 2.650 -19.499 101.938 1.00 30.18 31 PHE B N 1
ATOM 3078 C CA . PHE B 1 16 ? 2.360 -18.112 101.705 1.00 30.37 31 PHE B CA 1
ATOM 3079 C C . PHE B 1 16 ? 0.929 -17.832 102.142 1.00 31.15 31 PHE B C 1
ATOM 3080 O O . PHE B 1 16 ? 0.077 -18.745 102.152 1.00 31.25 31 PHE B O 1
ATOM 3088 N N . PRO B 1 17 ? 0.627 -16.553 102.421 1.00 31.68 32 PRO B N 1
ATOM 3089 C CA . PRO B 1 17 ? -0.637 -16.258 103.042 1.00 32.16 32 PRO B CA 1
ATOM 3090 C C . PRO B 1 17 ? -1.756 -16.969 102.279 1.00 32.88 32 PRO B C 1
ATOM 3091 O O . PRO B 1 17 ? -2.712 -17.424 102.890 1.00 32.97 32 PRO B O 1
ATOM 3095 N N . GLU B 1 18 ? -1.596 -17.081 100.957 1.00 33.77 33 GLU B N 1
ATOM 3096 C CA . GLU B 1 18 ? -2.573 -17.741 100.063 1.00 34.99 33 GLU B CA 1
ATOM 3097 C C . GLU B 1 18 ? -2.528 -19.287 100.177 1.00 34.21 33 GLU B C 1
ATOM 3098 O O . GLU B 1 18 ? -3.418 -19.968 99.662 1.00 33.55 33 GLU B O 1
ATOM 3104 N N . GLY B 1 19 ? -1.495 -19.831 100.834 1.00 33.27 34 GLY B N 1
ATOM 3105 C CA . GLY B 1 19 ? -1.242 -21.259 100.802 1.00 32.93 34 GLY B CA 1
ATOM 3106 C C . GLY B 1 19 ? 0.158 -21.631 100.329 1.00 33.37 34 GLY B C 1
ATOM 3107 O O . GLY B 1 19 ? 0.974 -20.771 99.991 1.00 34.16 34 GLY B O 1
ATOM 3108 N N . GLU B 1 20 ? 0.441 -22.930 100.296 1.00 32.84 35 GLU B N 1
ATOM 3109 C CA . GLU B 1 20 ? 1.763 -23.446 99.954 1.00 32.45 35 GLU B CA 1
ATOM 3110 C C . GLU B 1 20 ? 2.070 -23.284 98.466 1.00 32.41 35 GLU B C 1
ATOM 3111 O O . GLU B 1 20 ? 1.190 -23.515 97.623 1.00 32.59 35 GLU B O 1
ATOM 3117 N N . LYS B 1 21 ? 3.306 -22.898 98.143 1.00 31.44 36 LYS B N 1
ATOM 3118 C CA . LYS B 1 21 ? 3.699 -22.747 96.747 1.00 31.19 36 LYS B CA 1
ATOM 3119 C C . LYS B 1 21 ? 5.087 -23.254 96.485 1.00 31.43 36 LYS B C 1
ATOM 3120 O O . LYS B 1 21 ? 5.906 -23.313 97.399 1.00 32.10 36 LYS B O 1
ATOM 3126 N N . VAL B 1 22 ? 5.396 -23.586 95.240 1.00 31.25 37 VAL B N 1
ATOM 3127 C CA . VAL B 1 22 ? 6.803 -23.841 94.941 1.00 31.65 37 VAL B CA 1
ATOM 3128 C C . VAL B 1 22 ? 7.493 -22.472 94.652 1.00 32.42 37 VAL B C 1
ATOM 3129 O O . VAL B 1 22 ? 7.195 -21.837 93.640 1.00 32.61 37 VAL B O 1
ATOM 3133 N N . CYS B 1 23 ? 8.384 -22.023 95.534 1.00 32.60 38 CYS B N 1
ATOM 3134 C CA . CYS B 1 23 ? 9.025 -20.722 95.404 1.00 33.43 38 CYS B CA 1
ATOM 3135 C C . CYS B 1 23 ? 10.493 -20.846 94.900 1.00 33.74 38 CYS B C 1
ATOM 3136 O O . CYS B 1 23 ? 11.153 -19.852 94.530 1.00 32.78 38 CYS B O 1
ATOM 3139 N N . ALA B 1 24 ? 11.029 -22.058 94.905 1.00 33.93 39 ALA B N 1
ATOM 3140 C CA . ALA B 1 24 ? 12.355 -22.218 94.330 1.00 34.53 39 ALA B CA 1
ATOM 3141 C C . ALA B 1 24 ? 12.667 -23.629 93.928 1.00 34.93 39 ALA B C 1
ATOM 3142 O O . ALA B 1 24 ? 12.047 -24.593 94.409 1.00 35.02 39 ALA B O 1
ATOM 3144 N N . VAL B 1 25 ? 13.655 -23.699 93.042 1.00 34.63 40 VAL B N 1
ATOM 3145 C CA . VAL B 1 25 ? 14.291 -24.898 92.644 1.00 34.69 40 VAL B CA 1
ATOM 3146 C C . VAL B 1 25 ? 15.729 -24.684 93.025 1.00 34.93 40 VAL B C 1
ATOM 3147 O O . VAL B 1 25 ? 16.282 -23.615 92.776 1.00 34.65 40 VAL B O 1
ATOM 3151 N N . VAL B 1 26 ? 16.311 -25.682 93.690 1.00 35.45 41 VAL B N 1
ATOM 3152 C CA . VAL B 1 26 ? 17.729 -25.666 94.043 1.00 36.02 41 VAL B CA 1
ATOM 3153 C C . VAL B 1 26 ? 18.445 -26.848 93.389 1.00 36.89 41 VAL B C 1
ATOM 3154 O O . VAL B 1 26 ? 18.067 -28.002 93.587 1.00 37.31 41 VAL B O 1
ATOM 3158 N N . ILE B 1 27 ? 19.466 -26.550 92.605 1.00 37.65 42 ILE B N 1
ATOM 3159 C CA . ILE B 1 27 ? 20.162 -27.554 91.830 1.00 38.29 42 ILE B CA 1
ATOM 3160 C C . ILE B 1 27 ? 21.515 -27.779 92.467 1.00 39.74 42 ILE B C 1
ATOM 3161 O O . ILE B 1 27 ? 22.270 -26.829 92.667 1.00 38.99 42 ILE B O 1
ATOM 3166 N N . GLU B 1 28 ? 21.840 -29.036 92.759 1.00 41.73 43 GLU B N 1
ATOM 3167 C CA . GLU B 1 28 ? 23.168 -29.332 93.285 1.00 43.94 43 GLU B CA 1
ATOM 3168 C C . GLU B 1 28 ? 24.194 -29.767 92.236 1.00 44.65 43 GLU B C 1
ATOM 3169 O O . GLU B 1 28 ? 24.091 -30.831 91.623 1.00 44.91 43 GLU B O 1
ATOM 3175 N N . TYR B 1 29 ? 25.198 -28.929 92.046 1.00 45.86 44 TYR B N 1
ATOM 3176 C CA . TYR B 1 29 ? 26.220 -29.217 91.062 1.00 47.22 44 TYR B CA 1
ATOM 3177 C C . TYR B 1 29 ? 27.340 -30.038 91.675 1.00 48.62 44 TYR B C 1
ATOM 3178 O O . TYR B 1 29 ? 27.471 -30.096 92.897 1.00 49.23 44 TYR B O 1
ATOM 3187 N N . PRO B 1 30 ? 28.143 -30.709 90.830 1.00 50.03 45 PRO B N 1
ATOM 3188 C CA . PRO B 1 30 ? 29.282 -31.472 91.340 1.00 50.40 45 PRO B CA 1
ATOM 3189 C C . PRO B 1 30 ? 30.533 -30.610 91.331 1.00 50.93 45 PRO B C 1
ATOM 3190 O O . PRO B 1 30 ? 31.663 -31.103 91.515 1.00 51.74 45 PRO B O 1
ATOM 3194 N N . VAL B 1 31 ? 30.336 -29.325 91.112 1.00 50.86 46 VAL B N 1
ATOM 3195 C CA . VAL B 1 31 ? 31.445 -28.427 91.091 1.00 51.42 46 VAL B CA 1
ATOM 3196 C C . VAL B 1 31 ? 30.869 -27.101 91.536 1.00 52.04 46 VAL B C 1
ATOM 3197 O O . VAL B 1 31 ? 29.672 -27.019 91.874 1.00 52.74 46 VAL B O 1
ATOM 3201 N N . GLU B 1 32 ? 31.704 -26.074 91.568 1.00 52.16 47 GLU B N 1
ATOM 3202 C CA . GLU B 1 32 ? 31.294 -24.850 92.191 1.00 52.63 47 GLU B CA 1
ATOM 3203 C C . GLU B 1 32 ? 31.009 -23.747 91.187 1.00 51.68 47 GLU B C 1
ATOM 3204 O O . GLU B 1 32 ? 31.934 -23.194 90.536 1.00 51.85 47 GLU B O 1
ATOM 3210 N N . ILE B 1 33 ? 29.714 -23.416 91.104 1.00 50.27 48 ILE B N 1
ATOM 3211 C CA . ILE B 1 33 ? 29.186 -22.442 90.140 1.00 48.82 48 ILE B CA 1
ATOM 3212 C C . ILE B 1 33 ? 29.442 -20.987 90.519 1.00 47.98 48 ILE B C 1
ATOM 3213 O O . ILE B 1 33 ? 29.224 -20.591 91.658 1.00 47.64 48 ILE B O 1
ATOM 3218 N N . ASP B 1 34 ? 29.889 -20.198 89.547 1.00 47.38 49 ASP B N 1
ATOM 3219 C CA . ASP B 1 34 ? 30.072 -18.752 89.723 1.00 47.36 49 ASP B CA 1
ATOM 3220 C C . ASP B 1 34 ? 28.740 -18.014 89.568 1.00 46.86 49 ASP B C 1
ATOM 3221 O O . ASP B 1 34 ? 28.281 -17.765 88.449 1.00 46.65 49 ASP B O 1
ATOM 3226 N N . GLY B 1 35 ? 28.134 -17.680 90.701 1.00 46.56 50 GLY B N 1
ATOM 3227 C CA . GLY B 1 35 ? 26.853 -16.987 90.745 1.00 46.34 50 GLY B CA 1
ATOM 3228 C C . GLY B 1 35 ? 26.820 -15.626 90.074 1.00 46.26 50 GLY B C 1
ATOM 3229 O O . GLY B 1 35 ? 25.847 -15.292 89.425 1.00 45.63 50 GLY B O 1
ATOM 3230 N N . GLN B 1 36 ? 27.886 -14.851 90.224 1.00 46.72 51 GLN B N 1
ATOM 3231 C CA . GLN B 1 36 ? 28.020 -13.529 89.582 1.00 47.77 51 GLN B CA 1
ATOM 3232 C C . GLN B 1 36 ? 27.541 -13.459 88.133 1.00 47.18 51 GLN B C 1
ATOM 3233 O O . GLN B 1 36 ? 27.126 -12.409 87.651 1.00 47.43 51 GLN B O 1
ATOM 3239 N N . LYS B 1 37 ? 27.666 -14.584 87.441 1.00 46.59 52 LYS B N 1
ATOM 3240 C CA . LYS B 1 37 ? 27.550 -14.665 85.993 1.00 45.85 52 LYS B CA 1
ATOM 3241 C C . LYS B 1 37 ? 26.287 -15.427 85.628 1.00 44.40 52 LYS B C 1
ATOM 3242 O O . LYS B 1 37 ? 25.956 -15.568 84.460 1.00 44.49 52 LYS B O 1
ATOM 3248 N N . LEU B 1 38 ? 25.610 -15.948 86.646 1.00 42.18 53 LEU B N 1
ATOM 3249 C CA . LEU B 1 38 ? 24.326 -16.583 86.477 1.00 39.55 53 LEU B CA 1
ATOM 3250 C C . LEU B 1 38 ? 23.211 -15.560 86.146 1.00 38.24 53 LEU B C 1
ATOM 3251 O O . LEU B 1 38 ? 23.290 -14.374 86.505 1.00 37.41 53 LEU B O 1
ATOM 3256 N N . SER B 1 39 ? 22.183 -16.024 85.443 1.00 36.46 54 SER B N 1
ATOM 3257 C CA . SER B 1 39 ? 21.045 -15.173 85.106 1.00 34.77 54 SER B CA 1
ATOM 3258 C C . SER B 1 39 ? 19.770 -15.971 84.753 1.00 33.19 54 SER B C 1
ATOM 3259 O O . SER B 1 39 ? 19.846 -17.087 84.235 1.00 33.04 54 SER B O 1
ATOM 3262 N N . PRO B 1 40 ? 18.586 -15.407 85.052 1.00 32.16 55 PRO B N 1
ATOM 3263 C CA . PRO B 1 40 ? 17.332 -16.157 84.801 1.00 31.11 55 PRO B CA 1
ATOM 3264 C C . PRO B 1 40 ? 17.190 -16.774 83.420 1.00 30.10 55 PRO B C 1
ATOM 3265 O O . PRO B 1 40 ? 16.701 -17.883 83.296 1.00 30.27 55 PRO B O 1
ATOM 3269 N N . ASP B 1 41 ? 17.618 -16.078 82.383 1.00 29.72 56 ASP B N 1
ATOM 3270 C CA . ASP B 1 41 ? 17.490 -16.609 81.014 1.00 29.31 56 ASP B CA 1
ATOM 3271 C C . ASP B 1 41 ? 18.434 -17.804 80.676 1.00 29.13 56 ASP B C 1
ATOM 3272 O O . ASP B 1 41 ? 18.530 -18.208 79.511 1.00 29.64 56 ASP B O 1
ATOM 3277 N N . GLN B 1 42 ? 19.157 -18.337 81.664 1.00 28.21 57 GLN B N 1
ATOM 3278 C CA . GLN B 1 42 ? 20.028 -19.490 81.435 1.00 27.63 57 GLN B CA 1
ATOM 3279 C C . GLN B 1 42 ? 19.289 -20.788 81.722 1.00 27.05 57 GLN B C 1
ATOM 3280 O O . GLN B 1 42 ? 19.702 -21.852 81.283 1.00 26.38 57 GLN B O 1
ATOM 3286 N N . PHE B 1 43 ? 18.179 -20.678 82.446 1.00 27.15 58 PHE B N 1
ATOM 3287 C CA . PHE B 1 43 ? 17.425 -21.843 82.913 1.00 27.42 58 PHE B CA 1
ATOM 3288 C C . PHE B 1 43 ? 15.955 -21.830 82.497 1.00 27.36 58 PHE B C 1
ATOM 3289 O O . PHE B 1 43 ? 15.409 -20.791 82.120 1.00 27.48 58 PHE B O 1
ATOM 3297 N N . SER B 1 44 ? 15.313 -22.984 82.630 1.00 27.13 59 SER B N 1
ATOM 3298 C CA . SER B 1 44 ? 13.870 -23.062 82.531 1.00 27.22 59 SER B CA 1
ATOM 3299 C C . SER B 1 44 ? 13.343 -23.967 83.621 1.00 27.87 59 SER B C 1
ATOM 3300 O O . SER B 1 44 ? 13.982 -24.948 83.967 1.00 29.24 59 SER B O 1
ATOM 3303 N N . VAL B 1 45 ? 12.196 -23.638 84.186 1.00 28.27 60 VAL B N 1
ATOM 3304 C CA . VAL B 1 45 ? 11.534 -24.500 85.169 1.00 28.58 60 VAL B CA 1
ATOM 3305 C C . VAL B 1 45 ? 10.082 -24.590 84.739 1.00 29.82 60 VAL B C 1
ATOM 3306 O O . VAL B 1 45 ? 9.462 -23.556 84.485 1.00 30.69 60 VAL B O 1
ATOM 3310 N N . LYS B 1 46 ? 9.526 -25.794 84.652 1.00 30.70 61 LYS B N 1
ATOM 3311 C CA . LYS B 1 46 ? 8.135 -25.927 84.227 1.00 32.10 61 LYS B CA 1
ATOM 3312 C C . LYS B 1 46 ? 7.422 -26.855 85.160 1.00 33.33 61 LYS B C 1
ATOM 3313 O O . LYS B 1 46 ? 8.059 -27.688 85.818 1.00 33.17 61 LYS B O 1
ATOM 3319 N N . VAL B 1 47 ? 6.106 -26.695 85.239 1.00 34.46 62 VAL B N 1
ATOM 3320 C CA . VAL B 1 47 ? 5.300 -27.518 86.133 1.00 36.35 62 VAL B CA 1
ATOM 3321 C C . VAL B 1 47 ? 4.279 -28.298 85.345 1.00 37.78 62 VAL B C 1
ATOM 3322 O O . VAL B 1 47 ? 3.646 -27.766 84.431 1.00 37.66 62 VAL B O 1
ATOM 3326 N N . LYS B 1 48 ? 4.127 -29.570 85.693 1.00 40.22 63 LYS B N 1
ATOM 3327 C CA . LYS B 1 48 ? 3.105 -30.393 85.045 1.00 42.70 63 LYS B CA 1
ATOM 3328 C C . LYS B 1 48 ? 1.766 -30.112 85.701 1.00 43.91 63 LYS B C 1
ATOM 3329 O O . LYS B 1 48 ? 1.623 -30.229 86.922 1.00 44.03 63 LYS B O 1
ATOM 3335 N N . THR B 1 49 ? 0.822 -29.656 84.894 1.00 45.47 64 THR B N 1
ATOM 3336 C CA . THR B 1 49 ? -0.569 -29.619 85.289 1.00 47.76 64 THR B CA 1
ATOM 3337 C C . THR B 1 49 ? -1.374 -29.895 84.039 1.00 49.34 64 THR B C 1
ATOM 3338 O O . THR B 1 49 ? -1.148 -29.284 82.994 1.00 49.35 64 THR B O 1
ATOM 3342 N N . GLY B 1 50 ? -2.321 -30.822 84.145 1.00 50.81 65 GLY B N 1
ATOM 3343 C CA . GLY B 1 50 ? -2.034 -32.150 84.654 1.00 51.99 65 GLY B CA 1
ATOM 3344 C C . GLY B 1 50 ? -1.671 -33.127 83.554 1.00 53.40 65 GLY B C 1
ATOM 3345 O O . GLY B 1 50 ? -1.969 -34.318 83.645 1.00 53.93 65 GLY B O 1
ATOM 3346 N N . ASP B 1 51 ? -1.023 -32.621 82.510 1.00 53.93 66 ASP B N 1
ATOM 3347 C CA . ASP B 1 51 ? -1.065 -33.258 81.199 1.00 54.85 66 ASP B CA 1
ATOM 3348 C C . ASP B 1 51 ? -0.400 -32.386 80.140 1.00 54.58 66 ASP B C 1
ATOM 3349 O O . ASP B 1 51 ? 0.090 -32.886 79.128 1.00 54.98 66 ASP B O 1
ATOM 3354 N N . THR B 1 52 ? -0.387 -31.079 80.381 1.00 53.25 67 THR B N 1
ATOM 3355 C CA . THR B 1 52 ? 0.637 -30.206 79.819 1.00 51.22 67 THR B CA 1
ATOM 3356 C C . THR B 1 52 ? 1.513 -29.608 80.914 1.00 49.67 67 THR B C 1
ATOM 3357 O O . THR B 1 52 ? 1.160 -29.641 82.093 1.00 50.43 67 THR B O 1
ATOM 3361 N N . TYR B 1 53 ? 2.657 -29.060 80.517 1.00 46.90 68 TYR B N 1
ATOM 3362 C CA . TYR B 1 53 ? 3.505 -28.306 81.433 1.00 44.13 68 TYR B CA 1
ATOM 3363 C C . TYR B 1 53 ? 3.313 -26.814 81.178 1.00 42.58 68 TYR B C 1
ATOM 3364 O O . TYR B 1 53 ? 3.073 -26.410 80.050 1.00 42.54 68 TYR B O 1
ATOM 3373 N N . SER B 1 54 ? 3.446 -25.982 82.194 1.00 40.33 69 SER B N 1
ATOM 3374 C CA . SER B 1 54 ? 3.465 -24.555 81.920 1.00 39.09 69 SER B CA 1
ATOM 3375 C C . SER B 1 54 ? 4.611 -23.892 82.656 1.00 37.47 69 SER B C 1
ATOM 3376 O O . SER B 1 54 ? 5.087 -24.413 83.633 1.00 37.07 69 SER B O 1
ATOM 3379 N N . SER B 1 55 ? 5.075 -22.759 82.151 1.00 36.64 70 SER B N 1
ATOM 3380 C CA . SER B 1 55 ? 6.322 -22.174 82.619 1.00 35.73 70 SER B CA 1
ATOM 3381 C C . SER B 1 55 ? 6.214 -21.515 83.948 1.00 35.44 70 SER B C 1
ATOM 3382 O O . SER B 1 55 ? 5.160 -20.959 84.306 1.00 35.95 70 SER B O 1
ATOM 3385 N N . ARG B 1 56 ? 7.319 -21.559 84.683 1.00 34.50 71 ARG B N 1
ATOM 3386 C CA . ARG B 1 56 ? 7.402 -20.789 85.895 1.00 33.24 71 ARG B CA 1
ATOM 3387 C C . ARG B 1 56 ? 8.392 -19.689 85.644 1.00 32.93 71 ARG B C 1
ATOM 3388 O O . ARG B 1 56 ? 9.430 -19.897 84.994 1.00 33.31 71 ARG B O 1
ATOM 3396 N N . THR B 1 57 ? 8.046 -18.516 86.154 1.00 31.62 72 THR B N 1
ATOM 3397 C CA . THR B 1 57 ? 8.839 -17.345 85.992 1.00 30.71 72 THR B CA 1
ATOM 3398 C C . THR B 1 57 ? 9.985 -17.368 86.994 1.00 31.65 72 THR B C 1
ATOM 3399 O O . THR B 1 57 ? 9.755 -17.256 88.221 1.00 32.13 72 THR B O 1
ATOM 3403 N N . ILE B 1 58 ? 11.210 -17.471 86.487 1.00 31.01 73 ILE B N 1
ATOM 3404 C CA . ILE B 1 58 ? 12.379 -17.387 87.344 1.00 31.48 73 ILE B CA 1
ATOM 3405 C C . ILE B 1 58 ? 12.705 -15.890 87.572 1.00 32.18 73 ILE B C 1
ATOM 3406 O O . ILE B 1 58 ? 12.908 -15.136 86.632 1.00 32.46 73 ILE B O 1
ATOM 3411 N N . THR B 1 59 ? 12.749 -15.449 88.817 1.00 33.00 74 THR B N 1
ATOM 3412 C CA . THR B 1 59 ? 12.922 -14.024 89.061 1.00 34.36 74 THR B CA 1
ATOM 3413 C C . THR B 1 59 ? 14.388 -13.673 89.385 1.00 35.50 74 THR B C 1
ATOM 3414 O O . THR B 1 59 ? 14.873 -12.583 89.072 1.00 35.22 74 THR B O 1
ATOM 3418 N N . LYS B 1 60 ? 15.079 -14.612 90.031 1.00 36.92 75 LYS B N 1
ATOM 3419 C CA . LYS B 1 60 ? 16.451 -14.412 90.523 1.00 37.96 75 LYS B CA 1
ATOM 3420 C C . LYS B 1 60 ? 17.259 -15.708 90.478 1.00 37.91 75 LYS B C 1
ATOM 3421 O O . LYS B 1 60 ? 16.709 -16.791 90.606 1.00 38.22 75 LYS B O 1
ATOM 3427 N N . VAL B 1 61 ? 18.569 -15.578 90.295 1.00 38.95 76 VAL B N 1
ATOM 3428 C CA . VAL B 1 61 ? 19.469 -16.723 90.361 1.00 38.36 76 VAL B CA 1
ATOM 3429 C C . VAL B 1 61 ? 20.643 -16.449 91.294 1.00 38.36 76 VAL B C 1
ATOM 3430 O O . VAL B 1 61 ? 21.086 -15.309 91.432 1.00 38.12 76 VAL B O 1
ATOM 3434 N N . TYR B 1 62 ? 21.143 -17.502 91.933 1.00 39.24 77 TYR B N 1
ATOM 3435 C CA . TYR B 1 62 ? 22.351 -17.404 92.743 1.00 39.47 77 TYR B CA 1
ATOM 3436 C C . TYR B 1 62 ? 22.713 -18.751 93.359 1.00 40.28 77 TYR B C 1
ATOM 3437 O O . TYR B 1 62 ? 22.222 -19.794 92.926 1.00 40.66 77 TYR B O 1
ATOM 3446 N N . ALA B 1 63 ? 23.575 -18.722 94.370 1.00 42.18 78 ALA B N 1
ATOM 3447 C CA . ALA B 1 63 ? 24.488 -19.829 94.631 1.00 44.37 78 ALA B CA 1
ATOM 3448 C C . ALA B 1 63 ? 24.946 -19.835 96.085 1.00 45.62 78 ALA B C 1
ATOM 3449 O O . ALA B 1 63 ? 24.907 -18.809 96.763 1.00 45.81 78 ALA B O 1
ATOM 3451 N N . ASN B 1 64 ? 25.380 -20.999 96.558 1.00 47.13 79 ASN B N 1
ATOM 3452 C CA . ASN B 1 64 ? 25.927 -21.122 97.904 1.00 48.55 79 ASN B CA 1
ATOM 3453 C C . ASN B 1 64 ? 26.339 -22.554 98.229 1.00 49.79 79 ASN B C 1
ATOM 3454 O O . ASN B 1 64 ? 25.998 -23.489 97.504 1.00 50.07 79 ASN B O 1
ATOM 3459 N N . ASN B 1 65 ? 27.076 -22.719 99.323 1.00 51.02 80 ASN B N 1
ATOM 3460 C CA . ASN B 1 65 ? 27.290 -24.036 99.911 1.00 52.12 80 ASN B CA 1
ATOM 3461 C C . ASN B 1 65 ? 26.274 -24.350 101.005 1.00 51.77 80 ASN B C 1
ATOM 3462 O O . ASN B 1 65 ? 26.568 -25.086 101.946 1.00 51.39 80 ASN B O 1
ATOM 3467 N N . SER B 1 66 ? 25.078 -23.787 100.873 1.00 52.69 81 SER B N 1
ATOM 3468 C CA . SER B 1 66 ? 24.053 -23.913 101.903 1.00 53.10 81 SER B CA 1
ATOM 3469 C C . SER B 1 66 ? 22.877 -24.751 101.412 1.00 53.15 81 SER B C 1
ATOM 3470 O O . SER B 1 66 ? 22.833 -25.962 101.626 1.00 53.61 81 SER B O 1
ATOM 3473 N N . GLY B 1 67 ? 21.926 -24.098 100.752 1.00 53.09 82 GLY B N 1
ATOM 3474 C CA . GLY B 1 67 ? 21.101 -24.755 99.755 1.00 52.49 82 GLY B CA 1
ATOM 3475 C C . GLY B 1 67 ? 19.620 -24.638 100.059 1.00 52.48 82 GLY B C 1
ATOM 3476 O O . GLY B 1 67 ? 18.786 -25.210 99.358 1.00 52.83 82 GLY B O 1
ATOM 3477 N N . GLY B 1 68 ? 19.294 -23.893 101.110 1.00 52.30 83 GLY B N 1
ATOM 3478 C CA . GLY B 1 68 ? 18.118 -23.043 101.106 1.00 51.25 83 GLY B CA 1
ATOM 3479 C C . GLY B 1 68 ? 18.369 -21.709 100.432 1.00 50.72 83 GLY B C 1
ATOM 3480 O O . GLY B 1 68 ? 19.324 -21.557 99.670 1.00 51.11 83 GLY B O 1
ATOM 3481 N N . LEU B 1 69 ? 17.507 -20.738 100.714 1.00 49.67 84 LEU B N 1
ATOM 3482 C CA . LEU B 1 69 ? 17.327 -19.593 99.830 1.00 49.26 84 LEU B CA 1
ATOM 3483 C C . LEU B 1 69 ? 18.200 -18.420 100.262 1.00 49.32 84 LEU B C 1
ATOM 3484 O O . LEU B 1 69 ? 17.811 -17.260 100.127 1.00 49.84 84 LEU B O 1
ATOM 3489 N N . SER B 1 70 ? 19.383 -18.730 100.783 1.00 49.68 85 SER B N 1
ATOM 3490 C CA . SER B 1 70 ? 20.254 -17.705 101.400 1.00 49.96 85 SER B CA 1
ATOM 3491 C C . SER B 1 70 ? 21.169 -17.023 100.396 1.00 49.38 85 SER B C 1
ATOM 3492 O O . SER B 1 70 ? 22.142 -17.587 99.929 1.00 49.47 85 SER B O 1
ATOM 3495 N N . PHE B 1 71 ? 20.833 -15.793 100.065 1.00 49.28 86 PHE B N 1
ATOM 3496 C CA . PHE B 1 71 ? 21.597 -15.032 99.099 1.00 48.80 86 PHE B CA 1
ATOM 3497 C C . PHE B 1 71 ? 22.639 -14.202 99.843 1.00 48.67 86 PHE B C 1
ATOM 3498 O O . PHE B 1 71 ? 22.315 -13.551 100.837 1.00 48.81 86 PHE B O 1
ATOM 3506 N N . SER B 1 72 ? 23.887 -14.249 99.377 1.00 48.68 87 SER B N 1
ATOM 3507 C CA . SER B 1 72 ? 24.932 -13.351 99.882 1.00 48.75 87 SER B CA 1
ATOM 3508 C C . SER B 1 72 ? 25.719 -12.680 98.770 1.00 48.44 87 SER B C 1
ATOM 3509 O O . SER B 1 72 ? 26.348 -13.370 97.993 1.00 48.55 87 SER B O 1
ATOM 3512 N N . ILE B 1 73 ? 25.713 -11.351 98.707 1.00 48.47 88 ILE B N 1
ATOM 3513 C CA . ILE B 1 73 ? 26.522 -10.641 97.687 1.00 49.16 88 ILE B CA 1
ATOM 3514 C C . ILE B 1 73 ? 28.068 -10.838 97.745 1.00 49.48 88 ILE B C 1
ATOM 3515 O O . ILE B 1 73 ? 28.755 -10.600 96.747 1.00 48.93 88 ILE B O 1
ATOM 3520 N N . PHE B 1 74 ? 28.611 -11.258 98.891 1.00 50.04 89 PHE B N 1
ATOM 3521 C CA . PHE B 1 74 ? 30.083 -11.354 99.029 1.00 50.87 89 PHE B CA 1
ATOM 3522 C C . PHE B 1 74 ? 30.680 -12.666 98.538 1.00 50.73 89 PHE B C 1
ATOM 3523 O O . PHE B 1 74 ? 31.793 -12.663 97.982 1.00 50.69 89 PHE B O 1
ATOM 3531 N N . ASN B 1 75 ? 29.991 -13.781 98.750 1.00 49.85 90 ASN B N 1
ATOM 3532 C CA . ASN B 1 75 ? 30.273 -14.885 97.852 1.00 50.17 90 ASN B CA 1
ATOM 3533 C C . ASN B 1 75 ? 29.076 -15.537 97.261 1.00 49.39 90 ASN B C 1
ATOM 3534 O O . ASN B 1 75 ? 28.412 -16.375 97.865 1.00 49.39 90 ASN B O 1
ATOM 3539 N N . ASN B 1 76 ? 28.853 -15.103 96.036 1.00 48.38 91 ASN B N 1
ATOM 3540 C CA . ASN B 1 76 ? 27.905 -15.647 95.142 1.00 47.45 91 ASN B CA 1
ATOM 3541 C C . ASN B 1 76 ? 28.487 -16.919 94.506 1.00 48.33 91 ASN B C 1
ATOM 3542 O O . ASN B 1 76 ? 28.997 -16.879 93.378 1.00 47.47 91 ASN B O 1
ATOM 3547 N N . ARG B 1 77 ? 28.439 -18.026 95.265 1.00 49.37 92 ARG B N 1
ATOM 3548 C CA . ARG B 1 77 ? 28.861 -19.401 94.845 1.00 50.11 92 ARG B CA 1
ATOM 3549 C C . ARG B 1 77 ? 28.398 -20.452 95.895 1.00 49.87 92 ARG B C 1
ATOM 3550 O O . ARG B 1 77 ? 27.858 -20.065 96.940 1.00 50.68 92 ARG B O 1
ATOM 3558 N N . GLY B 1 78 ? 28.515 -21.765 95.665 1.00 49.08 93 GLY B N 1
ATOM 3559 C CA . GLY B 1 78 ? 28.910 -22.394 94.428 1.00 47.78 93 GLY B CA 1
ATOM 3560 C C . GLY B 1 78 ? 28.153 -23.693 94.208 1.00 46.67 93 GLY B C 1
ATOM 3561 O O . GLY B 1 78 ? 27.324 -23.782 93.327 1.00 46.78 93 GLY B O 1
ATOM 3562 N N . LYS B 1 79 ? 28.433 -24.710 94.998 1.00 45.83 94 LYS B N 1
ATOM 3563 C CA . LYS B 1 79 ? 27.925 -26.034 94.688 1.00 45.40 94 LYS B CA 1
ATOM 3564 C C . LYS B 1 79 ? 26.449 -25.923 94.311 1.00 44.25 94 LYS B C 1
ATOM 3565 O O . LYS B 1 79 ? 25.984 -26.601 93.391 1.00 44.39 94 LYS B O 1
ATOM 3571 N N . TYR B 1 80 ? 25.740 -25.030 95.003 1.00 42.89 95 TYR B N 1
ATOM 3572 C CA . TYR B 1 80 ? 24.270 -24.931 94.967 1.00 41.51 95 TYR B CA 1
ATOM 3573 C C . TYR B 1 80 ? 23.725 -23.728 94.159 1.00 39.82 95 TYR B C 1
ATOM 3574 O O . TYR B 1 80 ? 24.045 -22.554 94.454 1.00 39.10 95 TYR B O 1
ATOM 3583 N N . VAL B 1 81 ? 22.881 -24.016 93.171 1.00 37.67 96 VAL B N 1
ATOM 3584 C CA . VAL B 1 81 ? 22.231 -22.955 92.399 1.00 36.53 96 VAL B CA 1
ATOM 3585 C C . VAL B 1 81 ? 20.737 -22.854 92.710 1.00 35.49 96 VAL B C 1
ATOM 3586 O O . VAL B 1 81 ? 19.941 -23.790 92.514 1.00 35.77 96 VAL B O 1
ATOM 3590 N N . VAL B 1 82 ? 20.365 -21.689 93.206 1.00 33.73 97 VAL B N 1
ATOM 3591 C CA . VAL B 1 82 ? 18.971 -21.381 93.485 1.00 31.74 97 VAL B CA 1
ATOM 3592 C C . VAL B 1 82 ? 18.299 -20.611 92.366 1.00 30.91 97 VAL B C 1
ATOM 3593 O O . VAL B 1 82 ? 18.772 -19.582 91.919 1.00 30.27 97 VAL B O 1
ATOM 3597 N N . LEU B 1 83 ? 17.187 -21.143 91.898 1.00 30.49 98 LEU B N 1
ATOM 3598 C CA . LEU B 1 83 ? 16.373 -20.434 90.966 1.00 29.89 98 LEU B CA 1
ATOM 3599 C C . LEU B 1 83 ? 15.118 -20.086 91.736 1.00 30.79 98 LEU B C 1
ATOM 3600 O O . LEU B 1 83 ? 14.362 -20.990 92.119 1.00 30.44 98 LEU B O 1
ATOM 3605 N N . GLU B 1 84 ? 14.902 -18.783 91.977 1.00 31.45 99 GLU B N 1
ATOM 3606 C CA . GLU B 1 84 ? 13.633 -18.321 92.578 1.00 31.98 99 GLU B CA 1
ATOM 3607 C C . GLU B 1 84 ? 12.505 -18.230 91.574 1.00 31.55 99 GLU B C 1
ATOM 3608 O O . GLU B 1 84 ? 12.705 -17.847 90.431 1.00 31.59 99 GLU B O 1
ATOM 3614 N N . LEU B 1 85 ? 11.321 -18.603 92.019 1.00 31.57 100 LEU B N 1
ATOM 3615 C CA . LEU B 1 85 ? 10.130 -18.589 91.178 1.00 32.10 100 LEU B CA 1
ATOM 3616 C C . LEU B 1 85 ? 9.115 -17.501 91.605 1.00 32.41 100 LEU B C 1
ATOM 3617 O O . LEU B 1 85 ? 9.066 -17.103 92.778 1.00 32.63 100 LEU B O 1
ATOM 3622 N N . SER B 1 86 ? 8.325 -17.002 90.659 1.00 32.62 101 SER B N 1
ATOM 3623 C CA . SER B 1 86 ? 7.341 -15.975 90.983 1.00 33.04 101 SER B CA 1
ATOM 3624 C C . SER B 1 86 ? 6.151 -16.581 91.673 1.00 33.37 101 SER B C 1
ATOM 3625 O O . SER B 1 86 ? 5.530 -17.526 91.158 1.00 34.10 101 SER B O 1
ATOM 3628 N N . THR B 1 87 ? 5.792 -16.008 92.812 1.00 33.58 102 THR B N 1
ATOM 3629 C CA . THR B 1 87 ? 4.567 -16.433 93.502 1.00 34.34 102 THR B CA 1
ATOM 3630 C C . THR B 1 87 ? 3.295 -15.923 92.834 1.00 34.73 102 THR B C 1
ATOM 3631 O O . THR B 1 87 ? 2.210 -16.289 93.235 1.00 35.49 102 THR B O 1
ATOM 3635 N N . GLU B 1 88 ? 3.416 -15.110 91.801 1.00 35.13 103 GLU B N 1
ATOM 3636 C CA . GLU B 1 88 ? 2.226 -14.672 91.101 1.00 36.15 103 GLU B CA 1
ATOM 3637 C C . GLU B 1 88 ? 1.909 -15.562 89.926 1.00 36.64 103 GLU B C 1
ATOM 3638 O O . GLU B 1 88 ? 0.860 -15.380 89.311 1.00 36.77 103 GLU B O 1
ATOM 3644 N N . ASP B 1 89 ? 2.781 -16.527 89.613 1.00 37.03 104 ASP B N 1
ATOM 3645 C CA . ASP B 1 89 ? 2.496 -17.479 88.545 1.00 37.80 104 ASP B CA 1
ATOM 3646 C C . ASP B 1 89 ? 1.169 -18.201 88.783 1.00 38.50 104 ASP B C 1
ATOM 3647 O O . ASP B 1 89 ? 0.803 -18.477 89.925 1.00 37.33 104 ASP B O 1
ATOM 3652 N N . LEU B 1 90 ? 0.481 -18.537 87.690 1.00 39.98 105 LEU B N 1
ATOM 3653 C CA . LEU B 1 90 ? -0.800 -19.230 87.765 1.00 41.70 105 LEU B CA 1
ATOM 3654 C C . LEU B 1 90 ? -0.675 -20.541 88.530 1.00 41.79 105 LEU B C 1
ATOM 3655 O O . LEU B 1 90 ? -1.347 -20.743 89.552 1.00 42.65 105 LEU B O 1
ATOM 3660 N N . HIS B 1 91 ? 0.160 -21.440 88.025 1.00 41.04 106 HIS B N 1
ATOM 3661 C CA . HIS B 1 91 ? 0.376 -22.718 88.683 1.00 40.60 106 HIS B CA 1
ATOM 3662 C C . HIS B 1 91 ? 1.583 -22.632 89.604 1.00 40.16 106 HIS B C 1
ATOM 3663 O O . HIS B 1 91 ? 2.581 -23.322 89.394 1.00 40.11 106 HIS B O 1
ATOM 3670 N N . SER B 1 92 ? 1.495 -21.785 90.626 1.00 39.17 107 SER B N 1
ATOM 3671 C CA . SER B 1 92 ? 2.474 -21.842 91.707 1.00 38.58 107 SER B CA 1
ATOM 3672 C C . SER B 1 92 ? 1.995 -22.649 92.927 1.00 39.03 107 SER B C 1
ATOM 3673 O O . SER B 1 92 ? 2.796 -23.240 93.646 1.00 38.71 107 SER B O 1
ATOM 3676 N N . ASN B 1 93 ? 0.680 -22.645 93.151 1.00 40.04 108 ASN B N 1
ATOM 3677 C CA . ASN B 1 93 ? 0.011 -23.343 94.252 1.00 40.36 108 ASN B CA 1
ATOM 3678 C C . ASN B 1 93 ? 0.096 -24.838 94.122 1.00 40.21 108 ASN B C 1
ATOM 3679 O O . ASN B 1 93 ? -0.062 -25.388 93.037 1.00 40.44 108 ASN B O 1
ATOM 3684 N N . THR B 1 94 ? 0.327 -25.486 95.245 1.00 40.29 109 THR B N 1
ATOM 3685 C CA . THR B 1 94 ? 0.394 -26.912 95.306 1.00 40.62 109 THR B CA 1
ATOM 3686 C C . THR B 1 94 ? -0.978 -27.494 95.592 1.00 42.39 109 THR B C 1
ATOM 3687 O O . THR B 1 94 ? -1.213 -28.704 95.366 1.00 43.19 109 THR B O 1
ATOM 3691 N N . ILE B 1 95 ? -1.882 -26.646 96.077 1.00 43.53 110 ILE B N 1
ATOM 3692 C CA . ILE B 1 95 ? -3.201 -27.083 96.474 1.00 44.80 110 ILE B CA 1
ATOM 3693 C C . ILE B 1 95 ? -4.209 -26.602 95.446 1.00 47.49 110 ILE B C 1
ATOM 3694 O O . ILE B 1 95 ? -4.239 -25.422 95.152 1.00 48.08 110 ILE B O 1
ATOM 3699 N N . VAL B 1 96 ? -5.000 -27.521 94.872 1.00 50.94 111 VAL B N 1
ATOM 3700 C CA . VAL B 1 96 ? -6.131 -27.184 93.969 1.00 53.86 111 VAL B CA 1
ATOM 3701 C C . VAL B 1 96 ? -7.467 -27.356 94.684 1.00 56.57 111 VAL B C 1
ATOM 3702 O O . VAL B 1 96 ? -7.768 -28.452 95.225 1.00 56.27 111 VAL B O 1
ATOM 3706 N N . PHE B 1 97 ? -8.264 -26.275 94.665 1.00 60.02 112 PHE B N 1
ATOM 3707 C CA . PHE B 1 97 ? -9.578 -26.241 95.348 1.00 62.86 112 PHE B CA 1
ATOM 3708 C C . PHE B 1 97 ? -10.727 -26.821 94.539 1.00 64.18 112 PHE B C 1
ATOM 3709 O O . PHE B 1 97 ? -11.567 -26.095 94.015 1.00 64.53 112 PHE B O 1
ATOM 3717 N N . GLY B 1 98 ? -10.734 -28.144 94.426 1.00 65.85 113 GLY B N 1
ATOM 3718 C CA . GLY B 1 98 ? -11.791 -28.843 93.726 1.00 67.68 113 GLY B CA 1
ATOM 3719 C C . GLY B 1 98 ? -13.136 -28.604 94.377 1.00 69.40 113 GLY B C 1
ATOM 3720 O O . GLY B 1 98 ? -13.223 -28.015 95.454 1.00 69.22 113 GLY B O 1
ATOM 3721 N N . PRO B 1 99 ? -14.189 -29.067 93.717 1.00 70.51 114 PRO B N 1
ATOM 3722 C CA . PRO B 1 99 ? -15.468 -28.326 93.673 1.00 71.17 114 PRO B CA 1
ATOM 3723 C C . PRO B 1 99 ? -16.419 -28.594 94.849 1.00 71.64 114 PRO B C 1
ATOM 3724 O O . PRO B 1 99 ? -17.608 -28.880 94.650 1.00 71.60 114 PRO B O 1
ATOM 3728 N N . ASN B 1 100 ? -15.892 -28.505 96.064 1.00 71.92 115 ASN B N 1
ATOM 3729 C CA . ASN B 1 100 ? -16.693 -28.756 97.252 1.00 72.45 115 ASN B CA 1
ATOM 3730 C C . ASN B 1 100 ? -16.368 -27.779 98.372 1.00 72.03 115 ASN B C 1
ATOM 3731 O O . ASN B 1 100 ? -16.178 -26.586 98.137 1.00 72.24 115 ASN B O 1
ATOM 3736 N N . PHE B 1 101 ? -16.306 -28.298 99.592 1.00 70.96 116 PHE B N 1
ATOM 3737 C CA . PHE B 1 101 ? -15.497 -27.698 100.642 1.00 69.76 116 PHE B CA 1
ATOM 3738 C C . PHE B 1 101 ? -14.348 -28.707 100.817 1.00 68.04 116 PHE B C 1
ATOM 3739 O O . PHE B 1 101 ? -14.144 -29.224 101.919 1.00 67.90 116 PHE B O 1
ATOM 3747 N N . LEU B 1 102 ? -13.625 -29.008 99.729 1.00 65.88 117 LEU B N 1
ATOM 3748 C CA . LEU B 1 102 ? -12.576 -30.057 99.748 1.00 63.85 117 LEU B CA 1
ATOM 3749 C C . LEU B 1 102 ? -11.441 -29.909 98.722 1.00 62.11 117 LEU B C 1
ATOM 3750 O O . LEU B 1 102 ? -11.578 -30.266 97.545 1.00 61.87 117 LEU B O 1
ATOM 3755 N N . ASN B 1 103 ? -10.312 -29.405 99.211 1.00 59.62 118 ASN B N 1
ATOM 3756 C CA . ASN B 1 103 ? -9.154 -29.143 98.391 1.00 57.22 118 ASN B CA 1
ATOM 3757 C C . ASN B 1 103 ? -8.242 -30.302 98.427 1.00 55.86 118 ASN B C 1
ATOM 3758 O O . ASN B 1 103 ? -8.274 -31.097 99.360 1.00 55.22 118 ASN B O 1
ATOM 3763 N N . THR B 1 104 ? -7.394 -30.387 97.418 1.00 54.38 119 THR B N 1
ATOM 3764 C CA . THR B 1 104 ? -6.413 -31.437 97.414 1.00 53.16 119 THR B CA 1
ATOM 3765 C C . THR B 1 104 ? -5.031 -30.935 96.961 1.00 52.35 119 THR B C 1
ATOM 3766 O O . THR B 1 104 ? -4.921 -29.885 96.353 1.00 51.88 119 THR B O 1
ATOM 3770 N N . ARG B 1 105 ? -3.990 -31.678 97.328 1.00 51.92 120 ARG B N 1
ATOM 3771 C CA . ARG B 1 105 ? -2.595 -31.347 97.015 1.00 51.73 120 ARG B CA 1
ATOM 3772 C C . ARG B 1 105 ? -2.040 -32.357 96.026 1.00 52.73 120 ARG B C 1
ATOM 3773 O O . ARG B 1 105 ? -1.680 -33.487 96.383 1.00 52.09 120 ARG B O 1
ATOM 3781 N N . MET B 1 106 ? -1.988 -31.917 94.775 1.00 53.98 121 MET B N 1
ATOM 3782 C CA . MET B 1 106 ? -1.329 -32.642 93.700 1.00 55.75 121 MET B CA 1
ATOM 3783 C C . MET B 1 106 ? 0.084 -33.067 94.092 1.00 54.27 121 MET B C 1
ATOM 3784 O O . MET B 1 106 ? 0.829 -32.314 94.701 1.00 53.91 121 MET B O 1
ATOM 3789 N N . LYS B 1 107 ? 0.426 -34.299 93.762 1.00 53.86 122 LYS B N 1
ATOM 3790 C CA . LYS B 1 107 ? 1.827 -34.721 93.706 1.00 53.50 122 LYS B CA 1
ATOM 3791 C C . LYS B 1 107 ? 2.648 -33.758 92.787 1.00 52.19 122 LYS B C 1
ATOM 3792 O O . LYS B 1 107 ? 2.167 -33.312 91.738 1.00 51.33 122 LYS B O 1
ATOM 3798 N N . LEU B 1 108 ? 3.856 -33.399 93.205 1.00 50.86 123 LEU B N 1
ATOM 3799 C CA . LEU B 1 108 ? 4.590 -32.323 92.520 1.00 49.36 123 LEU B CA 1
ATOM 3800 C C . LEU B 1 108 ? 5.388 -32.804 91.305 1.00 48.68 123 LEU B C 1
ATOM 3801 O O . LEU B 1 108 ? 6.201 -33.732 91.394 1.00 48.37 123 LEU B O 1
ATOM 3806 N N . ASP B 1 109 ? 5.173 -32.153 90.170 1.00 47.19 124 ASP B N 1
ATOM 3807 C CA . ASP B 1 109 ? 5.700 -32.678 88.919 1.00 45.58 124 ASP B CA 1
ATOM 3808 C C . ASP B 1 109 ? 6.411 -31.619 88.070 1.00 43.43 124 ASP B C 1
ATOM 3809 O O . ASP B 1 109 ? 5.803 -30.905 87.274 1.00 43.01 124 ASP B O 1
ATOM 3814 N N . TYR B 1 110 ? 7.715 -31.540 88.259 1.00 41.37 125 TYR B N 1
ATOM 3815 C CA . TYR B 1 110 ? 8.527 -30.461 87.693 1.00 39.82 125 TYR B CA 1
ATOM 3816 C C . TYR B 1 110 ? 9.600 -30.969 86.727 1.00 39.18 125 TYR B C 1
ATOM 3817 O O . TYR B 1 110 ? 10.140 -32.063 86.895 1.00 40.23 125 TYR B O 1
ATOM 3826 N N . ILE B 1 111 ? 9.842 -30.206 85.678 1.00 38.11 126 ILE B N 1
ATOM 3827 C CA . ILE B 1 111 ? 10.983 -30.436 84.840 1.00 37.19 126 ILE B CA 1
ATOM 3828 C C . ILE B 1 111 ? 11.793 -29.166 84.827 1.00 35.82 126 ILE B C 1
ATOM 3829 O O . ILE B 1 111 ? 11.245 -28.076 84.802 1.00 35.49 126 ILE B O 1
ATOM 3834 N N . VAL B 1 112 ? 13.100 -29.337 84.909 1.00 35.03 127 VAL B N 1
ATOM 3835 C CA . VAL B 1 112 ? 14.061 -28.252 85.041 1.00 34.08 127 VAL B CA 1
ATOM 3836 C C . VAL B 1 112 ? 15.180 -28.447 84.018 1.00 33.94 127 VAL B C 1
ATOM 3837 O O . VAL B 1 112 ? 15.681 -29.574 83.832 1.00 33.63 127 VAL B O 1
ATOM 3841 N N . SER B 1 113 ? 15.554 -27.367 83.335 1.00 33.49 128 SER B N 1
ATOM 3842 C CA . SER B 1 113 ? 16.733 -27.416 82.495 1.00 33.50 128 SER B CA 1
ATOM 3843 C C . SER B 1 113 ? 17.634 -26.214 82.693 1.00 32.90 128 SER B C 1
ATOM 3844 O O . SER B 1 113 ? 17.182 -25.078 82.783 1.00 33.52 128 SER B O 1
ATOM 3847 N N . GLN B 1 114 ? 18.920 -26.482 82.770 1.00 32.37 129 GLN B N 1
ATOM 3848 C CA . GLN B 1 114 ? 19.921 -25.493 82.472 1.00 32.04 129 GLN B CA 1
ATOM 3849 C C . GLN B 1 114 ? 20.069 -25.484 80.967 1.00 32.17 129 GLN B C 1
ATOM 3850 O O . GLN B 1 114 ? 20.414 -26.513 80.351 1.00 32.46 129 GLN B O 1
ATOM 3856 N N . LEU B 1 115 ? 19.811 -24.317 80.384 1.00 31.75 130 LEU B N 1
ATOM 3857 C CA . LEU B 1 115 ? 19.622 -24.197 78.945 1.00 31.28 130 LEU B CA 1
ATOM 3858 C C . LEU B 1 115 ? 20.915 -24.043 78.156 1.00 30.66 130 LEU B C 1
ATOM 3859 O O . LEU B 1 115 ? 21.064 -24.645 77.116 1.00 30.30 130 LEU B O 1
ATOM 3864 N N . VAL B 1 116 ? 21.823 -23.216 78.659 1.00 30.63 131 VAL B N 1
ATOM 3865 C CA . VAL B 1 116 ? 23.083 -22.874 78.008 1.00 30.79 131 VAL B CA 1
ATOM 3866 C C . VAL B 1 116 ? 24.240 -23.216 78.959 1.00 31.62 131 VAL B C 1
ATOM 3867 O O . VAL B 1 116 ? 24.004 -23.410 80.151 1.00 31.53 131 VAL B O 1
ATOM 3871 N N . PRO B 1 117 ? 25.496 -23.263 78.455 1.00 31.69 132 PRO B N 1
ATOM 3872 C CA . PRO B 1 117 ? 26.603 -23.516 79.386 1.00 32.07 132 PRO B CA 1
ATOM 3873 C C . PRO B 1 117 ? 26.763 -22.371 80.379 1.00 33.20 132 PRO B C 1
ATOM 3874 O O . PRO B 1 117 ? 26.563 -21.213 80.020 1.00 32.98 132 PRO B O 1
ATOM 3878 N N . ILE B 1 118 ? 27.106 -22.714 81.623 1.00 35.12 133 ILE B N 1
ATOM 3879 C CA . ILE B 1 118 ? 27.393 -21.735 82.702 1.00 35.70 133 ILE B CA 1
ATOM 3880 C C . ILE B 1 118 ? 28.838 -21.871 83.254 1.00 36.60 133 ILE B C 1
ATOM 3881 O O . ILE B 1 118 ? 29.446 -22.947 83.209 1.00 36.03 133 ILE B O 1
ATOM 3886 N N . PHE B 1 119 ? 29.388 -20.771 83.757 1.00 37.85 134 PHE B N 1
ATOM 3887 C CA . PHE B 1 119 ? 30.782 -20.744 84.197 1.00 39.31 134 PHE B CA 1
ATOM 3888 C C . PHE B 1 119 ? 30.923 -21.182 85.642 1.00 40.17 134 PHE B C 1
ATOM 3889 O O . PHE B 1 119 ? 30.163 -20.739 86.482 1.00 40.90 134 PHE B O 1
ATOM 3897 N N . ASP B 1 120 ? 31.857 -22.076 85.943 1.00 41.63 135 ASP B N 1
ATOM 3898 C CA . ASP B 1 120 ? 32.174 -22.391 87.355 1.00 43.12 135 ASP B CA 1
ATOM 3899 C C . ASP B 1 120 ? 33.284 -21.462 87.882 1.00 43.68 135 ASP B C 1
ATOM 3900 O O . ASP B 1 120 ? 33.743 -20.628 87.105 1.00 43.13 135 ASP B O 1
ATOM 3905 N N . VAL B 1 121 ? 33.683 -21.611 89.141 1.00 45.18 136 VAL B N 1
ATOM 3906 C CA . VAL B 1 121 ? 34.557 -20.640 89.788 1.00 47.06 136 VAL B CA 1
ATOM 3907 C C . VAL B 1 121 ? 35.936 -20.622 89.138 1.00 47.88 136 VAL B C 1
ATOM 3908 O O . VAL B 1 121 ? 36.633 -19.607 89.166 1.00 47.97 136 VAL B O 1
ATOM 3912 N N . ASP B 1 122 ? 36.325 -21.751 88.554 1.00 48.78 137 ASP B N 1
ATOM 3913 C CA . ASP B 1 122 ? 37.635 -21.877 87.927 1.00 49.44 137 ASP B CA 1
ATOM 3914 C C . ASP B 1 122 ? 37.538 -21.721 86.413 1.00 48.79 137 ASP B C 1
ATOM 3915 O O . ASP B 1 122 ? 38.475 -22.048 85.684 1.00 49.62 137 ASP B O 1
ATOM 3920 N N . GLY B 1 123 ? 36.399 -21.220 85.947 1.00 47.78 138 GLY B N 1
ATOM 3921 C CA . GLY B 1 123 ? 36.301 -20.663 84.610 1.00 46.49 138 GLY B CA 1
ATOM 3922 C C . GLY B 1 123 ? 36.157 -21.732 83.545 1.00 45.55 138 GLY B C 1
ATOM 3923 O O . GLY B 1 123 ? 36.369 -21.473 82.360 1.00 45.23 138 GLY B O 1
ATOM 3924 N N . ASN B 1 124 ? 35.794 -22.938 83.968 1.00 44.48 139 ASN B N 1
ATOM 3925 C CA . ASN B 1 124 ? 35.284 -23.951 83.051 1.00 43.86 139 ASN B CA 1
ATOM 3926 C C . ASN B 1 124 ? 33.857 -23.654 82.602 1.00 43.21 139 ASN B C 1
ATOM 3927 O O . ASN B 1 124 ? 33.167 -22.829 83.200 1.00 43.10 139 ASN B O 1
ATOM 3932 N N . GLU B 1 125 ? 33.421 -24.333 81.546 1.00 41.68 140 GLU B N 1
ATOM 3933 C CA . GLU B 1 125 ? 32.004 -24.402 81.212 1.00 41.02 140 GLU B CA 1
ATOM 3934 C C . GLU B 1 125 ? 31.330 -25.583 81.901 1.00 39.97 140 GLU B C 1
ATOM 3935 O O . GLU B 1 125 ? 31.920 -26.656 82.032 1.00 39.73 140 GLU B O 1
ATOM 3941 N N . VAL B 1 126 ? 30.093 -25.379 82.341 1.00 39.21 141 VAL B N 1
ATOM 3942 C CA . VAL B 1 126 ? 29.251 -26.475 82.789 1.00 38.87 141 VAL B CA 1
ATOM 3943 C C . VAL B 1 126 ? 28.118 -26.696 81.768 1.00 38.90 141 VAL B C 1
ATOM 3944 O O . VAL B 1 126 ? 27.311 -25.817 81.454 1.00 38.93 141 VAL B O 1
ATOM 3948 N N . GLU B 1 127 ? 28.099 -27.894 81.231 1.00 38.83 142 GLU B N 1
ATOM 3949 C CA . GLU B 1 127 ? 27.244 -28.206 80.122 1.00 38.80 142 GLU B CA 1
ATOM 3950 C C . GLU B 1 127 ? 25.725 -28.255 80.462 1.00 37.76 142 GLU B C 1
ATOM 3951 O O . GLU B 1 127 ? 25.344 -28.546 81.597 1.00 36.92 142 GLU B O 1
ATOM 3957 N N . PRO B 1 128 ? 24.890 -27.976 79.466 1.00 36.90 143 PRO B N 1
ATOM 3958 C CA . PRO B 1 128 ? 23.436 -28.069 79.628 1.00 36.04 143 PRO B CA 1
ATOM 3959 C C . PRO B 1 128 ? 23.008 -29.412 80.214 1.00 35.40 143 PRO B C 1
ATOM 3960 O O . PRO B 1 128 ? 23.674 -30.423 79.993 1.00 35.07 143 PRO B O 1
ATOM 3964 N N . PHE B 1 129 ? 21.904 -29.412 80.954 1.00 35.78 144 PHE B N 1
ATOM 3965 C CA . PHE B 1 129 ? 21.227 -30.657 81.341 1.00 35.59 144 PHE B CA 1
ATOM 3966 C C . PHE B 1 129 ? 19.754 -30.332 81.490 1.00 36.16 144 PHE B C 1
ATOM 3967 O O . PHE B 1 129 ? 19.379 -29.150 81.631 1.00 35.97 144 PHE B O 1
ATOM 3975 N N . THR B 1 130 ? 18.947 -31.395 81.527 1.00 36.61 145 THR B N 1
ATOM 3976 C CA . THR B 1 130 ? 17.512 -31.320 81.790 1.00 37.10 145 THR B CA 1
ATOM 3977 C C . THR B 1 130 ? 17.154 -32.400 82.776 1.00 38.06 145 THR B C 1
ATOM 3978 O O . THR B 1 130 ? 17.710 -33.475 82.722 1.00 38.83 145 THR B O 1
ATOM 3982 N N . SER B 1 131 ? 16.219 -32.138 83.674 1.00 39.44 146 SER B N 1
ATOM 3983 C CA . SER B 1 131 ? 15.854 -33.147 84.666 1.00 40.26 146 SER B CA 1
ATOM 3984 C C . SER B 1 131 ? 14.489 -32.905 85.306 1.00 40.93 146 SER B C 1
ATOM 3985 O O . SER B 1 131 ? 14.086 -31.756 85.495 1.00 41.24 146 SER B O 1
ATOM 3988 N N . LYS B 1 132 ? 13.771 -33.983 85.634 1.00 41.73 147 LYS B N 1
ATOM 3989 C CA . LYS B 1 132 ? 12.645 -33.908 86.594 1.00 41.88 147 LYS B CA 1
ATOM 3990 C C . LYS B 1 132 ? 13.274 -33.589 87.977 1.00 41.51 147 LYS B C 1
ATOM 3991 O O . LYS B 1 132 ? 14.504 -33.663 88.128 1.00 41.18 147 LYS B O 1
ATOM 3997 N N . GLN B 1 133 ? 12.473 -33.208 88.978 1.00 41.33 148 GLN B N 1
ATOM 3998 C CA . GLN B 1 133 ? 12.997 -33.071 90.361 1.00 40.62 148 GLN B CA 1
ATOM 3999 C C . GLN B 1 133 ? 13.395 -34.413 91.026 1.00 41.25 148 GLN B C 1
ATOM 4000 O O . GLN B 1 133 ? 12.856 -35.473 90.719 1.00 41.28 148 GLN B O 1
ATOM 4006 N N . THR B 1 134 ? 14.353 -34.346 91.932 1.00 41.78 149 THR B N 1
ATOM 4007 C CA . THR B 1 134 ? 14.807 -35.505 92.645 1.00 42.30 149 THR B CA 1
ATOM 4008 C C . THR B 1 134 ? 14.275 -35.399 94.084 1.00 44.38 149 THR B C 1
ATOM 4009 O O . THR B 1 134 ? 14.474 -36.323 94.901 1.00 45.12 149 THR B O 1
ATOM 4013 N N . ASP B 1 135 ? 13.578 -34.282 94.372 1.00 45.23 150 ASP B N 1
ATOM 4014 C CA . ASP B 1 135 ? 13.163 -33.898 95.721 1.00 45.44 150 ASP B CA 1
ATOM 4015 C C . ASP B 1 135 ? 12.115 -32.806 95.864 1.00 45.20 150 ASP B C 1
ATOM 4016 O O . ASP B 1 135 ? 11.998 -31.916 95.020 1.00 45.96 150 ASP B O 1
ATOM 4021 N N . GLU B 1 136 ? 11.395 -32.856 96.979 1.00 44.08 151 GLU B N 1
ATOM 4022 C CA . GLU B 1 136 ? 10.753 -31.672 97.532 1.00 42.42 151 GLU B CA 1
ATOM 4023 C C . GLU B 1 136 ? 11.536 -31.348 98.822 1.00 41.90 151 GLU B C 1
ATOM 4024 O O . GLU B 1 136 ? 12.241 -32.194 99.343 1.00 41.63 151 GLU B O 1
ATOM 4030 N N . LYS B 1 137 ? 11.467 -30.101 99.276 1.00 41.37 152 LYS B N 1
ATOM 4031 C CA . LYS B 1 137 ? 11.730 -29.730 100.676 1.00 40.73 152 LYS B CA 1
ATOM 4032 C C . LYS B 1 137 ? 10.653 -28.725 101.145 1.00 40.31 152 LYS B C 1
ATOM 4033 O O . LYS B 1 137 ? 10.459 -27.698 100.524 1.00 40.28 152 LYS B O 1
ATOM 4039 N N . HIS B 1 138 ? 9.961 -29.021 102.238 1.00 39.51 153 HIS B N 1
ATOM 4040 C CA . HIS B 1 138 ? 8.828 -28.217 102.649 1.00 38.45 153 HIS B CA 1
ATOM 4041 C C . HIS B 1 138 ? 9.147 -27.291 103.817 1.00 38.16 153 HIS B C 1
ATOM 4042 O O . HIS B 1 138 ? 9.167 -27.738 104.961 1.00 38.38 153 HIS B O 1
ATOM 4049 N N . LEU B 1 139 ? 9.345 -25.999 103.541 1.00 37.71 154 LEU B N 1
ATOM 4050 C CA . LEU B 1 139 ? 9.897 -25.075 104.543 1.00 37.22 154 LEU B CA 1
ATOM 4051 C C . LEU B 1 139 ? 8.965 -24.792 105.720 1.00 37.23 154 LEU B C 1
ATOM 4052 O O . LEU B 1 139 ? 7.758 -24.535 105.532 1.00 36.29 154 LEU B O 1
ATOM 4057 N N . ILE B 1 140 ? 9.539 -24.877 106.933 1.00 36.71 155 ILE B N 1
ATOM 4058 C CA . ILE B 1 140 ? 8.794 -24.745 108.195 1.00 36.90 155 ILE B CA 1
ATOM 4059 C C . ILE B 1 140 ? 7.615 -25.735 108.342 1.00 37.46 155 ILE B C 1
ATOM 4060 O O . ILE B 1 140 ? 6.788 -25.591 109.203 1.00 40.46 155 ILE B O 1
ATOM 4065 N N . ILE B 1 141 ? 7.506 -26.664 107.402 1.00 37.33 156 ILE B N 1
ATOM 4066 C CA . ILE B 1 141 ? 6.361 -27.565 107.355 1.00 36.00 156 ILE B CA 1
ATOM 4067 C C . ILE B 1 141 ? 6.946 -28.956 107.441 1.00 36.82 156 ILE B C 1
ATOM 4068 O O . ILE B 1 141 ? 6.235 -29.958 107.529 1.00 36.96 156 ILE B O 1
ATOM 4073 N N . ASP B 1 142 ? 8.270 -28.986 107.412 1.00 36.37 157 ASP B N 1
ATOM 4074 C CA . ASP B 1 142 ? 9.029 -30.174 107.653 1.00 37.21 157 ASP B CA 1
ATOM 4075 C C . ASP B 1 142 ? 9.528 -30.149 109.065 1.00 35.97 157 ASP B C 1
ATOM 4076 O O . ASP B 1 142 ? 10.071 -31.138 109.539 1.00 36.52 157 ASP B O 1
ATOM 4081 N N . ASP B 1 143 ? 9.328 -29.042 109.751 1.00 35.04 158 ASP B N 1
ATOM 4082 C CA . ASP B 1 143 ? 9.637 -29.039 111.171 1.00 34.79 158 ASP B CA 1
ATOM 4083 C C . ASP B 1 143 ? 8.450 -29.359 112.058 1.00 33.12 158 ASP B C 1
ATOM 4084 O O . ASP B 1 143 ? 8.560 -29.183 113.242 1.00 33.76 158 ASP B O 1
ATOM 4089 N N . PHE B 1 144 ? 7.313 -29.738 111.507 1.00 31.76 159 PHE B N 1
ATOM 4090 C CA . PHE B 1 144 ? 6.179 -30.139 112.322 1.00 31.19 159 PHE B CA 1
ATOM 4091 C C . PHE B 1 144 ? 6.160 -31.651 112.317 1.00 31.42 159 PHE B C 1
ATOM 4092 O O . PHE B 1 144 ? 6.121 -32.267 111.248 1.00 30.94 159 PHE B O 1
ATOM 4100 N N . LEU B 1 145 ? 6.196 -32.251 113.500 1.00 31.56 160 LEU B N 1
ATOM 4101 C CA . LEU B 1 145 ? 6.141 -33.692 113.625 1.00 31.72 160 LEU B CA 1
ATOM 4102 C C . LEU B 1 145 ? 4.771 -34.243 113.165 1.00 32.54 160 LEU B C 1
ATOM 4103 O O . LEU B 1 145 ? 3.719 -33.609 113.404 1.00 33.21 160 LEU B O 1
ATOM 4108 N N . ALA B 1 146 ? 4.757 -35.380 112.464 1.00 32.90 161 ALA B N 1
ATOM 4109 C CA . ALA B 1 146 ? 3.470 -36.019 112.164 1.00 33.50 161 ALA B CA 1
ATOM 4110 C C . ALA B 1 146 ? 3.162 -37.099 113.201 1.00 34.10 161 ALA B C 1
ATOM 4111 O O . ALA B 1 146 ? 4.050 -37.869 113.604 1.00 33.85 161 ALA B O 1
ATOM 4113 N N . PHE B 1 147 ? 1.907 -37.128 113.636 1.00 34.27 162 PHE B N 1
ATOM 4114 C CA . PHE B 1 147 ? 1.469 -38.059 114.673 1.00 35.44 162 PHE B CA 1
ATOM 4115 C C . PHE B 1 147 ? 0.061 -38.440 114.389 1.00 36.07 162 PHE B C 1
ATOM 4116 O O . PHE B 1 147 ? -0.634 -37.736 113.663 1.00 36.07 162 PHE B O 1
ATOM 4124 N N . THR B 1 148 ? -0.382 -39.539 114.975 1.00 37.84 163 THR B N 1
ATOM 4125 C CA . THR B 1 148 ? -1.815 -39.854 114.929 1.00 40.25 163 THR B CA 1
ATOM 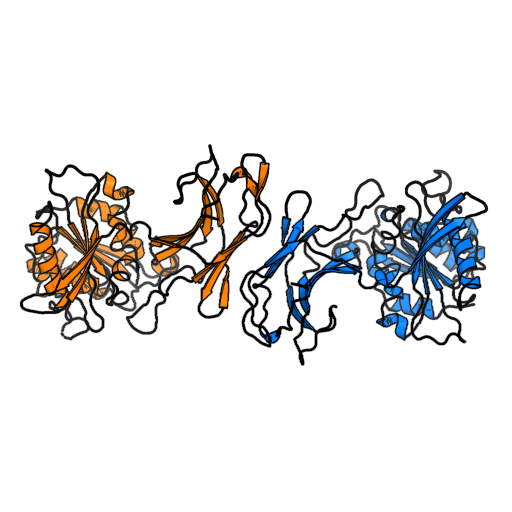4126 C C . THR B 1 148 ? -2.336 -40.096 116.330 1.00 41.64 163 THR B C 1
ATOM 4127 O O . THR B 1 148 ? -1.575 -40.534 117.205 1.00 42.48 163 THR B O 1
ATOM 4131 N N . PHE B 1 149 ? -3.595 -39.734 116.559 1.00 42.50 164 PHE B N 1
ATOM 4132 C CA . PHE B 1 149 ? -4.240 -39.971 117.830 1.00 43.72 164 PHE B CA 1
ATOM 4133 C C . PHE B 1 149 ? -5.567 -40.571 117.503 1.00 46.59 164 PHE B C 1
ATOM 4134 O O . PHE B 1 149 ? -6.296 -40.052 116.644 1.00 45.94 164 PHE B O 1
ATOM 4142 N N . LYS B 1 150 ? -5.839 -41.696 118.171 1.00 50.94 165 LYS B N 1
ATOM 4143 C CA . LYS B 1 150 ? -7.117 -42.428 118.110 1.00 55.18 165 LYS B CA 1
ATOM 4144 C C . LYS B 1 150 ? -7.808 -42.201 119.438 1.00 57.42 165 LYS B C 1
ATOM 4145 O O . LYS B 1 150 ? -7.172 -42.326 120.482 1.00 57.55 165 LYS B O 1
ATOM 4151 N N . ASP B 1 151 ? -9.092 -41.851 119.399 1.00 60.57 166 ASP B N 1
ATOM 4152 C CA . ASP B 1 151 ? -9.853 -41.457 120.589 1.00 63.41 166 ASP B CA 1
ATOM 4153 C C . ASP B 1 151 ? -10.268 -42.716 121.384 1.00 65.41 166 ASP B C 1
ATOM 4154 O O . ASP B 1 151 ? -11.439 -43.105 121.316 1.00 65.49 166 ASP B O 1
ATOM 4159 N N . PRO B 1 152 ? -9.320 -43.358 122.141 1.00 67.29 167 PRO B N 1
ATOM 4160 C CA . PRO B 1 152 ? -9.754 -44.568 122.846 1.00 68.38 167 PRO B CA 1
ATOM 4161 C C . PRO B 1 152 ? -10.289 -44.148 124.212 1.00 69.27 167 PRO B C 1
ATOM 4162 O O . PRO B 1 152 ? -9.613 -43.363 124.887 1.00 69.29 167 PRO B O 1
ATOM 4166 N N . GLU B 1 153 ? -11.449 -44.649 124.667 1.00 70.32 168 GLU B N 1
ATOM 4167 C CA . GLU B 1 153 ? -12.225 -45.817 124.155 1.00 70.92 168 GLU B CA 1
ATOM 4168 C C . GLU B 1 153 ? -12.072 -46.292 122.691 1.00 70.34 168 GLU B C 1
ATOM 4169 O O . GLU B 1 153 ? -11.542 -47.386 122.444 1.00 70.62 168 GLU B O 1
ATOM 4175 N N . THR B 1 154 ? -12.545 -45.431 121.774 1.00 69.59 169 THR B N 1
ATOM 4176 C CA . THR B 1 154 ? -12.552 -45.619 120.310 1.00 68.39 169 THR B CA 1
ATOM 4177 C C . THR B 1 154 ? -13.630 -44.724 119.635 1.00 67.09 169 THR B C 1
ATOM 4178 O O . THR B 1 154 ? -14.716 -44.557 120.190 1.00 66.99 169 THR B O 1
ATOM 4182 N N . GLY B 1 155 ? -13.340 -44.153 118.456 1.00 65.22 170 GLY B N 1
ATOM 4183 C CA . GLY B 1 155 ? -12.110 -44.451 117.751 1.00 63.10 170 GLY B CA 1
ATOM 4184 C C . GLY B 1 155 ? -11.779 -43.545 116.592 1.00 61.33 170 GLY B C 1
ATOM 4185 O O . GLY B 1 155 ? -10.848 -43.853 115.854 1.00 61.40 170 GLY B O 1
ATOM 4186 N N . VAL B 1 156 ? -12.503 -42.443 116.430 1.00 59.45 171 VAL B N 1
ATOM 4187 C CA . VAL B 1 156 ? -12.108 -41.417 115.469 1.00 57.93 171 VAL B CA 1
ATOM 4188 C C . VAL B 1 156 ? -10.608 -41.133 115.546 1.00 56.31 171 VAL B C 1
ATOM 4189 O O . VAL B 1 156 ? -10.095 -40.762 116.602 1.00 56.60 171 VAL B O 1
ATOM 4193 N N . GLU B 1 157 ? -9.910 -41.308 114.427 1.00 53.54 172 GLU B N 1
ATOM 4194 C CA . GLU B 1 157 ? -8.493 -41.064 114.380 1.00 50.92 172 GLU B CA 1
ATOM 4195 C C . GLU B 1 157 ? -8.271 -39.632 113.908 1.00 48.16 172 GLU B C 1
ATOM 4196 O O . GLU B 1 157 ? -8.998 -39.122 113.034 1.00 47.81 172 GLU B O 1
ATOM 4202 N N . ILE B 1 158 ? -7.297 -38.968 114.521 1.00 44.11 173 ILE B N 1
ATOM 4203 C CA . ILE B 1 158 ? -7.063 -37.583 114.218 1.00 40.16 173 ILE B CA 1
ATOM 4204 C C . ILE B 1 158 ? -5.592 -37.443 113.975 1.00 37.66 173 ILE B C 1
ATOM 4205 O O . ILE B 1 158 ? -4.828 -37.536 114.919 1.00 36.55 173 ILE B O 1
ATOM 4210 N N . PRO B 1 159 ? -5.195 -37.205 112.695 1.00 35.94 174 PRO B N 1
ATOM 4211 C CA . PRO B 1 159 ? -3.812 -36.910 112.402 1.00 34.54 174 PRO B CA 1
ATOM 4212 C C . PRO B 1 159 ? -3.531 -35.497 112.907 1.00 33.90 174 PRO B C 1
ATOM 4213 O O . PRO B 1 159 ? -4.430 -34.627 112.900 1.00 33.26 174 PRO B O 1
ATOM 4217 N N . TYR B 1 160 ? -2.318 -35.283 113.394 1.00 33.02 175 TYR B N 1
ATOM 4218 C CA . TYR B 1 160 ? -1.939 -33.946 113.771 1.00 32.66 175 TYR B CA 1
ATOM 4219 C C . TYR B 1 160 ? -0.480 -33.641 113.564 1.00 32.29 175 TYR B C 1
ATOM 4220 O O . TYR B 1 160 ? 0.365 -34.546 113.470 1.00 32.38 175 TYR B O 1
ATOM 4229 N N . ARG B 1 161 ? -0.204 -32.346 113.481 1.00 31.43 176 ARG B N 1
ATOM 4230 C CA . ARG B 1 161 ? 1.137 -31.862 113.291 1.00 30.17 176 ARG B CA 1
ATOM 4231 C C . ARG B 1 161 ? 1.492 -31.063 114.499 1.00 29.33 176 ARG B C 1
ATOM 4232 O O . ARG B 1 161 ? 0.667 -30.322 115.030 1.00 29.20 176 ARG B O 1
ATOM 4240 N N . LEU B 1 162 ? 2.725 -31.219 114.943 1.00 28.62 177 LEU B N 1
ATOM 4241 C CA . LEU B 1 162 ? 3.147 -30.582 116.155 1.00 28.63 177 LEU B CA 1
ATOM 4242 C C . LEU B 1 162 ? 4.514 -30.008 115.968 1.00 28.79 177 LEU B C 1
ATOM 4243 O O . LEU B 1 162 ? 5.457 -30.705 115.602 1.00 29.24 177 LEU B O 1
ATOM 4248 N N . PHE B 1 163 ? 4.615 -28.720 116.235 1.00 28.99 178 PHE B N 1
ATOM 4249 C CA . PHE B 1 163 ? 5.881 -28.039 116.211 1.00 28.58 178 PHE B CA 1
ATOM 4250 C C . PHE B 1 163 ? 6.327 -27.987 117.627 1.00 28.80 178 PHE B C 1
ATOM 4251 O O . PHE B 1 163 ? 5.587 -27.517 118.497 1.00 27.95 178 PHE B O 1
ATOM 4259 N N . VAL B 1 164 ? 7.550 -28.459 117.838 1.00 30.18 179 VAL B N 1
ATOM 4260 C CA . VAL B 1 164 ? 8.256 -28.365 119.113 1.00 31.61 179 VAL B CA 1
ATOM 4261 C C . VAL B 1 164 ? 9.375 -27.333 118.991 1.00 33.01 179 VAL B C 1
ATOM 4262 O O . VAL B 1 164 ? 10.119 -27.361 118.034 1.00 33.38 179 VAL B O 1
ATOM 4266 N N . PRO B 1 165 ? 9.454 -26.365 119.914 1.00 34.76 180 PRO B N 1
ATOM 4267 C CA . PRO B 1 165 ? 10.521 -25.366 119.756 1.00 36.20 180 PRO B CA 1
ATOM 4268 C C . PRO B 1 165 ? 11.897 -25.961 119.812 1.00 38.24 180 PRO B C 1
ATOM 4269 O O . PRO B 1 165 ? 12.106 -26.988 120.433 1.00 38.78 180 PRO B O 1
ATOM 4273 N N . LYS B 1 166 ? 12.822 -25.337 119.096 1.00 40.84 181 LYS B N 1
ATOM 4274 C CA . LYS B 1 166 ? 14.235 -25.614 119.267 1.00 43.27 181 LYS B CA 1
ATOM 4275 C C . LYS B 1 166 ? 14.930 -24.353 119.747 1.00 44.49 181 LYS B C 1
ATOM 4276 O O . LYS B 1 166 ? 14.315 -23.292 119.856 1.00 45.27 181 LYS B O 1
ATOM 4282 N N . ASP B 1 167 ? 16.226 -24.466 120.016 1.00 46.06 182 ASP B N 1
ATOM 4283 C CA . ASP B 1 167 ? 16.715 -25.299 121.109 1.00 47.31 182 ASP B CA 1
ATOM 4284 C C . ASP B 1 167 ? 16.734 -24.523 122.421 1.00 48.37 182 ASP B C 1
ATOM 4285 O O . ASP B 1 167 ? 17.552 -23.623 122.610 1.00 47.89 182 ASP B O 1
ATOM 4290 N N . VAL B 1 168 ? 15.826 -24.879 123.323 1.00 49.84 183 VAL B N 1
ATOM 4291 C CA . VAL B 1 168 ? 15.242 -23.916 124.246 1.00 50.94 183 VAL B CA 1
ATOM 4292 C C . VAL B 1 168 ? 15.136 -24.510 125.647 1.00 51.73 183 VAL B C 1
ATOM 4293 O O . VAL B 1 168 ? 14.376 -25.450 125.880 1.00 52.03 183 VAL B O 1
ATOM 4297 N N . ASN B 1 169 ? 15.906 -23.952 126.574 1.00 52.57 184 ASN B N 1
ATOM 4298 C CA . ASN B 1 169 ? 16.214 -24.617 127.833 1.00 53.47 184 ASN B CA 1
ATOM 4299 C C . ASN B 1 169 ? 15.033 -25.454 128.355 1.00 53.42 184 ASN B C 1
ATOM 4300 O O . ASN B 1 169 ? 13.931 -24.950 128.472 1.00 53.20 184 ASN B O 1
ATOM 4305 N N . PRO B 1 170 ? 15.268 -26.751 128.647 1.00 53.84 185 PRO B N 1
ATOM 4306 C CA . PRO B 1 170 ? 14.157 -27.680 128.965 1.00 53.95 185 PRO B CA 1
ATOM 4307 C C . PRO B 1 170 ? 13.590 -27.604 130.400 1.00 53.43 185 PRO B C 1
ATOM 4308 O O . PRO B 1 170 ? 12.610 -28.283 130.703 1.00 53.33 185 PRO B O 1
ATOM 4312 N N . ASP B 1 171 ? 14.162 -26.767 131.257 1.00 52.64 186 ASP B N 1
ATOM 4313 C CA . ASP B 1 171 ? 13.623 -26.618 132.602 1.00 52.42 186 ASP B CA 1
ATOM 4314 C C . ASP B 1 171 ? 12.759 -25.350 132.704 1.00 51.60 186 ASP B C 1
ATOM 4315 O O . ASP B 1 171 ? 12.823 -24.590 133.683 1.00 51.41 186 ASP B O 1
ATOM 4320 N N . ARG B 1 172 ? 11.957 -25.136 131.662 1.00 50.01 187 ARG B N 1
ATOM 4321 C CA . ARG B 1 172 ? 11.059 -24.002 131.554 1.00 48.39 187 ARG B CA 1
ATOM 4322 C C . ARG B 1 172 ? 9.814 -24.507 130.790 1.00 46.69 187 ARG B C 1
ATOM 4323 O O . ARG B 1 172 ? 9.899 -25.477 130.033 1.00 45.89 187 ARG B O 1
ATOM 4331 N N . LYS B 1 173 ? 8.658 -23.880 131.004 1.00 44.61 188 LYS B N 1
ATOM 4332 C CA . LYS B 1 173 ? 7.443 -24.248 130.242 1.00 43.15 188 LYS B CA 1
ATOM 4333 C C . LYS B 1 173 ? 7.121 -23.187 129.162 1.00 40.92 188 LYS B C 1
ATOM 4334 O O . LYS B 1 173 ? 7.388 -22.003 129.368 1.00 40.83 188 LYS B O 1
ATOM 4340 N N . TYR B 1 174 ? 6.560 -23.601 128.024 1.00 37.91 189 TYR B N 1
ATOM 4341 C CA . TYR B 1 174 ? 6.321 -22.667 126.895 1.00 35.31 189 TYR B CA 1
ATOM 4342 C C . TYR B 1 174 ? 4.887 -22.763 126.407 1.00 33.21 189 TYR B C 1
ATOM 4343 O O . TYR B 1 174 ? 4.249 -23.813 126.583 1.00 33.10 189 TYR B O 1
ATOM 4352 N N . PRO B 1 175 ? 4.377 -21.682 125.791 1.00 30.87 190 PRO B N 1
ATOM 4353 C CA . PRO B 1 175 ? 2.994 -21.648 125.334 1.00 29.92 190 PRO B CA 1
ATOM 4354 C C . PRO B 1 175 ? 2.703 -22.727 124.302 1.00 29.02 190 PRO B C 1
ATOM 4355 O O . PRO B 1 175 ? 3.627 -23.201 123.598 1.00 28.15 190 PRO B O 1
ATOM 4359 N N . LEU B 1 176 ? 1.440 -23.139 124.243 1.00 27.66 191 LEU B N 1
ATOM 4360 C CA . LEU B 1 176 ? 0.988 -23.950 123.131 1.00 27.20 191 LEU B CA 1
ATOM 4361 C C . LEU B 1 176 ? 0.092 -23.078 122.267 1.00 26.69 191 LEU B C 1
ATOM 4362 O O . LEU B 1 176 ? -0.845 -22.438 122.774 1.00 27.94 191 LEU B O 1
ATOM 4367 N N . VAL B 1 177 ? 0.388 -22.990 120.977 1.00 25.82 192 VAL B N 1
ATOM 4368 C CA . VAL B 1 177 ? -0.608 -22.449 120.057 1.00 25.25 192 VAL B CA 1
ATOM 4369 C C . VAL B 1 177 ? -1.307 -23.596 119.311 1.00 24.95 192 VAL B C 1
ATOM 4370 O O . VAL B 1 177 ? -0.653 -24.390 118.623 1.00 24.30 192 VAL B O 1
ATOM 4374 N N . VAL B 1 178 ? -2.628 -23.679 119.473 1.00 24.61 193 VAL B N 1
ATOM 4375 C CA . VAL B 1 178 ? -3.458 -24.708 118.832 1.00 24.04 193 VAL B CA 1
ATOM 4376 C C . VAL B 1 178 ? -4.202 -24.044 117.697 1.00 24.10 193 VAL B C 1
ATOM 4377 O O . VAL B 1 178 ? -4.870 -23.046 117.924 1.00 24.86 193 VAL B O 1
ATOM 4381 N N . PHE B 1 179 ? -4.107 -24.612 116.492 1.00 23.65 194 PHE B N 1
ATOM 4382 C CA . PHE B 1 179 ? -4.719 -24.067 115.301 1.00 22.69 194 PHE B CA 1
ATOM 4383 C C . PHE B 1 179 ? -5.790 -24.978 114.689 1.00 23.39 194 PHE B C 1
ATOM 4384 O O . PHE B 1 179 ? -5.559 -26.179 114.532 1.00 22.68 194 PHE B O 1
ATOM 4392 N N . LEU B 1 180 ? -6.913 -24.390 114.255 1.00 23.75 195 LEU B N 1
ATOM 4393 C CA . LEU B 1 180 ? -7.999 -25.154 113.606 1.00 24.77 195 LEU B CA 1
ATOM 4394 C C . LEU B 1 180 ? -8.341 -24.648 112.212 1.00 25.88 195 LEU B C 1
ATOM 4395 O O . LEU B 1 180 ? -8.922 -23.547 112.071 1.00 26.90 195 LEU B O 1
ATOM 4400 N N . HIS B 1 181 ? -7.944 -25.415 111.203 1.00 27.19 196 HIS B N 1
ATOM 4401 C CA . HIS B 1 181 ? -8.315 -25.132 109.828 1.00 27.84 196 HIS B CA 1
ATOM 4402 C C . HIS B 1 181 ? -9.811 -25.329 109.652 1.00 29.10 196 HIS B C 1
ATOM 4403 O O . HIS B 1 181 ? -10.434 -26.122 110.357 1.00 30.70 196 HIS B O 1
ATOM 4410 N N . GLY B 1 182 ? -10.380 -24.598 108.704 1.00 30.19 197 GLY B N 1
ATOM 4411 C CA . GLY B 1 182 ? -10.262 -24.951 107.306 1.00 30.87 197 GLY B CA 1
ATOM 4412 C C . GLY B 1 182 ? -11.256 -26.037 106.974 1.00 31.84 197 GLY B C 1
ATOM 4413 O O . GLY B 1 182 ? -10.956 -27.220 107.134 1.00 33.03 197 GLY B O 1
ATOM 4414 N N . ALA B 1 183 ? -12.443 -25.655 106.510 1.00 31.78 198 ALA B N 1
ATOM 4415 C CA . ALA B 1 183 ? -13.291 -26.668 105.824 1.00 31.94 198 ALA B CA 1
ATOM 4416 C C . ALA B 1 183 ? -12.520 -27.267 104.665 1.00 32.26 198 ALA B C 1
ATOM 4417 O O . ALA B 1 183 ? -12.357 -28.482 104.582 1.00 32.67 198 ALA B O 1
ATOM 4419 N N . GLY B 1 184 ? -12.007 -26.418 103.788 1.00 32.59 199 GLY B N 1
ATOM 4420 C CA . GLY B 1 184 ? -11.214 -26.894 102.649 1.00 33.08 199 GLY B CA 1
ATOM 4421 C C . GLY B 1 184 ? -10.087 -27.861 102.995 1.00 33.11 199 GLY B C 1
ATOM 4422 O O . GLY B 1 184 ? -9.811 -28.766 102.227 1.00 33.91 199 GLY B O 1
ATOM 4423 N N . GLU B 1 185 ? -9.457 -27.682 104.154 1.00 33.26 200 GLU B N 1
ATOM 4424 C CA . GLU B 1 185 ? -8.273 -28.455 104.580 1.00 33.42 200 GLU B CA 1
ATOM 4425 C C . GLU B 1 185 ? -8.627 -29.790 105.281 1.00 33.79 200 GLU B C 1
ATOM 4426 O O . GLU B 1 185 ? -7.733 -30.527 105.727 1.00 33.81 200 GLU B O 1
ATOM 4432 N N . ARG B 1 186 ? -9.917 -30.104 105.387 1.00 33.63 201 ARG B N 1
ATOM 4433 C CA . ARG B 1 186 ? -10.320 -31.407 105.877 1.00 33.77 201 ARG B CA 1
ATOM 4434 C C . ARG B 1 186 ? -9.742 -32.513 105.020 1.00 34.38 201 ARG B C 1
ATOM 4435 O O . ARG B 1 186 ? -9.510 -32.333 103.802 1.00 34.59 201 ARG B O 1
ATOM 4443 N N . GLY B 1 187 ? -9.497 -33.656 105.662 1.00 34.30 202 GLY B N 1
ATOM 4444 C CA . GLY B 1 187 ? -8.859 -34.775 105.000 1.00 33.69 202 GLY B CA 1
ATOM 4445 C C . GLY B 1 187 ? -8.130 -35.620 106.015 1.00 33.98 202 GLY B C 1
ATOM 4446 O O . GLY B 1 187 ? -8.402 -35.542 107.200 1.00 34.13 202 GLY B O 1
ATOM 4447 N N . THR B 1 188 ? -7.140 -36.365 105.553 1.00 33.89 203 THR B N 1
ATOM 4448 C CA . THR B 1 188 ? -6.662 -37.506 106.271 1.00 33.50 203 THR B CA 1
ATOM 4449 C C . THR B 1 188 ? -5.176 -37.569 106.020 1.00 33.34 203 THR B C 1
ATOM 4450 O O . THR B 1 188 ? -4.454 -38.350 106.649 1.00 33.18 203 THR B O 1
ATOM 4454 N N . ASP B 1 189 ? -4.717 -36.696 105.130 1.00 32.69 204 ASP B N 1
ATOM 4455 C CA . ASP B 1 189 ? -3.318 -36.703 104.747 1.00 33.26 204 ASP B CA 1
ATOM 4456 C C . ASP B 1 189 ? -2.330 -36.106 105.752 1.00 33.32 204 ASP B C 1
ATOM 4457 O O . ASP B 1 189 ? -1.112 -36.302 105.596 1.00 33.53 204 ASP B O 1
ATOM 4462 N N . ASN B 1 190 ? -2.830 -35.379 106.766 1.00 33.00 205 ASN B N 1
ATOM 4463 C CA . ASN B 1 190 ? -1.965 -34.710 107.772 1.00 32.54 205 ASN B CA 1
ATOM 4464 C C . ASN B 1 190 ? -1.048 -33.621 107.188 1.00 32.16 205 ASN B C 1
ATOM 4465 O O . ASN B 1 190 ? 0.042 -33.354 107.736 1.00 31.98 205 ASN B O 1
ATOM 4470 N N . TYR B 1 191 ? -1.498 -32.985 106.095 1.00 31.95 206 TYR B N 1
ATOM 4471 C CA . TYR B 1 191 ? -0.691 -31.957 105.393 1.00 31.29 206 TYR B CA 1
ATOM 4472 C C . TYR B 1 191 ? -1.466 -30.678 105.071 1.00 30.93 206 TYR B C 1
ATOM 4473 O O . TYR B 1 191 ? -1.044 -29.579 105.406 1.00 31.11 206 TYR B O 1
ATOM 4482 N N . LEU B 1 192 ? -2.598 -30.840 104.407 1.00 31.03 207 LEU B N 1
ATOM 4483 C CA . LEU B 1 192 ? -3.514 -29.730 104.131 1.00 31.04 207 LEU B CA 1
ATOM 4484 C C . LEU B 1 192 ? -3.626 -28.701 105.249 1.00 30.85 207 LEU B C 1
ATOM 4485 O O . LEU B 1 192 ? -3.494 -27.509 104.987 1.00 31.49 207 LEU B O 1
ATOM 4490 N N . GLN B 1 193 ? -3.840 -29.157 106.483 1.00 30.61 208 GLN B N 1
ATOM 4491 C CA . GLN B 1 193 ? -4.047 -28.264 107.665 1.00 30.55 208 GLN B CA 1
ATOM 4492 C C . GLN B 1 193 ? -2.902 -27.293 107.909 1.00 29.06 208 GLN B C 1
ATOM 4493 O O . GLN B 1 193 ? -3.096 -26.166 108.419 1.00 28.69 208 GLN B O 1
ATOM 4499 N N . VAL B 1 194 ? -1.715 -27.735 107.544 1.00 27.11 209 VAL B N 1
ATOM 4500 C CA . VAL B 1 194 ? -0.551 -26.962 107.787 1.00 26.83 209 VAL B CA 1
ATOM 4501 C C . VAL B 1 194 ? -0.074 -26.175 106.537 1.00 26.45 209 VAL B C 1
ATOM 4502 O O . VAL B 1 194 ? 0.803 -25.313 106.628 1.00 26.64 209 VAL B O 1
ATOM 4506 N N . ALA B 1 195 ? -0.678 -26.475 105.392 1.00 25.56 210 ALA B N 1
ATOM 4507 C CA . ALA B 1 195 ? -0.281 -25.950 104.090 1.00 24.56 210 ALA B CA 1
ATOM 4508 C C . ALA B 1 195 ? -1.333 -24.992 103.440 1.00 24.42 210 ALA B C 1
ATOM 4509 O O . ALA B 1 195 ? -0.988 -24.159 102.603 1.00 23.80 210 ALA B O 1
ATOM 4511 N N . GLY B 1 196 ? -2.611 -25.124 103.811 1.00 23.67 211 GLY B N 1
ATOM 4512 C CA . GLY B 1 196 ? -3.659 -24.277 103.249 1.00 23.58 211 GLY B CA 1
ATOM 4513 C C . GLY B 1 196 ? -3.435 -22.769 103.387 1.00 24.07 211 GLY B C 1
ATOM 4514 O O . GLY B 1 196 ? -3.833 -21.997 102.523 1.00 23.77 211 GLY B O 1
ATOM 4515 N N . ASN B 1 197 ? -2.804 -22.345 104.480 1.00 23.70 212 ASN B N 1
ATOM 4516 C CA . ASN B 1 197 ? -2.587 -20.943 104.760 1.00 24.03 212 ASN B CA 1
ATOM 4517 C C . ASN B 1 197 ? -1.602 -20.870 105.881 1.00 24.10 212 ASN B C 1
ATOM 4518 O O . ASN B 1 197 ? -1.062 -21.903 106.273 1.00 24.36 212 ASN B O 1
ATOM 4523 N N . ARG B 1 198 ? -1.345 -19.668 106.387 1.00 24.44 213 ARG B N 1
ATOM 4524 C CA . ARG B 1 198 ? -0.303 -19.473 107.415 1.00 24.47 213 ARG B CA 1
ATOM 4525 C C . ARG B 1 198 ? -0.797 -19.708 108.840 1.00 24.31 213 ARG B C 1
ATOM 4526 O O . ARG B 1 198 ? -0.104 -19.407 109.804 1.00 23.43 213 ARG B O 1
ATOM 4534 N N . GLY B 1 199 ? -2.010 -20.237 108.970 1.00 24.97 214 GLY B N 1
ATOM 4535 C CA . GLY B 1 199 ? -2.601 -20.519 110.297 1.00 25.56 214 GLY B CA 1
ATOM 4536 C C . GLY B 1 199 ? -1.703 -21.211 111.330 1.00 25.49 214 GLY B C 1
ATOM 4537 O O . GLY B 1 199 ? -1.656 -20.799 112.498 1.00 25.27 214 GLY B O 1
ATOM 4538 N N . ALA B 1 200 ? -0.966 -22.239 110.908 1.00 25.57 215 ALA B N 1
ATOM 4539 C CA . ALA B 1 200 ? -0.157 -23.035 111.849 1.00 25.91 215 ALA B CA 1
ATOM 4540 C C . ALA B 1 200 ? 1.293 -22.583 111.841 1.00 25.63 215 ALA B C 1
ATOM 4541 O O . ALA B 1 200 ? 1.982 -22.582 112.850 1.00 25.98 215 ALA B O 1
ATOM 4543 N N . VAL B 1 201 ? 1.723 -22.170 110.676 1.00 25.59 216 VAL B N 1
ATOM 4544 C CA . VAL B 1 201 ? 3.123 -21.933 110.374 1.00 26.17 216 VAL B CA 1
ATOM 4545 C C . VAL B 1 201 ? 3.659 -20.564 110.824 1.00 26.28 216 VAL B C 1
ATOM 4546 O O . VAL B 1 201 ? 4.874 -20.430 111.149 1.00 26.73 216 VAL B O 1
ATOM 4550 N N . VAL B 1 202 ? 2.779 -19.568 110.842 1.00 25.00 217 VAL B N 1
ATOM 4551 C CA . VAL B 1 202 ? 3.145 -18.222 111.259 1.00 24.12 217 VAL B CA 1
ATOM 4552 C C . VAL B 1 202 ? 3.810 -18.235 112.629 1.00 24.39 217 VAL B C 1
ATOM 4553 O O . VAL B 1 202 ? 4.795 -17.532 112.854 1.00 24.81 217 VAL B O 1
ATOM 4557 N N . TRP B 1 203 ? 3.269 -19.034 113.543 1.00 23.82 218 TRP B N 1
ATOM 4558 C CA . TRP B 1 203 ? 3.802 -19.083 114.907 1.00 23.80 218 TRP B CA 1
ATOM 4559 C C . TRP B 1 203 ? 5.184 -19.712 114.935 1.00 23.76 218 TRP B C 1
ATOM 4560 O O . TRP B 1 203 ? 5.956 -19.487 115.859 1.00 22.92 218 TRP B O 1
ATOM 4571 N N . ALA B 1 204 ? 5.500 -20.476 113.886 1.00 24.42 219 ALA B N 1
ATOM 4572 C CA . ALA B 1 204 ? 6.746 -21.229 113.868 1.00 24.54 219 ALA B CA 1
ATOM 4573 C C . ALA B 1 204 ? 7.864 -20.527 113.155 1.00 25.05 219 ALA B C 1
ATOM 4574 O O . ALA B 1 204 ? 8.956 -21.051 113.100 1.00 26.42 219 ALA B O 1
ATOM 4576 N N . GLN B 1 205 ? 7.625 -19.327 112.656 1.00 24.98 220 GLN B N 1
ATOM 4577 C CA . GLN B 1 205 ? 8.656 -18.573 111.963 1.00 25.22 220 GLN B CA 1
ATOM 4578 C C . GLN B 1 205 ? 9.772 -18.068 112.909 1.00 25.02 220 GLN B C 1
ATOM 4579 O O . GLN B 1 205 ? 9.476 -17.501 113.981 1.00 26.25 220 GLN B O 1
ATOM 4585 N N . PRO B 1 206 ? 11.057 -18.261 112.533 1.00 23.86 221 PRO B N 1
ATOM 4586 C CA . PRO B 1 206 ? 12.133 -17.669 113.358 1.00 23.13 221 PRO B CA 1
ATOM 4587 C C . PRO B 1 206 ? 11.832 -16.280 113.896 1.00 22.24 221 PRO B C 1
ATOM 4588 O O . PRO B 1 206 ? 12.123 -16.002 115.055 1.00 23.06 221 PRO B O 1
ATOM 4592 N N . ARG B 1 207 ? 11.239 -15.410 113.097 1.00 21.26 222 ARG B N 1
ATOM 4593 C CA . ARG B 1 207 ? 10.973 -14.044 113.587 1.00 20.95 222 ARG B CA 1
ATOM 4594 C C . ARG B 1 207 ? 10.195 -14.013 114.895 1.00 20.45 222 ARG B C 1
ATOM 4595 O O . ARG B 1 207 ? 10.359 -13.108 115.683 1.00 20.74 222 ARG B O 1
ATOM 4603 N N . TYR B 1 208 ? 9.339 -14.985 115.134 1.00 20.79 223 TYR B N 1
ATOM 4604 C CA . TYR B 1 208 ? 8.497 -14.874 116.290 1.00 21.46 223 TYR B CA 1
ATOM 4605 C C . TYR B 1 208 ? 9.030 -15.797 117.322 1.00 22.65 223 TYR B C 1
ATOM 4606 O O . TYR B 1 208 ? 8.965 -15.459 118.529 1.00 23.13 223 TYR B O 1
ATOM 4615 N N . GLN B 1 209 ? 9.563 -16.953 116.876 1.00 22.90 224 GLN B N 1
ATOM 4616 C CA . GLN B 1 209 ? 10.140 -17.976 117.794 1.00 23.69 224 GLN B CA 1
ATOM 4617 C C . GLN B 1 209 ? 11.323 -17.463 118.634 1.00 24.13 224 GLN B C 1
ATOM 4618 O O . GLN B 1 209 ? 11.505 -17.867 119.796 1.00 23.84 224 GLN B O 1
ATOM 4624 N N . VAL B 1 210 ? 12.133 -16.571 118.058 1.00 24.96 225 VAL B N 1
ATOM 4625 C CA . VAL B 1 210 ? 13.306 -16.057 118.792 1.00 25.28 225 VAL B CA 1
ATOM 4626 C C . VAL B 1 210 ? 12.850 -15.278 119.980 1.00 25.57 225 VAL B C 1
ATOM 4627 O O . VAL B 1 210 ? 13.582 -15.128 120.945 1.00 26.43 225 VAL B O 1
ATOM 4631 N N . VAL B 1 211 ? 11.622 -14.804 119.921 1.00 25.99 226 VAL B N 1
ATOM 4632 C CA . VAL B 1 211 ? 11.131 -13.910 120.961 1.00 26.78 226 VAL B CA 1
ATOM 4633 C C . VAL B 1 211 ? 9.920 -14.453 121.735 1.00 26.31 226 VAL B C 1
ATOM 4634 O O . VAL B 1 211 ? 9.687 -14.043 122.864 1.00 26.58 226 VAL B O 1
ATOM 4638 N N . HIS B 1 212 ? 9.170 -15.376 121.135 1.00 26.37 227 HIS B N 1
ATOM 4639 C CA . HIS B 1 212 ? 8.136 -16.143 121.853 1.00 25.63 227 HIS B CA 1
ATOM 4640 C C . HIS B 1 212 ? 8.288 -17.627 121.507 1.00 24.64 227 HIS B C 1
ATOM 4641 O O . HIS B 1 212 ? 7.467 -18.185 120.760 1.00 23.52 227 HIS B O 1
ATOM 4648 N N . PRO B 1 213 ? 9.331 -18.284 122.058 1.00 24.33 228 PRO B N 1
ATOM 4649 C CA . PRO B 1 213 ? 9.443 -19.720 121.684 1.00 23.84 228 PRO B CA 1
ATOM 4650 C C . PRO B 1 213 ? 8.161 -20.438 122.123 1.00 23.33 228 PRO B C 1
ATOM 4651 O O . PRO B 1 213 ? 7.620 -20.119 123.178 1.00 22.83 228 PRO B O 1
ATOM 4655 N N . CYS B 1 214 ? 7.653 -21.364 121.308 1.00 23.72 229 CYS B N 1
ATOM 4656 C CA . CYS B 1 214 ? 6.399 -22.051 121.666 1.00 22.90 229 CYS B CA 1
ATOM 4657 C C . CYS B 1 214 ? 6.095 -23.263 120.809 1.00 22.72 229 CYS B C 1
ATOM 4658 O O . CYS B 1 214 ? 6.655 -23.410 119.729 1.00 22.22 229 CYS B O 1
ATOM 4661 N N . PHE B 1 215 ? 5.146 -24.083 121.267 1.00 22.71 230 PHE B N 1
ATOM 4662 C CA . PHE B 1 215 ? 4.646 -25.213 120.479 1.00 22.53 230 PHE B CA 1
ATOM 4663 C C . PHE B 1 215 ? 3.471 -24.799 119.638 1.00 22.73 230 PHE B C 1
ATOM 4664 O O . PHE B 1 215 ? 2.687 -23.916 120.023 1.00 23.73 230 PHE B O 1
ATOM 4672 N N . VAL B 1 216 ? 3.299 -25.468 118.501 1.00 22.87 231 VAL B N 1
ATOM 4673 C CA . VAL B 1 216 ? 2.042 -25.355 117.763 1.00 22.03 231 VAL B CA 1
ATOM 4674 C C . VAL B 1 216 ? 1.432 -26.700 117.388 1.00 22.77 231 VAL B C 1
ATOM 4675 O O . VAL B 1 216 ? 2.132 -27.636 117.036 1.00 23.15 231 VAL B O 1
ATOM 4679 N N . LEU B 1 217 ? 0.110 -26.774 117.493 1.00 23.59 232 LEU B N 1
ATOM 4680 C CA . LEU B 1 217 ? -0.659 -27.968 117.228 1.00 23.40 232 LEU B CA 1
ATOM 4681 C C . LEU B 1 217 ? -1.634 -27.719 116.102 1.00 24.50 232 LEU B C 1
ATOM 4682 O O . LEU B 1 217 ? -2.544 -26.882 116.245 1.00 24.09 232 LEU B O 1
ATOM 4687 N N . ALA B 1 218 ? -1.459 -28.438 114.993 1.00 24.84 233 ALA B N 1
ATOM 4688 C CA . ALA B 1 218 ? -2.408 -28.337 113.886 1.00 25.31 233 ALA B CA 1
ATOM 4689 C C . ALA B 1 218 ? -3.039 -29.681 113.619 1.00 25.70 233 ALA B C 1
ATOM 4690 O O . ALA B 1 218 ? -2.514 -30.492 112.897 1.00 26.18 233 ALA B O 1
ATOM 4692 N N . PRO B 1 219 ? -4.143 -29.953 114.264 1.00 26.46 234 PRO B N 1
ATOM 4693 C CA . PRO B 1 219 ? -4.829 -31.186 114.002 1.00 27.50 234 PRO B CA 1
ATOM 4694 C C . PRO B 1 219 ? -5.593 -31.100 112.725 1.00 28.61 234 PRO B C 1
ATOM 4695 O O . PRO B 1 219 ? -5.805 -29.995 112.230 1.00 29.50 234 PRO B O 1
ATOM 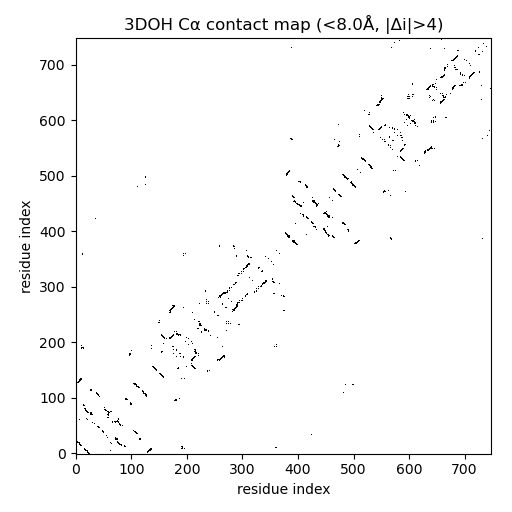4699 N N . GLN B 1 220 ? -6.051 -32.250 112.224 1.00 29.64 235 GLN B N 1
ATOM 4700 C CA . GLN B 1 220 ? -6.781 -32.315 110.948 1.00 30.46 235 GLN B CA 1
ATOM 4701 C C . GLN B 1 220 ? -8.151 -32.999 111.080 1.00 31.15 235 GLN B C 1
ATOM 4702 O O . GLN B 1 220 ? -8.238 -34.120 111.529 1.00 32.35 235 GLN B O 1
ATOM 4708 N N . CYS B 1 221 ? -9.219 -32.335 110.670 1.00 32.58 236 CYS B N 1
ATOM 4709 C CA . CYS B 1 221 ? -10.580 -32.885 110.776 1.00 32.87 236 CYS B CA 1
ATOM 4710 C C . CYS B 1 221 ? -10.866 -33.788 109.584 1.00 33.08 236 CYS B C 1
ATOM 4711 O O . CYS B 1 221 ? -10.637 -33.406 108.439 1.00 33.14 236 CYS B O 1
ATOM 4714 N N . PRO B 1 222 ? -11.359 -35.007 109.826 1.00 33.78 237 PRO B N 1
ATOM 4715 C CA . PRO B 1 222 ? -11.722 -35.840 108.672 1.00 33.95 237 PRO B CA 1
ATOM 4716 C C . PRO B 1 222 ? -12.792 -35.180 107.835 1.00 33.92 237 PRO B C 1
ATOM 4717 O O . PRO B 1 222 ? -13.545 -34.360 108.376 1.00 33.60 237 PRO B O 1
ATOM 4721 N N . PRO B 1 223 ? -12.882 -35.560 106.543 1.00 34.27 238 PRO B N 1
ATOM 4722 C CA . PRO B 1 223 ? -13.949 -35.247 105.579 1.00 35.40 238 PRO B CA 1
ATOM 4723 C C . PRO B 1 223 ? -15.347 -35.494 106.120 1.00 35.92 238 PRO B C 1
ATOM 4724 O O . PRO B 1 223 ? -15.551 -36.366 106.950 1.00 36.69 238 PRO B O 1
ATOM 4728 N N . ASN B 1 224 ? -16.333 -34.764 105.663 1.00 37.33 239 ASN B N 1
ATOM 4729 C CA . ASN B 1 224 ? -17.705 -35.053 106.166 1.00 39.62 239 ASN B CA 1
ATOM 4730 C C . ASN B 1 224 ? -17.952 -34.741 107.649 1.00 39.95 239 ASN B C 1
ATOM 4731 O O . ASN B 1 224 ? -19.097 -34.807 108.107 1.00 40.93 239 ASN B O 1
ATOM 4736 N N . SER B 1 225 ? -16.897 -34.424 108.400 1.00 40.20 240 SER B N 1
ATOM 4737 C CA . SER B 1 225 ? -17.053 -33.851 109.750 1.00 39.96 240 SER B CA 1
ATOM 4738 C C . SER B 1 225 ? -16.525 -32.388 109.872 1.00 39.82 240 SER B C 1
ATOM 4739 O O . SER B 1 225 ? -15.907 -31.841 108.940 1.00 39.94 240 SER B O 1
ATOM 4742 N N . SER B 1 226 ? -16.767 -31.771 111.028 1.00 38.78 241 SER B N 1
ATOM 4743 C CA . SER B 1 226 ? -16.299 -30.425 111.324 1.00 37.82 241 SER B CA 1
ATOM 4744 C C . SER B 1 226 ? -15.962 -30.377 112.783 1.00 37.42 241 SER B C 1
ATOM 4745 O O . SER B 1 226 ? -16.084 -31.378 113.477 1.00 37.35 241 SER B O 1
ATOM 4748 N N . TRP B 1 227 ? -15.498 -29.228 113.252 1.00 37.29 242 TRP B N 1
ATOM 4749 C CA . TRP B 1 227 ? -15.010 -29.110 114.618 1.00 37.47 242 TRP B CA 1
ATOM 4750 C C . TRP B 1 227 ? -16.215 -28.987 115.530 1.00 38.36 242 TRP B C 1
ATOM 4751 O O . TRP B 1 227 ? -16.304 -29.645 116.562 1.00 38.86 242 TRP B O 1
ATOM 4762 N N . SER B 1 228 ? -17.133 -28.119 115.140 1.00 39.45 243 SER B N 1
ATOM 4763 C CA . SER B 1 228 ? -18.382 -27.962 115.837 1.00 41.04 243 SER B CA 1
ATOM 4764 C C . SER B 1 228 ? -19.426 -28.728 115.045 1.00 41.95 243 SER B C 1
ATOM 4765 O O . SER B 1 228 ? -19.157 -29.187 113.956 1.00 41.83 243 SER B O 1
ATOM 4768 N N . THR B 1 229 ? -20.624 -28.856 115.576 1.00 44.06 244 THR B N 1
ATOM 4769 C CA . THR B 1 229 ? -21.696 -29.464 114.814 1.00 46.43 244 THR B CA 1
ATOM 4770 C C . THR B 1 229 ? -22.150 -28.510 113.705 1.00 48.62 244 THR B C 1
ATOM 4771 O O . THR B 1 229 ? -23.350 -28.351 113.467 1.00 48.95 244 THR B O 1
ATOM 4775 N N . LEU B 1 230 ? -21.187 -27.855 113.039 1.00 51.38 245 LEU B N 1
ATOM 4776 C CA . LEU B 1 230 ? -21.507 -26.944 111.928 1.00 53.36 245 LEU B CA 1
ATOM 4777 C C . LEU B 1 230 ? -22.028 -27.751 110.732 1.00 55.54 245 LEU B C 1
ATOM 4778 O O . LEU B 1 230 ? -23.180 -27.569 110.309 1.00 56.09 245 LEU B O 1
ATOM 4783 N N . PHE B 1 231 ? -21.188 -28.664 110.233 1.00 57.54 246 PHE B N 1
ATOM 4784 C CA . PHE B 1 231 ? -21.469 -29.479 109.036 1.00 59.28 246 PHE B CA 1
ATOM 4785 C C . PHE B 1 231 ? -22.205 -30.795 109.356 1.00 60.07 246 PHE B C 1
ATOM 4786 O O . PHE B 1 231 ? -22.337 -31.677 108.487 1.00 60.03 246 PHE B O 1
ATOM 4794 N N . THR B 1 232 ? -22.658 -30.938 110.601 1.00 60.93 247 THR B N 1
ATOM 4795 C CA . THR B 1 232 ? -23.276 -32.195 111.037 1.00 61.89 247 THR B CA 1
ATOM 4796 C C . THR B 1 232 ? -24.603 -31.995 111.778 1.00 62.62 247 THR B C 1
ATOM 4797 O O . THR B 1 232 ? -25.290 -32.961 112.085 1.00 62.58 247 THR B O 1
ATOM 4801 N N . ASP B 1 233 ? -24.939 -30.732 112.049 1.00 63.76 248 ASP B N 1
ATOM 4802 C CA . ASP B 1 233 ? -26.267 -30.291 112.511 1.00 64.57 248 ASP B CA 1
ATOM 4803 C C . ASP B 1 233 ? -26.840 -31.033 113.715 1.00 64.56 248 ASP B C 1
ATOM 4804 O O . ASP B 1 233 ? -26.101 -31.467 114.592 1.00 65.06 248 ASP B O 1
ATOM 4809 N N . ASN B 1 236 ? -28.794 -25.725 115.175 1.00 55.78 251 ASN B N 1
ATOM 4810 C CA . ASN B 1 236 ? -27.575 -25.054 115.690 1.00 55.83 251 ASN B CA 1
ATOM 4811 C C . ASN B 1 236 ? -26.240 -25.772 115.381 1.00 54.81 251 ASN B C 1
ATOM 4812 O O . ASN B 1 236 ? -26.107 -26.988 115.609 1.00 54.61 251 ASN B O 1
ATOM 4817 N N . PRO B 1 237 ? -25.250 -25.010 114.873 1.00 53.64 252 PRO B N 1
ATOM 4818 C CA . PRO B 1 237 ? -23.922 -25.542 114.514 1.00 52.46 252 PRO B CA 1
ATOM 4819 C C . PRO B 1 237 ? -22.816 -25.284 115.553 1.00 51.16 252 PRO B C 1
ATOM 4820 O O . PRO B 1 237 ? -21.634 -25.154 115.169 1.00 50.87 252 PRO B O 1
ATOM 4824 N N . PHE B 1 238 ? -23.184 -25.198 116.842 1.00 49.18 253 PHE B N 1
ATOM 4825 C CA . PHE B 1 238 ? -22.251 -24.675 117.880 1.00 46.39 253 PHE B CA 1
ATOM 4826 C C . PHE B 1 238 ? -21.689 -25.686 118.879 1.00 45.14 253 PHE B C 1
ATOM 4827 O O . PHE B 1 238 ? -20.810 -25.335 119.660 1.00 44.67 253 PHE B O 1
ATOM 4835 N N . ASN B 1 239 ? -22.196 -26.916 118.873 1.00 43.80 254 ASN B N 1
ATOM 4836 C CA . ASN B 1 239 ? -21.770 -27.920 119.848 1.00 43.02 254 ASN B CA 1
ATOM 4837 C C . ASN B 1 239 ? -20.490 -28.640 119.471 1.00 41.87 254 ASN B C 1
ATOM 4838 O O . ASN B 1 239 ? -20.144 -28.734 118.289 1.00 42.09 254 ASN B O 1
ATOM 4843 N N . PRO B 1 240 ? -19.806 -29.220 120.458 1.00 40.36 255 PRO B N 1
ATOM 4844 C CA . PRO B 1 240 ? -18.585 -29.863 120.014 1.00 40.17 255 PRO B CA 1
ATOM 4845 C C . PRO B 1 240 ? -18.907 -31.121 119.213 1.00 39.78 255 PRO B C 1
ATOM 4846 O O . PRO B 1 240 ? -19.772 -31.909 119.626 1.00 39.92 255 PRO B O 1
ATOM 4850 N N . GLU B 1 241 ? -18.261 -31.270 118.056 1.00 38.88 256 GLU B N 1
ATOM 4851 C CA . GLU B 1 241 ? -18.331 -32.506 117.283 1.00 37.62 256 GLU B CA 1
ATOM 4852 C C . GLU B 1 241 ? -17.111 -33.353 117.654 1.00 37.00 256 GLU B C 1
ATOM 4853 O O . GLU B 1 241 ? -16.130 -32.848 118.196 1.00 36.30 256 GLU B O 1
ATOM 4859 N N . LYS B 1 242 ? -17.174 -34.660 117.411 1.00 37.18 257 LYS B N 1
ATOM 4860 C CA . LYS B 1 242 ? -16.121 -35.551 117.940 1.00 36.88 257 LYS B CA 1
ATOM 4861 C C . LYS B 1 242 ? -14.684 -35.224 117.507 1.00 35.53 257 LYS B C 1
ATOM 4862 O O . LYS B 1 242 ? -13.734 -35.470 118.282 1.00 35.71 257 LYS B O 1
ATOM 4868 N N . PRO B 1 243 ? -14.498 -34.650 116.297 1.00 34.56 258 PRO B N 1
ATOM 4869 C CA . PRO B 1 243 ? -13.119 -34.231 116.062 1.00 33.57 258 PRO B CA 1
ATOM 4870 C C . PRO B 1 243 ? -12.642 -33.145 117.031 1.00 33.08 258 PRO B C 1
ATOM 4871 O O . PRO B 1 243 ? -11.497 -33.219 117.503 1.00 33.85 258 PRO B O 1
ATOM 4875 N N . LEU B 1 244 ? -13.477 -32.167 117.372 1.00 32.05 259 LEU B N 1
ATOM 4876 C CA . LEU B 1 244 ? -13.000 -31.138 118.303 1.00 31.70 259 LEU B CA 1
ATOM 4877 C C . LEU B 1 244 ? -12.773 -31.755 119.673 1.00 31.79 259 LEU B C 1
ATOM 4878 O O . LEU B 1 244 ? -11.689 -31.587 120.289 1.00 31.81 259 LEU B O 1
ATOM 4883 N N . LEU B 1 245 ? -13.781 -32.498 120.124 1.00 31.53 260 LEU B N 1
ATOM 4884 C CA . LEU B 1 245 ? -13.644 -33.373 121.294 1.00 31.71 260 LEU B CA 1
ATOM 4885 C C . LEU B 1 245 ? -12.301 -34.082 121.338 1.00 30.98 260 LEU B C 1
ATOM 4886 O O . LEU B 1 245 ? -11.612 -33.989 122.317 1.00 31.76 260 LEU B O 1
ATOM 4891 N N . ALA B 1 246 ? -11.908 -34.765 120.275 1.00 30.63 261 ALA B N 1
ATOM 4892 C CA . ALA B 1 246 ? -10.623 -35.444 120.294 1.00 30.41 261 ALA B CA 1
ATOM 4893 C C . ALA B 1 246 ? -9.414 -34.485 120.492 1.00 30.69 261 ALA B C 1
ATOM 4894 O O . ALA B 1 246 ? -8.467 -34.848 121.201 1.00 30.42 261 ALA B O 1
ATOM 4896 N N . VAL B 1 247 ? -9.458 -33.279 119.888 1.00 30.42 262 VAL B N 1
ATOM 4897 C CA . VAL B 1 247 ? -8.364 -32.264 120.005 1.00 30.39 262 VAL B CA 1
ATOM 4898 C C . VAL B 1 247 ? -8.072 -31.894 121.461 1.00 30.13 262 VAL B C 1
ATOM 4899 O O . VAL B 1 247 ? -6.908 -31.794 121.886 1.00 29.47 262 VAL B O 1
ATOM 4903 N N . ILE B 1 248 ? -9.127 -31.705 122.232 1.00 29.82 263 ILE B N 1
ATOM 4904 C CA . ILE B 1 248 ? -8.935 -31.402 123.628 1.00 30.36 263 ILE B CA 1
ATOM 4905 C C . ILE B 1 248 ? -8.096 -32.474 124.288 1.00 30.59 263 ILE B C 1
ATOM 4906 O O . ILE B 1 248 ? -7.168 -32.175 125.037 1.00 30.86 263 ILE B O 1
ATOM 4911 N N . LYS B 1 249 ? -8.403 -33.730 123.981 1.00 30.96 264 LYS B N 1
ATOM 4912 C CA . LYS B 1 249 ? -7.630 -34.883 124.501 1.00 31.11 264 LYS B CA 1
ATOM 4913 C C . LYS B 1 249 ? -6.187 -34.889 124.020 1.00 31.08 264 LYS B C 1
ATOM 4914 O O . LYS B 1 249 ? -5.279 -35.239 124.779 1.00 31.08 264 LYS B O 1
ATOM 4920 N N . ILE B 1 250 ? -5.972 -34.511 122.759 1.00 30.66 265 ILE B N 1
ATOM 4921 C CA . ILE B 1 250 ? -4.611 -34.371 122.248 1.00 30.35 265 ILE B CA 1
ATOM 4922 C C . ILE B 1 250 ? -3.871 -33.296 123.044 1.00 30.24 265 ILE B C 1
ATOM 4923 O O . ILE B 1 250 ? -2.712 -33.507 123.416 1.00 30.64 265 ILE B O 1
ATOM 4928 N N . ILE B 1 251 ? -4.549 -32.185 123.350 1.00 29.87 266 ILE B N 1
ATOM 4929 C CA . ILE B 1 251 ? -3.941 -31.103 124.161 1.00 29.24 266 ILE B CA 1
ATOM 4930 C C . ILE B 1 251 ? -3.508 -31.667 125.505 1.00 29.84 266 ILE B C 1
ATOM 4931 O O . ILE B 1 251 ? -2.405 -31.376 125.968 1.00 30.08 266 ILE B O 1
ATOM 4936 N N . ARG B 1 252 ? -4.355 -32.497 126.130 1.00 30.81 267 ARG B N 1
ATOM 4937 C CA . ARG B 1 252 ? -4.011 -33.079 127.469 1.00 30.78 267 ARG B CA 1
ATOM 4938 C C . ARG B 1 252 ? -2.819 -34.027 127.395 1.00 30.02 267 ARG B C 1
ATOM 4939 O O . ARG B 1 252 ? -1.867 -33.922 128.194 1.00 30.70 267 ARG B O 1
ATOM 4947 N N . LYS B 1 253 ? -2.839 -34.897 126.402 1.00 28.95 268 LYS B N 1
ATOM 4948 C CA . LYS B 1 253 ? -1.685 -35.722 126.109 1.00 29.14 268 LYS B CA 1
ATOM 4949 C C . LYS B 1 253 ? -0.408 -34.843 125.954 1.00 29.02 268 LYS B C 1
ATOM 4950 O O . LYS B 1 253 ? 0.637 -35.118 126.546 1.00 28.30 268 LYS B O 1
ATOM 4956 N N . LEU B 1 254 ? -0.487 -33.773 125.177 1.00 29.45 269 LEU B N 1
ATOM 4957 C CA . LEU B 1 254 ? 0.720 -32.974 124.959 1.00 30.40 269 LEU B CA 1
ATOM 4958 C C . LEU B 1 254 ? 1.225 -32.365 126.271 1.00 31.12 269 LEU B C 1
ATOM 4959 O O . LEU B 1 254 ? 2.422 -32.373 126.506 1.00 31.56 269 LEU B O 1
ATOM 4964 N N . LEU B 1 255 ? 0.334 -31.858 127.134 1.00 32.17 270 LEU B N 1
ATOM 4965 C CA . LEU B 1 255 ? 0.794 -31.324 128.433 1.00 33.15 270 LEU B CA 1
ATOM 4966 C C . LEU B 1 255 ? 1.369 -32.480 129.227 1.00 33.23 270 LEU B C 1
ATOM 4967 O O . LEU B 1 255 ? 2.375 -32.302 129.894 1.00 32.73 270 LEU B O 1
ATOM 4972 N N . ASP B 1 256 ? 0.749 -33.666 129.138 1.00 34.05 271 ASP B N 1
ATOM 4973 C CA . ASP B 1 256 ? 1.328 -34.850 129.788 1.00 34.59 271 ASP B CA 1
ATOM 4974 C C . ASP B 1 256 ? 2.760 -35.055 129.286 1.00 34.50 271 ASP B C 1
ATOM 4975 O O . ASP B 1 256 ? 3.672 -35.163 130.076 1.00 35.06 271 ASP B O 1
ATOM 4980 N N . GLU B 1 257 ? 2.969 -35.038 127.976 1.00 34.57 272 GLU B N 1
ATOM 4981 C CA . GLU B 1 257 ? 4.269 -35.395 127.388 1.00 35.01 272 GLU B CA 1
ATOM 4982 C C . GLU B 1 257 ? 5.326 -34.284 127.296 1.00 34.33 272 GLU B C 1
ATOM 4983 O O . GLU B 1 257 ? 6.514 -34.567 127.155 1.00 34.59 272 GLU B O 1
ATOM 4989 N N . TYR B 1 258 ? 4.912 -33.024 127.313 1.00 33.21 273 TYR B N 1
ATOM 4990 C CA . TYR B 1 258 ? 5.826 -31.958 126.958 1.00 31.93 273 TYR B CA 1
ATOM 4991 C C . TYR B 1 258 ? 5.803 -30.869 128.002 1.00 31.42 273 TYR B C 1
ATOM 4992 O O . TYR B 1 258 ? 4.778 -30.676 128.679 1.00 30.70 273 TYR B O 1
ATOM 5001 N N . ASN B 1 259 ? 6.925 -30.167 128.141 1.00 30.36 274 ASN B N 1
ATOM 5002 C CA . ASN B 1 259 ? 7.010 -28.991 129.001 1.00 30.75 274 ASN B CA 1
ATOM 5003 C C . ASN B 1 259 ? 6.235 -27.808 128.435 1.00 30.68 274 ASN B C 1
ATOM 5004 O O . ASN B 1 259 ? 6.819 -26.840 127.948 1.00 30.48 274 ASN B O 1
ATOM 5009 N N . ILE B 1 260 ? 4.913 -27.900 128.506 1.00 30.20 275 ILE B N 1
ATOM 5010 C CA . ILE B 1 260 ? 4.039 -26.881 128.002 1.00 30.14 275 ILE B CA 1
ATOM 5011 C C . ILE B 1 260 ? 3.368 -26.156 129.158 1.00 30.52 275 ILE B C 1
ATOM 5012 O O . ILE B 1 260 ? 2.933 -26.782 130.125 1.00 29.59 275 ILE B O 1
ATOM 5017 N N . ASP B 1 261 ? 3.298 -24.827 129.033 1.00 30.83 276 ASP B N 1
ATOM 5018 C CA . ASP B 1 261 ? 2.776 -23.965 130.078 1.00 31.13 276 ASP B CA 1
ATOM 5019 C C . ASP B 1 261 ? 1.270 -24.028 130.022 1.00 31.45 276 ASP B C 1
ATOM 5020 O O . ASP B 1 261 ? 0.660 -23.536 129.095 1.00 32.13 276 ASP B O 1
ATOM 5025 N N . GLU B 1 262 ? 0.678 -24.643 131.029 1.00 31.98 277 GLU B N 1
ATOM 5026 C CA . GLU B 1 262 ? -0.769 -24.783 131.115 1.00 32.45 277 GLU B CA 1
ATOM 5027 C C . GLU B 1 262 ? -1.452 -23.417 131.196 1.00 31.19 277 GLU B C 1
ATOM 5028 O O . GLU B 1 262 ? -2.624 -23.293 130.882 1.00 30.61 277 GLU B O 1
ATOM 5034 N N . ASN B 1 263 ? -0.728 -22.394 131.643 1.00 30.44 278 ASN B N 1
ATOM 5035 C CA . ASN B 1 263 ? -1.309 -21.024 131.735 1.00 29.74 278 ASN B CA 1
ATOM 5036 C C . ASN B 1 263 ? -1.380 -20.238 130.399 1.00 29.66 278 ASN B C 1
ATOM 5037 O O . ASN B 1 263 ? -2.051 -19.190 130.321 1.00 29.33 278 ASN B O 1
ATOM 5042 N N . ARG B 1 264 ? -0.679 -20.739 129.369 1.00 28.31 279 ARG B N 1
ATOM 5043 C CA . ARG B 1 264 ? -0.697 -20.110 128.076 1.00 27.83 279 ARG B CA 1
ATOM 5044 C C . ARG B 1 264 ? -0.956 -21.109 126.942 1.00 27.37 279 ARG B C 1
ATOM 5045 O O . ARG B 1 264 ? -0.073 -21.346 126.107 1.00 28.70 279 ARG B O 1
ATOM 5053 N N . ILE B 1 265 ? -2.140 -21.701 126.897 1.00 25.57 280 ILE B N 1
ATOM 5054 C CA . ILE B 1 265 ? -2.524 -22.466 125.745 1.00 25.24 280 ILE B CA 1
ATOM 5055 C C . ILE B 1 265 ? -3.423 -21.548 124.954 1.00 25.84 280 ILE B C 1
ATOM 5056 O O . ILE B 1 265 ? -4.502 -21.128 125.444 1.00 26.13 280 ILE B O 1
ATOM 5061 N N . TYR B 1 266 ? -2.995 -21.235 123.738 1.00 24.88 281 TYR B N 1
ATOM 5062 C CA . TYR B 1 266 ? -3.711 -20.287 122.933 1.00 24.70 281 TYR B CA 1
ATOM 5063 C C . TYR B 1 266 ? -4.460 -21.017 121.836 1.00 25.93 281 TYR B C 1
ATOM 5064 O O . TYR B 1 266 ? -3.998 -22.042 121.314 1.00 27.78 281 TYR B O 1
ATOM 5073 N N . ILE B 1 267 ? -5.607 -20.504 121.438 1.00 25.91 282 ILE B N 1
ATOM 5074 C CA . ILE B 1 267 ? -6.318 -21.150 120.348 1.00 25.90 282 ILE B CA 1
ATOM 5075 C C . ILE B 1 267 ? -6.734 -20.168 119.222 1.00 26.55 282 ILE B C 1
ATOM 5076 O O . ILE B 1 267 ? -7.196 -19.030 119.489 1.00 27.65 282 ILE B O 1
ATOM 5081 N N . THR B 1 268 ? -6.570 -20.600 117.972 1.00 25.40 283 THR B N 1
ATOM 5082 C CA . THR B 1 268 ? -6.979 -19.789 116.862 1.00 24.90 283 THR B CA 1
ATOM 5083 C C . THR B 1 268 ? -7.404 -20.661 115.704 1.00 24.94 283 THR B C 1
ATOM 5084 O O . THR B 1 268 ? -6.946 -21.793 115.575 1.00 25.65 283 THR B O 1
ATOM 5088 N N . GLY B 1 269 ? -8.275 -20.126 114.863 1.00 24.78 284 GLY B N 1
ATOM 5089 C CA . GLY B 1 269 ? -8.846 -20.899 113.812 1.00 26.17 284 GLY B CA 1
ATOM 5090 C C . GLY B 1 269 ? -9.668 -20.077 112.877 1.00 26.51 284 GLY B C 1
ATOM 5091 O O . GLY B 1 269 ? -10.052 -18.968 113.172 1.00 27.35 284 GLY B O 1
ATOM 5092 N N . LEU B 1 270 ? -10.044 -20.718 111.800 1.00 27.22 285 LEU B N 1
ATOM 5093 C CA . LEU B 1 270 ? -10.374 -20.100 110.539 1.00 27.99 285 LEU B CA 1
ATOM 5094 C C . LEU B 1 270 ? -11.706 -20.686 110.036 1.00 28.43 285 LEU B C 1
ATOM 5095 O O . LEU B 1 270 ? -11.818 -21.893 109.814 1.00 27.68 285 LEU B O 1
ATOM 5100 N N . SER B 1 271 ? -12.725 -19.850 109.850 1.00 29.30 286 SER B N 1
ATOM 5101 C CA . SER B 1 271 ? -13.981 -20.318 109.215 1.00 29.12 286 SER B CA 1
ATOM 5102 C C . SER B 1 271 ? -14.640 -21.494 109.982 1.00 29.66 286 SER B C 1
ATOM 5103 O O . SER B 1 271 ? -15.203 -21.275 111.063 1.00 30.38 286 SER B O 1
ATOM 5106 N N . MET B 1 272 ? -14.578 -22.717 109.448 1.00 28.69 287 MET B N 1
ATOM 5107 C CA . MET B 1 272 ? -14.994 -23.903 110.209 1.00 28.36 287 MET B CA 1
ATOM 5108 C C . MET B 1 272 ? -14.256 -23.938 111.534 1.00 27.76 287 MET B C 1
ATOM 5109 O O . MET B 1 272 ? -14.825 -24.223 112.592 1.00 27.94 287 MET B O 1
ATOM 5114 N N . GLY B 1 273 ? -12.962 -23.656 111.457 1.00 27.69 288 GLY B N 1
ATOM 5115 C CA . GLY B 1 273 ? -12.098 -23.577 112.634 1.00 26.34 288 GLY B CA 1
ATOM 5116 C C . GLY B 1 273 ? -12.353 -22.314 113.418 1.00 24.80 288 GLY B C 1
ATOM 5117 O O . GLY B 1 273 ? -11.855 -22.157 114.520 1.00 24.30 288 GLY B O 1
ATOM 5118 N N . GLY B 1 274 ? -13.109 -21.403 112.818 1.00 24.10 289 GLY B N 1
ATOM 5119 C CA . GLY B 1 274 ? -13.639 -20.246 113.538 1.00 23.98 289 GLY B CA 1
ATOM 5120 C C . GLY B 1 274 ? -14.673 -20.667 114.546 1.00 22.97 289 GLY B C 1
ATOM 5121 O O . GLY B 1 274 ? -14.516 -20.432 115.731 1.00 23.44 289 GLY B O 1
ATOM 5122 N N . TYR B 1 275 ? -15.725 -21.309 114.058 1.00 23.11 290 TYR B N 1
ATOM 5123 C CA . TYR B 1 275 ? -16.751 -21.956 114.883 1.00 22.84 290 TYR B CA 1
ATOM 5124 C C . TYR B 1 275 ? -16.110 -22.825 115.913 1.00 22.82 290 TYR B C 1
ATOM 5125 O O . TYR B 1 275 ? -16.427 -22.723 117.089 1.00 22.50 290 TYR B O 1
ATOM 5134 N N . GLY B 1 276 ? -15.214 -23.688 115.426 1.00 23.52 291 GLY B N 1
ATOM 5135 C CA . GLY B 1 276 ? -14.289 -24.479 116.235 1.00 23.52 291 GLY B CA 1
ATOM 5136 C C . GLY B 1 276 ? -13.652 -23.783 117.407 1.00 24.07 291 GLY B C 1
ATOM 5137 O O . GLY B 1 276 ? -13.652 -24.317 118.508 1.00 25.23 291 GLY B O 1
ATOM 5138 N N . THR B 1 277 ? -13.116 -22.587 117.191 1.00 24.79 292 THR B N 1
ATOM 5139 C CA . THR B 1 277 ? -12.492 -21.789 118.279 1.00 25.12 292 THR B CA 1
ATOM 5140 C C . THR B 1 277 ? -13.505 -21.348 119.323 1.00 25.13 292 THR B C 1
ATOM 5141 O O . THR B 1 277 ? -13.296 -21.563 120.519 1.00 25.42 292 THR B O 1
ATOM 5145 N N . TRP B 1 278 ? -14.602 -20.742 118.876 1.00 25.50 293 TRP B N 1
ATOM 5146 C CA . TRP B 1 278 ? -15.607 -20.242 119.795 1.00 25.68 293 TRP B CA 1
ATOM 5147 C C . TRP B 1 278 ? -16.081 -21.410 120.608 1.00 26.67 293 TRP B C 1
ATOM 5148 O O . TRP B 1 278 ? -16.176 -21.319 121.861 1.00 27.80 293 TRP B O 1
ATOM 5159 N N . THR B 1 279 ? -16.376 -22.513 119.906 1.00 27.26 294 THR B N 1
ATOM 5160 C CA . THR B 1 279 ? -16.871 -23.757 120.556 1.00 27.31 294 THR B CA 1
ATOM 5161 C C . THR B 1 279 ? -15.921 -24.324 121.619 1.00 27.66 294 THR B C 1
ATOM 5162 O O . THR B 1 279 ? -16.373 -24.709 122.682 1.00 27.81 294 THR B O 1
ATOM 5166 N N . ALA B 1 280 ? -14.619 -24.312 121.354 1.00 27.97 295 ALA B N 1
ATOM 5167 C CA . ALA B 1 280 ? -13.646 -24.908 122.282 1.00 28.13 295 ALA B CA 1
ATOM 5168 C C . ALA B 1 280 ? -13.534 -24.085 123.530 1.00 28.07 295 ALA B C 1
ATOM 5169 O O . ALA B 1 280 ? -13.334 -24.629 124.608 1.00 29.43 295 ALA B O 1
ATOM 5171 N N . ILE B 1 281 ? -13.660 -22.770 123.388 1.00 27.76 296 ILE B N 1
ATOM 5172 C CA . ILE B 1 281 ? -13.576 -21.864 124.527 1.00 26.92 296 ILE B CA 1
ATOM 5173 C C . ILE B 1 281 ? -14.854 -21.905 125.358 1.00 27.36 296 ILE B C 1
ATOM 5174 O O . ILE B 1 281 ? -14.814 -21.781 126.582 1.00 26.75 296 ILE B O 1
ATOM 5179 N N . MET B 1 282 ? -15.986 -22.080 124.684 1.00 28.34 297 MET B N 1
ATOM 5180 C CA . MET B 1 282 ? -17.283 -22.020 125.343 1.00 30.20 297 MET B CA 1
ATOM 5181 C C . MET B 1 282 ? -17.598 -23.324 126.071 1.00 31.73 297 MET B C 1
ATOM 5182 O O . MET B 1 282 ? -18.372 -23.332 127.029 1.00 32.71 297 MET B O 1
ATOM 5187 N N . GLU B 1 283 ? -16.945 -24.413 125.659 1.00 33.16 298 GLU B N 1
ATOM 5188 C CA . GLU B 1 283 ? -17.120 -25.716 126.306 1.00 34.34 298 GLU B CA 1
ATOM 5189 C C . GLU B 1 283 ? -15.993 -26.093 127.262 1.00 34.16 298 GLU B C 1
ATOM 5190 O O . GLU B 1 283 ? -16.169 -26.935 128.114 1.00 34.59 298 GLU B O 1
ATOM 5196 N N . PHE B 1 284 ? -14.823 -25.499 127.103 1.00 34.42 299 PHE B N 1
ATOM 5197 C CA . PHE B 1 284 ? -13.683 -25.824 127.938 1.00 34.79 299 PHE B CA 1
ATOM 5198 C C . PHE B 1 284 ? -13.003 -24.535 128.352 1.00 35.53 299 PHE B C 1
ATOM 5199 O O . PHE B 1 284 ? -11.809 -24.346 128.066 1.00 36.43 299 PHE B O 1
ATOM 5207 N N . PRO B 1 285 ? -13.745 -23.652 129.062 1.00 36.12 300 PRO B N 1
ATOM 5208 C CA . PRO B 1 285 ? -13.273 -22.272 129.300 1.00 36.63 300 PRO B CA 1
ATOM 5209 C C . PRO B 1 285 ? -12.144 -22.116 130.327 1.00 36.70 300 PRO B C 1
ATOM 5210 O O . PRO B 1 285 ? -11.612 -21.028 130.448 1.00 37.48 300 PRO B O 1
ATOM 5214 N N . GLU B 1 286 ? -11.809 -23.168 131.064 1.00 36.71 301 GLU B N 1
ATOM 5215 C CA . GLU B 1 286 ? -10.708 -23.127 132.019 1.00 37.69 301 GLU B CA 1
ATOM 5216 C C . GLU B 1 286 ? -9.441 -23.501 131.307 1.00 35.10 301 GLU B C 1
ATOM 5217 O O . GLU B 1 286 ? -8.352 -23.373 131.861 1.00 35.33 301 GLU B O 1
ATOM 5223 N N . LEU B 1 287 ? -9.567 -23.982 130.085 1.00 32.88 302 LEU B N 1
ATOM 5224 C CA . LEU B 1 287 ? -8.405 -24.541 129.433 1.00 31.22 302 LEU B CA 1
ATOM 5225 C C . LEU B 1 287 ? -7.544 -23.511 128.674 1.00 30.83 302 LEU B C 1
ATOM 5226 O O . LEU B 1 287 ? -6.309 -23.582 128.727 1.00 30.66 302 LEU B O 1
ATOM 5231 N N . PHE B 1 288 ? -8.186 -22.558 127.996 1.00 29.75 303 PHE B N 1
ATOM 5232 C CA . PHE B 1 288 ? -7.484 -21.646 127.084 1.00 29.15 303 PHE B CA 1
ATOM 5233 C C . PHE B 1 288 ? -7.211 -20.262 127.645 1.00 28.96 303 PHE B C 1
ATOM 5234 O O . PHE B 1 288 ? -8.074 -19.688 128.329 1.00 29.88 303 PHE B O 1
ATOM 5242 N N . ALA B 1 289 ? -6.028 -19.714 127.336 1.00 27.88 304 ALA B N 1
ATOM 5243 C CA . ALA B 1 289 ? -5.606 -18.397 127.875 1.00 26.39 304 ALA B CA 1
ATOM 5244 C C . ALA B 1 289 ? -6.065 -17.235 126.992 1.00 26.24 304 ALA B C 1
ATOM 5245 O O . ALA B 1 289 ? -6.278 -16.112 127.489 1.00 27.54 304 ALA B O 1
ATOM 5247 N N . ALA B 1 290 ? -6.181 -17.482 125.693 1.00 24.72 305 ALA B N 1
ATOM 5248 C CA . ALA B 1 290 ? -6.678 -16.474 124.776 1.00 24.55 305 ALA B CA 1
ATOM 5249 C C . ALA B 1 290 ? -7.117 -17.144 123.499 1.00 23.99 305 ALA B C 1
ATOM 5250 O O . ALA B 1 290 ? -6.810 -18.331 123.281 1.00 23.36 305 ALA B O 1
ATOM 5252 N N . ALA B 1 291 ? -7.822 -16.381 122.657 1.00 22.96 306 ALA B N 1
ATOM 5253 C CA . ALA B 1 291 ? -8.387 -16.922 121.427 1.00 22.74 306 ALA B CA 1
ATOM 5254 C C . ALA B 1 291 ? -8.391 -15.934 120.285 1.00 22.71 306 ALA B C 1
ATOM 5255 O O . ALA B 1 291 ? -8.602 -14.740 120.485 1.00 22.62 306 ALA B O 1
ATOM 5257 N N . ILE B 1 292 ? -8.154 -16.435 119.083 1.00 22.53 307 ILE B N 1
ATOM 5258 C CA . ILE B 1 292 ? -8.434 -15.645 117.906 1.00 22.67 307 ILE B CA 1
ATOM 5259 C C . ILE B 1 292 ? -9.343 -16.448 116.953 1.00 23.77 307 ILE B C 1
ATOM 5260 O O . ILE B 1 292 ? -8.861 -17.226 116.115 1.00 24.07 307 ILE B O 1
ATOM 5265 N N . PRO B 1 293 ? -10.668 -16.265 117.076 1.00 24.15 308 PRO B N 1
ATOM 5266 C CA . PRO B 1 293 ? -11.572 -16.848 116.103 1.00 24.68 308 PRO B CA 1
ATOM 5267 C C . PRO B 1 293 ? -11.675 -15.995 114.846 1.00 26.00 308 PRO B C 1
ATOM 5268 O O . PRO B 1 293 ? -12.082 -14.819 114.912 1.00 26.55 308 PRO B O 1
ATOM 5272 N N . ILE B 1 294 ? -11.346 -16.579 113.696 1.00 26.66 309 ILE B N 1
ATOM 5273 C CA . ILE B 1 294 ? -11.450 -15.855 112.429 1.00 26.76 309 ILE B CA 1
ATOM 5274 C C . ILE B 1 294 ? -12.655 -16.281 111.561 1.00 27.41 309 ILE B C 1
ATOM 5275 O O . ILE B 1 294 ? -12.788 -17.443 111.197 1.00 28.12 309 ILE B O 1
ATOM 5280 N N . CYS B 1 295 ? -13.508 -15.315 111.229 1.00 28.41 310 CYS B N 1
ATOM 5281 C CA . CYS B 1 295 ? -14.737 -15.493 110.427 1.00 28.78 310 CYS B CA 1
ATOM 5282 C C . CYS B 1 295 ? -15.543 -16.745 110.778 1.00 29.43 310 CYS B C 1
ATOM 5283 O O . CYS B 1 295 ? -15.860 -17.557 109.896 1.00 29.16 310 CYS B O 1
ATOM 5286 N N . GLY B 1 296 ? -15.865 -16.902 112.067 1.00 29.20 311 GLY B N 1
ATOM 5287 C CA . GLY B 1 296 ? -16.814 -17.933 112.476 1.00 30.00 311 GLY B CA 1
ATOM 5288 C C . GLY B 1 296 ? -18.008 -17.361 113.232 1.00 30.74 311 GLY B C 1
ATOM 5289 O O . GLY B 1 296 ? -18.248 -16.150 113.234 1.00 30.62 311 GLY B O 1
ATOM 5290 N N . GLY B 1 297 ? -18.761 -18.260 113.864 1.00 31.10 312 GLY B N 1
ATOM 5291 C CA . GLY B 1 297 ? -19.791 -17.927 114.845 1.00 30.37 312 GLY B CA 1
ATOM 5292 C C . GLY B 1 297 ? -19.721 -18.917 115.993 1.00 30.58 312 GLY B C 1
ATOM 5293 O O . GLY B 1 297 ? -18.944 -19.895 115.974 1.00 30.77 312 GLY B O 1
ATOM 5294 N N . GLY B 1 298 ? -20.505 -18.637 117.019 1.00 30.28 313 GLY B N 1
ATOM 5295 C CA . GLY B 1 298 ? -20.616 -19.497 118.196 1.00 30.22 313 GLY B CA 1
ATOM 5296 C C . GLY B 1 298 ? -21.888 -19.129 118.936 1.00 30.26 313 GLY B C 1
ATOM 5297 O O . GLY B 1 298 ? -22.606 -18.254 118.515 1.00 30.51 313 GLY B O 1
ATOM 5298 N N . ASP B 1 299 ? -22.145 -19.774 120.059 1.00 31.13 314 ASP B N 1
ATOM 5299 C CA . ASP B 1 299 ? -23.396 -19.618 120.811 1.00 31.73 314 ASP B CA 1
ATOM 5300 C C . ASP B 1 299 ? -23.380 -18.393 121.739 1.00 32.02 314 ASP B C 1
ATOM 5301 O O . ASP B 1 299 ? -22.700 -18.392 122.785 1.00 32.01 314 ASP B O 1
ATOM 5306 N N . VAL B 1 300 ? -24.169 -17.374 121.399 1.00 32.33 315 VAL B N 1
ATOM 5307 C CA . VAL B 1 300 ? -24.234 -16.180 122.247 1.00 33.22 315 VAL B CA 1
ATOM 5308 C C . VAL B 1 300 ? -24.888 -16.388 123.629 1.00 34.00 315 VAL B C 1
ATOM 5309 O O . VAL B 1 300 ? -24.554 -15.695 124.586 1.00 33.43 315 VAL B O 1
ATOM 5313 N N . SER B 1 301 ? -25.797 -17.352 123.736 1.00 35.23 316 SER B N 1
ATOM 5314 C CA . SER B 1 301 ? -26.340 -17.705 125.038 1.00 36.21 316 SER B CA 1
ATOM 5315 C C . SER B 1 301 ? -25.215 -18.150 125.991 1.00 36.88 316 SER B C 1
ATOM 5316 O O . SER B 1 301 ? -25.454 -18.234 127.202 1.00 37.11 316 SER B O 1
ATOM 5319 N N . LYS B 1 302 ? -24.006 -18.422 125.470 1.00 37.01 317 LYS B N 1
ATOM 5320 C CA . LYS B 1 302 ? -22.932 -18.969 126.306 1.00 37.31 317 LYS B CA 1
ATOM 5321 C C . LYS B 1 302 ? -21.725 -18.053 126.489 1.00 37.54 317 LYS B C 1
ATOM 5322 O O . LYS B 1 302 ? -20.646 -18.479 126.919 1.00 37.99 317 LYS B O 1
ATOM 5328 N N . VAL B 1 303 ? -21.911 -16.788 126.172 1.00 37.40 318 VAL B N 1
ATOM 5329 C CA . VAL B 1 303 ? -20.812 -15.857 126.157 1.00 38.03 318 VAL B CA 1
ATOM 5330 C C . VAL B 1 303 ? -20.286 -15.574 127.573 1.00 37.82 318 VAL B C 1
ATOM 5331 O O . VAL B 1 303 ? -19.120 -15.265 127.781 1.00 37.59 318 VAL B O 1
ATOM 5335 N N . GLU B 1 304 ? -21.171 -15.709 128.540 1.00 38.28 319 GLU B N 1
ATOM 5336 C CA . GLU B 1 304 ? -20.891 -15.414 129.945 1.00 38.80 319 GLU B CA 1
ATOM 5337 C C . GLU B 1 304 ? -19.814 -16.338 130.514 1.00 38.01 319 GLU B C 1
ATOM 5338 O O . GLU B 1 304 ? -19.056 -15.946 131.375 1.00 38.12 319 GLU B O 1
ATOM 5344 N N . ARG B 1 305 ? -19.765 -17.565 130.034 1.00 37.64 320 ARG B N 1
ATOM 5345 C CA . ARG B 1 305 ? -18.713 -18.476 130.399 1.00 38.33 320 ARG B CA 1
ATOM 5346 C C . ARG B 1 305 ? -17.302 -17.970 130.068 1.00 38.36 320 ARG B C 1
ATOM 5347 O O . ARG B 1 305 ? -16.339 -18.328 130.746 1.00 37.48 320 ARG B O 1
ATOM 5355 N N . ILE B 1 306 ? -17.194 -17.135 129.027 1.00 38.21 321 ILE B N 1
ATOM 5356 C CA . ILE B 1 306 ? -15.899 -16.728 128.498 1.00 37.59 321 ILE B CA 1
ATOM 5357 C C . ILE B 1 306 ? -15.586 -15.269 128.734 1.00 38.10 321 ILE B C 1
ATOM 5358 O O . ILE B 1 306 ? -14.604 -14.770 128.201 1.00 39.07 321 ILE B O 1
ATOM 5363 N N . LYS B 1 307 ? -16.379 -14.585 129.547 1.00 38.01 322 LYS B N 1
ATOM 5364 C CA . LYS B 1 307 ? -16.140 -13.166 129.811 1.00 38.23 322 LYS B CA 1
ATOM 5365 C C . LYS B 1 307 ? -14.726 -12.799 130.307 1.00 38.25 322 LYS B C 1
ATOM 5366 O O . LYS B 1 307 ? -14.353 -11.618 130.272 1.00 38.85 322 LYS B O 1
ATOM 5372 N N . ASP B 1 308 ? -13.950 -13.788 130.763 1.00 37.44 323 ASP B N 1
ATOM 5373 C CA . ASP B 1 308 ? -12.602 -13.542 131.287 1.00 37.18 323 ASP B CA 1
ATOM 5374 C C . ASP B 1 308 ? -11.460 -14.016 130.390 1.00 35.30 323 ASP B C 1
ATOM 5375 O O . ASP B 1 308 ? -10.296 -13.959 130.776 1.00 34.42 323 ASP B O 1
ATOM 5380 N N . ILE B 1 309 ? -11.801 -14.470 129.187 1.00 33.34 324 ILE B N 1
ATOM 5381 C CA . ILE B 1 309 ? -10.787 -14.917 128.240 1.00 31.07 324 ILE B CA 1
ATOM 5382 C C . ILE B 1 309 ? -10.530 -13.807 127.266 1.00 29.61 324 ILE B C 1
ATOM 5383 O O . ILE B 1 309 ? -11.462 -13.285 126.669 1.00 29.57 324 ILE B O 1
ATOM 5388 N N . PRO B 1 310 ? -9.270 -13.385 127.160 1.00 28.26 325 PRO B N 1
ATOM 5389 C CA . PRO B 1 310 ? -8.972 -12.349 126.161 1.00 27.29 325 PRO B CA 1
ATOM 5390 C C . PRO B 1 310 ? -9.180 -12.945 124.771 1.00 26.56 325 PRO B C 1
ATOM 5391 O O . PRO B 1 310 ? -8.705 -14.037 124.494 1.00 26.64 325 PRO B O 1
ATOM 5395 N N . ILE B 1 311 ? -9.882 -12.228 123.904 1.00 25.73 326 ILE B N 1
ATOM 5396 C CA . ILE B 1 311 ? -10.268 -12.753 122.604 1.00 24.14 326 ILE B CA 1
ATOM 5397 C C . ILE B 1 311 ? -10.093 -11.648 121.599 1.00 24.00 326 ILE B C 1
ATOM 5398 O O . ILE B 1 311 ? -10.465 -10.516 121.854 1.00 24.11 326 ILE B O 1
ATOM 5403 N N . TRP B 1 312 ? -9.492 -11.950 120.457 1.00 23.47 327 TRP B N 1
ATOM 5404 C CA . TRP B 1 312 ? -9.436 -10.959 119.425 1.00 22.96 327 TRP B CA 1
ATOM 5405 C C . TRP B 1 312 ? -10.097 -11.558 118.195 1.00 23.41 327 TRP B C 1
ATOM 5406 O O . TRP B 1 312 ? -9.593 -12.478 117.579 1.00 23.83 327 TRP B O 1
ATOM 5417 N N . VAL B 1 313 ? -11.264 -11.016 117.879 1.00 23.67 328 VAL B N 1
ATOM 5418 C CA . VAL B 1 313 ? -12.083 -11.477 116.790 1.00 23.82 328 VAL B CA 1
ATOM 5419 C C . VAL B 1 313 ? -11.714 -10.780 115.453 1.00 25.05 328 VAL B C 1
ATOM 5420 O O . VAL B 1 313 ? -11.439 -9.580 115.424 1.00 25.42 328 VAL B O 1
ATOM 5424 N N . PHE B 1 314 ? -11.725 -11.542 114.353 1.00 25.29 329 PHE B N 1
ATOM 5425 C CA . PHE B 1 314 ? -11.480 -11.020 113.020 1.00 25.33 329 PHE B CA 1
ATOM 5426 C C . PHE B 1 314 ? -12.548 -11.532 112.041 1.00 26.72 329 PHE B C 1
ATOM 5427 O O . PHE B 1 314 ? -12.988 -12.672 112.146 1.00 28.23 329 PHE B O 1
ATOM 5435 N N . HIS B 1 315 ? -12.969 -10.696 111.091 1.00 27.07 330 HIS B N 1
ATOM 5436 C CA . HIS B 1 315 ? -13.998 -11.031 110.110 1.00 26.80 330 HIS B CA 1
ATOM 5437 C C . HIS B 1 315 ? -13.954 -9.875 109.105 1.00 27.07 330 HIS B C 1
ATOM 5438 O O . HIS B 1 315 ? -13.788 -8.711 109.502 1.00 27.01 330 HIS B O 1
ATOM 5445 N N . ALA B 1 316 ? -14.084 -10.175 107.819 1.00 27.63 331 ALA B N 1
ATOM 5446 C CA . ALA B 1 316 ? -14.344 -9.101 106.846 1.00 28.98 331 ALA B CA 1
ATOM 5447 C C . ALA B 1 316 ? -15.826 -8.885 106.646 1.00 29.88 331 ALA B C 1
ATOM 5448 O O . ALA B 1 316 ? -16.622 -9.823 106.596 1.00 29.57 331 ALA B O 1
ATOM 5450 N N . GLU B 1 317 ? -16.149 -7.613 106.506 1.00 31.21 332 GLU B N 1
ATOM 5451 C CA . GLU B 1 317 ? -17.474 -7.113 106.281 1.00 32.36 332 GLU B CA 1
ATOM 5452 C C . GLU B 1 317 ? -18.217 -7.825 105.142 1.00 32.39 332 GLU B C 1
ATOM 5453 O O . GLU B 1 317 ? -19.405 -8.074 105.232 1.00 31.83 332 GLU B O 1
ATOM 5459 N N . ASP B 1 318 ? -17.506 -8.113 104.061 1.00 33.45 333 ASP B N 1
ATOM 5460 C CA . ASP B 1 318 ? -18.100 -8.655 102.832 1.00 34.11 333 ASP B CA 1
ATOM 5461 C C . ASP B 1 318 ? -17.770 -10.154 102.701 1.00 34.38 333 ASP B C 1
ATOM 5462 O O . ASP B 1 318 ? -17.599 -10.675 101.597 1.00 34.99 333 ASP B O 1
ATOM 5467 N N . ASP B 1 319 ? -17.678 -10.857 103.827 1.00 33.88 334 ASP B N 1
ATOM 5468 C CA . ASP B 1 319 ? -17.577 -12.299 103.756 1.00 33.33 334 ASP B CA 1
ATOM 5469 C C . ASP B 1 319 ? -18.896 -12.869 103.214 1.00 33.30 334 ASP B C 1
ATOM 5470 O O . ASP B 1 319 ? -19.951 -12.736 103.851 1.00 33.68 334 ASP B O 1
ATOM 5475 N N . PRO B 1 320 ? -18.850 -13.486 102.021 1.00 32.48 335 PRO B N 1
ATOM 5476 C CA . PRO B 1 320 ? -20.041 -14.018 101.390 1.00 31.75 335 PRO B CA 1
ATOM 5477 C C . PRO B 1 320 ? -20.297 -15.477 101.700 1.00 31.75 335 PRO B C 1
ATOM 5478 O O . PRO B 1 320 ? -21.268 -16.043 101.156 1.00 31.70 335 PRO B O 1
ATOM 5482 N N . VAL B 1 321 ? -19.426 -16.073 102.529 1.00 31.41 336 VAL B N 1
ATOM 5483 C CA . VAL B 1 321 ? -19.550 -17.474 103.029 1.00 30.87 336 VAL B CA 1
ATOM 5484 C C . VAL B 1 321 ? -20.054 -17.521 104.483 1.00 31.56 336 VAL B C 1
ATOM 5485 O O . VAL B 1 321 ? -21.046 -18.173 104.777 1.00 32.14 336 VAL B O 1
ATOM 5489 N N . VAL B 1 322 ? -19.353 -16.835 105.389 1.00 31.45 337 VAL B N 1
ATOM 5490 C CA . VAL B 1 322 ? -19.782 -16.713 106.778 1.00 30.77 337 VAL B CA 1
ATOM 5491 C C . VAL B 1 322 ? -20.178 -15.250 107.041 1.00 31.07 337 VAL B C 1
ATOM 5492 O O . VAL B 1 322 ? -19.332 -14.346 107.053 1.00 31.33 337 VAL B O 1
ATOM 5496 N N . PRO B 1 323 ? -21.473 -15.006 107.244 1.00 30.81 338 PRO B N 1
ATOM 5497 C CA . PRO B 1 323 ? -21.943 -13.638 107.463 1.00 30.13 338 PRO B CA 1
ATOM 5498 C C . PRO B 1 323 ? -21.233 -12.998 108.635 1.00 30.41 338 PRO B C 1
ATOM 5499 O O . PRO B 1 323 ? -21.083 -13.626 109.699 1.00 30.16 338 PRO B O 1
ATOM 5503 N N . VAL B 1 324 ? -20.809 -11.747 108.428 1.00 30.73 339 VAL B N 1
ATOM 5504 C CA . VAL B 1 324 ? -20.042 -10.965 109.393 1.00 30.08 339 VAL B CA 1
ATOM 5505 C C . VAL B 1 324 ? -20.781 -10.858 110.729 1.00 31.14 339 VAL B C 1
ATOM 5506 O O . VAL B 1 324 ? -20.154 -10.784 111.800 1.00 30.29 339 VAL B O 1
ATOM 5510 N N . GLU B 1 325 ? -22.118 -10.872 110.654 1.00 32.30 340 GLU B N 1
ATOM 5511 C CA . GLU B 1 325 ? -22.980 -10.723 111.835 1.00 32.52 340 GLU B CA 1
ATOM 5512 C C . GLU B 1 325 ? -22.657 -11.819 112.852 1.00 32.54 340 GLU B C 1
ATOM 5513 O O . GLU B 1 325 ? -22.843 -11.615 114.056 1.00 33.13 340 GLU B O 1
ATOM 5519 N N . ASN B 1 326 ? -22.126 -12.953 112.390 1.00 31.64 341 ASN B N 1
ATOM 5520 C CA . ASN B 1 326 ? -21.768 -13.999 113.324 1.00 31.50 341 ASN B CA 1
ATOM 5521 C C . ASN B 1 326 ? -20.670 -13.593 114.281 1.00 31.19 341 ASN B C 1
ATOM 5522 O O . ASN B 1 326 ? -20.652 -14.059 115.404 1.00 32.35 341 ASN B O 1
ATOM 5527 N N . SER B 1 327 ? -19.755 -12.728 113.856 1.00 30.58 342 SER B N 1
ATOM 5528 C CA . SER B 1 327 ? -18.778 -12.149 114.783 1.00 29.89 342 SER B CA 1
ATOM 5529 C C . SER B 1 327 ? -19.378 -10.961 115.557 1.00 28.83 342 SER B C 1
ATOM 5530 O O . SER B 1 327 ? -19.191 -10.830 116.750 1.00 28.64 342 SER B O 1
ATOM 5533 N N . ARG B 1 328 ? -20.112 -10.107 114.884 1.00 28.18 343 ARG B N 1
ATOM 5534 C CA . ARG B 1 328 ? -20.663 -8.933 115.558 1.00 28.26 343 ARG B CA 1
ATOM 5535 C C . ARG B 1 328 ? -21.481 -9.304 116.770 1.00 28.49 343 ARG B C 1
ATOM 5536 O O . ARG B 1 328 ? -21.338 -8.705 117.852 1.00 28.67 343 ARG B O 1
ATOM 5544 N N . VAL B 1 329 ? -22.320 -10.320 116.610 1.00 28.63 344 VAL B N 1
ATOM 5545 C CA . VAL B 1 329 ? -23.244 -10.639 117.682 1.00 28.54 344 VAL B CA 1
ATOM 5546 C C . VAL B 1 329 ? -22.483 -11.105 118.926 1.00 28.20 344 VAL B C 1
ATOM 5547 O O . VAL B 1 329 ? -22.794 -10.662 120.026 1.00 28.15 344 VAL B O 1
ATOM 5551 N N . LEU B 1 330 ? -21.464 -11.947 118.744 1.00 27.62 345 LEU B N 1
ATOM 5552 C CA . LEU B 1 330 ? -20.696 -12.400 119.868 1.00 27.05 345 LEU B CA 1
ATOM 5553 C C . LEU B 1 330 ? -19.928 -11.253 120.451 1.00 27.75 345 LEU B C 1
ATOM 5554 O O . LEU B 1 330 ? -19.884 -11.109 121.669 1.00 27.70 345 LEU B O 1
ATOM 5559 N N . VAL B 1 331 ? -19.333 -10.415 119.592 1.00 28.00 346 VAL B N 1
ATOM 5560 C CA . VAL B 1 331 ? -18.528 -9.297 120.072 1.00 27.74 346 VAL B CA 1
ATOM 5561 C C . VAL B 1 331 ? -19.393 -8.350 120.912 1.00 29.08 346 VAL B C 1
ATOM 5562 O O . VAL B 1 331 ? -18.949 -7.908 121.989 1.00 29.37 346 VAL B O 1
ATOM 5566 N N . LYS B 1 332 ? -20.610 -8.060 120.434 1.00 29.82 347 LYS B N 1
ATOM 5567 C CA . LYS B 1 332 ? -21.478 -7.081 121.078 1.00 30.64 347 LYS B CA 1
ATOM 5568 C C . LYS B 1 332 ? -21.855 -7.591 122.460 1.00 31.99 347 LYS B C 1
ATOM 5569 O O . LYS B 1 332 ? -21.694 -6.860 123.465 1.00 32.51 347 LYS B O 1
ATOM 5575 N N . LYS B 1 333 ? -22.308 -8.839 122.530 1.00 32.48 348 LYS B N 1
ATOM 5576 C CA . LYS B 1 333 ? -22.661 -9.422 123.816 1.00 34.53 348 LYS B CA 1
ATOM 5577 C C . LYS B 1 333 ? -21.481 -9.478 124.798 1.00 35.11 348 LYS B C 1
ATOM 5578 O O . LYS B 1 333 ? -21.624 -9.121 125.988 1.00 35.60 348 LYS B O 1
ATOM 5584 N N . LEU B 1 334 ? -20.323 -9.921 124.296 1.00 35.40 349 LEU B N 1
ATOM 5585 C CA . LEU B 1 334 ? -19.115 -10.067 125.091 1.00 35.29 349 LEU B CA 1
ATOM 5586 C C . LEU B 1 334 ? -18.761 -8.739 125.717 1.00 35.40 349 LEU B C 1
ATOM 5587 O O . LEU B 1 334 ? -18.660 -8.628 126.931 1.00 35.98 349 LEU B O 1
ATOM 5592 N N . ALA B 1 335 ? -18.638 -7.718 124.876 1.00 35.16 350 ALA B N 1
ATOM 5593 C CA . ALA B 1 335 ? -18.313 -6.374 125.313 1.00 34.38 350 ALA B CA 1
ATOM 5594 C C . ALA B 1 335 ? -19.284 -5.827 126.359 1.00 34.23 350 ALA B C 1
ATOM 5595 O O . ALA B 1 335 ? -18.858 -5.319 127.374 1.00 34.16 350 ALA B O 1
ATOM 5597 N N . GLU B 1 336 ? -20.584 -5.964 126.135 1.00 34.42 351 GLU B N 1
ATOM 5598 C CA . GLU B 1 336 ? -21.581 -5.346 127.037 1.00 34.64 351 GLU B CA 1
ATOM 5599 C C . GLU B 1 336 ? -21.713 -6.047 128.378 1.00 34.54 351 GLU B C 1
ATOM 5600 O O . GLU B 1 336 ? -22.403 -5.572 129.258 1.00 34.80 351 GLU B O 1
ATOM 5606 N N . ILE B 1 337 ? -21.020 -7.161 128.540 1.00 35.38 352 ILE B N 1
ATOM 5607 C CA . ILE B 1 337 ? -21.136 -7.988 129.736 1.00 35.35 352 ILE B CA 1
ATOM 5608 C C . ILE B 1 337 ? -19.810 -7.924 130.494 1.00 35.98 352 ILE B C 1
ATOM 5609 O O . ILE B 1 337 ? -19.618 -8.627 131.480 1.00 36.79 352 ILE B O 1
ATOM 5614 N N . GLY B 1 338 ? -18.883 -7.111 129.995 1.00 36.03 353 GLY B N 1
ATOM 5615 C CA . GLY B 1 338 ? -17.629 -6.866 130.687 1.00 35.99 353 GLY B CA 1
ATOM 5616 C C . GLY B 1 338 ? -16.423 -7.579 130.097 1.00 36.37 353 GLY B C 1
ATOM 5617 O O . GLY B 1 338 ? -15.322 -7.491 130.640 1.00 36.61 353 GLY B O 1
ATOM 5618 N N . GLY B 1 339 ? -16.625 -8.284 128.988 1.00 36.55 354 GLY B N 1
ATOM 5619 C CA . GLY B 1 339 ? -15.710 -8.211 127.854 1.00 36.78 354 GLY B CA 1
ATOM 5620 C C . GLY B 1 339 ? -14.363 -8.919 127.970 1.00 37.10 354 GLY B C 1
ATOM 5621 O O . GLY B 1 339 ? -14.287 -10.106 128.288 1.00 38.13 354 GLY B O 1
ATOM 5622 N N . LYS B 1 340 ? -13.299 -8.163 127.704 1.00 36.14 355 LYS B N 1
ATOM 5623 C CA . LYS B 1 340 ? -11.971 -8.663 127.279 1.00 35.93 355 LYS B CA 1
ATOM 5624 C C . LYS B 1 340 ? -11.994 -9.076 125.810 1.00 34.37 355 LYS B C 1
ATOM 5625 O O . LYS B 1 340 ? -11.516 -10.139 125.440 1.00 35.19 355 LYS B O 1
ATOM 5631 N N . VAL B 1 341 ? -12.549 -8.224 124.966 1.00 32.84 356 VAL B N 1
ATOM 5632 C CA . VAL B 1 341 ? -12.681 -8.533 123.565 1.00 30.64 356 VAL B CA 1
ATOM 5633 C C . VAL B 1 341 ? -12.141 -7.438 122.634 1.00 30.41 356 VAL B C 1
ATOM 5634 O O . VAL B 1 341 ? -12.464 -6.260 122.805 1.00 30.60 356 VAL B O 1
ATOM 5638 N N . ARG B 1 342 ? -11.322 -7.813 121.655 1.00 29.55 357 ARG B N 1
ATOM 5639 C CA . ARG B 1 342 ? -11.071 -6.908 120.513 1.00 29.23 357 ARG B CA 1
ATOM 5640 C C . ARG B 1 342 ? -11.825 -7.353 119.258 1.00 28.61 357 ARG B C 1
ATOM 5641 O O . ARG B 1 342 ? -12.446 -8.396 119.252 1.00 29.15 357 ARG B O 1
ATOM 5649 N N . TYR B 1 343 ? -11.806 -6.537 118.213 1.00 27.60 358 TYR B N 1
ATOM 5650 C CA . TYR B 1 343 ? -12.560 -6.826 117.015 1.00 26.36 358 TYR B CA 1
ATOM 5651 C C . TYR B 1 343 ? -12.008 -5.994 115.891 1.00 25.63 358 TYR B C 1
ATOM 5652 O O . TYR B 1 343 ? -11.909 -4.815 115.991 1.00 26.83 358 TYR B O 1
ATOM 5661 N N . THR B 1 344 ? -11.619 -6.623 114.818 1.00 25.06 359 THR B N 1
ATOM 5662 C CA . THR B 1 344 ? -11.124 -5.912 113.698 1.00 25.15 359 THR B CA 1
ATOM 5663 C C . THR B 1 344 ? -12.025 -6.410 112.612 1.00 25.25 359 THR B C 1
ATOM 5664 O O . THR B 1 344 ? -11.964 -7.590 112.275 1.00 25.44 359 THR B O 1
ATOM 5668 N N . GLU B 1 345 ? -12.883 -5.524 112.101 1.00 25.19 360 GLU B N 1
ATOM 5669 C CA . GLU B 1 345 ? -13.778 -5.861 111.027 1.00 25.23 360 GLU B CA 1
ATOM 5670 C C . GLU B 1 345 ? -13.287 -5.172 109.786 1.00 26.62 360 GLU B C 1
ATOM 5671 O O . GLU B 1 345 ? -13.616 -4.002 109.569 1.00 27.89 360 GLU B O 1
ATOM 5677 N N . TYR B 1 346 ? -12.515 -5.884 108.965 1.00 26.97 361 TYR B N 1
ATOM 5678 C CA . TYR B 1 346 ? -12.113 -5.402 107.648 1.00 27.76 361 TYR B CA 1
ATOM 5679 C C . TYR B 1 346 ? -13.262 -4.828 106.786 1.00 29.52 361 TYR B C 1
ATOM 5680 O O . TYR B 1 346 ? -14.275 -5.497 106.535 1.00 28.76 361 TYR B O 1
ATOM 5689 N N . GLU B 1 347 ? -13.064 -3.596 106.323 1.00 31.56 362 GLU B N 1
ATOM 5690 C CA . GLU B 1 347 ? -14.016 -2.878 105.478 1.00 34.68 362 GLU B CA 1
ATOM 5691 C C . GLU B 1 347 ? -14.339 -3.523 104.142 1.00 35.65 362 GLU B C 1
ATOM 5692 O O . GLU B 1 347 ? -13.460 -4.106 103.521 1.00 36.24 362 GLU B O 1
ATOM 5698 N N . LYS B 1 348 ? -15.570 -3.348 103.654 1.00 36.86 363 LYS B N 1
ATOM 5699 C CA . LYS B 1 348 ? -15.926 -3.801 102.300 1.00 38.64 363 LYS B CA 1
ATOM 5700 C C . LYS B 1 348 ? -14.918 -3.248 101.301 1.00 39.33 363 LYS B C 1
ATOM 5701 O O . LYS B 1 348 ? -14.428 -2.126 101.461 1.00 39.38 363 LYS B O 1
ATOM 5707 N N . GLY B 1 349 ? -14.563 -4.059 100.307 1.00 39.98 364 GLY B N 1
ATOM 5708 C CA . GLY B 1 349 ? -13.547 -3.657 99.322 1.00 40.44 364 GLY B CA 1
ATOM 5709 C C . GLY B 1 349 ? -12.081 -3.831 99.710 1.00 40.86 364 GLY B C 1
ATOM 5710 O O . GLY B 1 349 ? -11.222 -3.947 98.819 1.00 40.67 364 GLY B O 1
ATOM 5711 N N . PHE B 1 350 ? -11.793 -3.846 101.021 1.00 41.39 365 PHE B N 1
ATOM 5712 C CA . PHE B 1 350 ? -10.415 -4.022 101.547 1.00 42.08 365 PHE B CA 1
ATOM 5713 C C . PHE B 1 350 ? -9.686 -5.234 100.972 1.00 43.25 365 PHE B C 1
ATOM 5714 O O . PHE B 1 350 ? -8.554 -5.115 100.466 1.00 42.92 365 PHE B O 1
ATOM 5722 N N . MET B 1 351 ? -10.344 -6.392 101.091 1.00 44.83 366 MET B N 1
ATOM 5723 C CA . MET B 1 351 ? -9.775 -7.688 100.691 1.00 46.17 366 MET B CA 1
ATOM 5724 C C . MET B 1 351 ? -9.508 -7.740 99.195 1.00 47.31 366 MET B C 1
ATOM 5725 O O . MET B 1 351 ? -8.406 -8.092 98.774 1.00 47.51 366 MET B O 1
ATOM 5730 N N . GLU B 1 352 ? -10.532 -7.399 98.409 1.00 48.20 367 GLU B N 1
ATOM 5731 C CA . GLU B 1 352 ? -10.423 -7.398 96.962 1.00 49.30 367 GLU B CA 1
ATOM 5732 C C . GLU B 1 352 ? -9.372 -6.369 96.554 1.00 48.42 367 GLU B C 1
ATOM 5733 O O . GLU B 1 352 ? -8.620 -6.613 95.618 1.00 48.46 367 GLU B O 1
ATOM 5739 N N . LYS B 1 353 ? -9.254 -5.262 97.288 1.00 47.80 368 LYS B N 1
ATOM 5740 C CA . LYS B 1 353 ? -8.160 -4.318 97.014 1.00 47.76 368 LYS B CA 1
ATOM 5741 C C . LYS B 1 353 ? -6.746 -4.954 97.179 1.00 46.52 368 LYS B C 1
ATOM 5742 O O . LYS B 1 353 ? -5.797 -4.526 96.528 1.00 46.57 368 LYS B O 1
ATOM 5748 N N . HIS B 1 354 ? -6.616 -5.988 98.016 1.00 45.33 369 HIS B N 1
ATOM 5749 C CA . HIS B 1 354 ? -5.306 -6.621 98.277 1.00 43.71 369 HIS B CA 1
ATOM 5750 C C . HIS B 1 354 ? -5.134 -7.960 97.569 1.00 43.17 369 HIS B C 1
ATOM 5751 O O . HIS B 1 354 ? -4.132 -8.652 97.769 1.00 42.88 369 HIS B O 1
ATOM 5758 N N . GLY B 1 355 ? -6.142 -8.316 96.767 1.00 42.74 370 GLY B N 1
ATOM 5759 C CA . GLY B 1 355 ? -6.127 -9.484 95.876 1.00 41.96 370 GLY B CA 1
ATOM 5760 C C . GLY B 1 355 ? -6.578 -10.805 96.476 1.00 41.77 370 GLY B C 1
ATOM 5761 O O . GLY B 1 355 ? -6.226 -11.869 95.973 1.00 41.58 370 GLY B O 1
ATOM 5762 N N . TRP B 1 356 ? -7.368 -10.724 97.546 1.00 41.50 371 TRP B N 1
ATOM 5763 C CA . TRP B 1 356 ? -7.793 -11.880 98.346 1.00 40.44 371 TRP B CA 1
ATOM 5764 C C . TRP B 1 356 ? -9.352 -12.027 98.243 1.00 40.90 371 TRP B C 1
ATOM 5765 O O . TRP B 1 356 ? -10.073 -10.998 98.198 1.00 40.41 371 TRP B O 1
ATOM 5776 N N . ASP B 1 357 ? -9.869 -13.264 98.182 1.00 41.25 372 ASP B N 1
ATOM 5777 C CA . ASP B 1 357 ? -11.327 -13.490 98.347 1.00 42.43 372 ASP B CA 1
ATOM 5778 C C . ASP B 1 357 ? -11.727 -12.933 99.743 1.00 42.23 372 ASP B C 1
ATOM 5779 O O . ASP B 1 357 ? -11.011 -13.161 100.742 1.00 41.74 372 ASP B O 1
ATOM 5784 N N . PRO B 1 358 ? -12.841 -12.159 99.822 1.00 41.75 373 PRO B N 1
ATOM 5785 C CA . PRO B 1 358 ? -13.199 -11.544 101.122 1.00 41.03 373 PRO B CA 1
ATOM 5786 C C . PRO B 1 358 ? -13.586 -12.527 102.208 1.00 40.19 373 PRO B C 1
ATOM 5787 O O . PRO B 1 358 ? -13.980 -12.117 103.277 1.00 40.80 373 PRO B O 1
ATOM 5791 N N . HIS B 1 359 ? -13.455 -13.818 101.952 1.00 39.23 374 HIS B N 1
ATOM 5792 C CA . HIS B 1 359 ? -13.727 -14.806 102.989 1.00 37.68 374 HIS B CA 1
ATOM 5793 C C . HIS B 1 359 ? -12.466 -15.067 103.743 1.00 36.37 374 HIS B C 1
ATOM 5794 O O . HIS B 1 359 ? -12.514 -15.485 104.911 1.00 36.22 374 HIS B O 1
ATOM 5801 N N . GLY B 1 360 ? -11.348 -14.809 103.062 1.00 35.17 375 GLY B N 1
ATOM 5802 C CA . GLY B 1 360 ? -9.999 -15.191 103.516 1.00 34.12 375 GLY B CA 1
ATOM 5803 C C . GLY B 1 360 ? -9.344 -14.267 104.521 1.00 33.28 375 GLY B C 1
ATOM 5804 O O . GLY B 1 360 ? -8.132 -14.114 104.538 1.00 34.28 375 GLY B O 1
ATOM 5805 N N . SER B 1 361 ? -10.152 -13.682 105.380 1.00 32.76 376 SER B N 1
ATOM 5806 C CA . SER B 1 361 ? -9.737 -12.662 106.335 1.00 32.35 376 SER B CA 1
ATOM 5807 C C . SER B 1 361 ? -8.657 -13.151 107.281 1.00 32.65 376 SER B C 1
ATOM 5808 O O . SER B 1 361 ? -8.019 -12.357 108.010 1.00 33.45 376 SER B O 1
ATOM 5811 N N . TRP B 1 362 ? -8.426 -14.458 107.261 1.00 31.83 377 TRP B N 1
ATOM 5812 C CA . TRP B 1 362 ? -7.286 -15.009 107.970 1.00 30.91 377 TRP B CA 1
ATOM 5813 C C . TRP B 1 362 ? -5.938 -14.567 107.385 1.00 30.83 377 TRP B C 1
ATOM 5814 O O . TRP B 1 362 ? -4.900 -14.633 108.077 1.00 30.55 377 TRP B O 1
ATOM 5825 N N . ILE B 1 363 ? -5.946 -14.121 106.128 1.00 30.58 378 ILE B N 1
ATOM 5826 C CA . ILE B 1 363 ? -4.687 -13.711 105.481 1.00 30.50 378 ILE B CA 1
ATOM 5827 C C . ILE B 1 363 ? -4.073 -12.453 106.113 1.00 30.44 378 ILE B C 1
ATOM 5828 O O . ILE B 1 363 ? -2.961 -12.501 106.610 1.00 31.01 378 ILE B O 1
ATOM 5833 N N . PRO B 1 364 ? -4.811 -11.344 106.149 1.00 29.78 379 PRO B N 1
ATOM 5834 C CA . PRO B 1 364 ? -4.186 -10.232 106.831 1.00 29.28 379 PRO B CA 1
ATOM 5835 C C . PRO B 1 364 ? -4.065 -10.475 108.330 1.00 29.45 379 PRO B C 1
ATOM 5836 O O . PRO B 1 364 ? -3.202 -9.850 108.992 1.00 30.02 379 PRO B O 1
ATOM 5840 N N . THR B 1 365 ? -4.896 -11.363 108.888 1.00 28.48 380 THR B N 1
ATOM 5841 C CA . THR B 1 365 ? -4.916 -11.469 110.337 1.00 27.30 380 THR B CA 1
ATOM 5842 C C . THR B 1 365 ? -3.614 -12.108 110.717 1.00 27.66 380 THR B C 1
ATOM 5843 O O . THR B 1 365 ? -2.929 -11.645 111.629 1.00 27.43 380 THR B O 1
ATOM 5847 N N . TYR B 1 366 ? -3.222 -13.153 110.011 1.00 27.56 381 TYR B N 1
ATOM 5848 C CA . TYR B 1 366 ? -1.994 -13.794 110.446 1.00 28.14 381 TYR B CA 1
ATOM 5849 C C . TYR B 1 366 ? -0.795 -13.002 110.013 1.00 28.41 381 TYR B C 1
ATOM 5850 O O . TYR B 1 366 ? 0.307 -13.289 110.449 1.00 28.23 381 TYR B O 1
ATOM 5859 N N . GLU B 1 367 ? -1.010 -11.999 109.153 1.00 29.10 382 GLU B N 1
ATOM 5860 C CA . GLU B 1 367 ? 0.089 -11.104 108.752 1.00 29.42 382 GLU B CA 1
ATOM 5861 C C . GLU B 1 367 ? 0.151 -9.875 109.657 1.00 29.45 382 GLU B C 1
ATOM 5862 O O . GLU B 1 367 ? 0.936 -8.973 109.400 1.00 29.88 382 GLU B O 1
ATOM 5868 N N . ASN B 1 368 ? -0.656 -9.834 110.717 1.00 29.37 383 ASN B N 1
ATOM 5869 C CA . ASN B 1 368 ? -0.692 -8.670 111.612 1.00 29.19 383 ASN B CA 1
ATOM 5870 C C . ASN B 1 368 ? 0.117 -8.895 112.900 1.00 29.89 383 ASN B C 1
ATOM 5871 O O . ASN B 1 368 ? -0.353 -9.562 113.840 1.00 30.45 383 ASN B O 1
ATOM 5876 N N . GLN B 1 369 ? 1.330 -8.331 112.934 1.00 30.67 384 GLN B N 1
ATOM 5877 C CA . GLN B 1 369 ? 2.273 -8.493 114.051 1.00 31.90 384 GLN B CA 1
ATOM 5878 C C . GLN B 1 369 ? 1.716 -7.960 115.360 1.00 31.95 384 GLN B C 1
ATOM 5879 O O . GLN B 1 369 ? 2.084 -8.417 116.423 1.00 32.16 384 GLN B O 1
ATOM 5885 N N . GLU B 1 370 ? 0.802 -7.013 115.298 1.00 32.54 385 GLU B N 1
ATOM 5886 C CA . GLU B 1 370 ? 0.185 -6.593 116.525 1.00 33.99 385 GLU B CA 1
ATOM 5887 C C . GLU B 1 370 ? -0.604 -7.772 117.152 1.00 32.45 385 GLU B C 1
ATOM 5888 O O . GLU B 1 370 ? -0.626 -7.944 118.374 1.00 32.41 385 GLU B O 1
ATOM 5894 N N . ALA B 1 371 ? -1.230 -8.606 116.327 1.00 31.06 386 ALA B N 1
ATOM 5895 C CA . ALA B 1 371 ? -2.086 -9.636 116.894 1.00 29.36 386 ALA B CA 1
ATOM 5896 C C . ALA B 1 371 ? -1.293 -10.833 117.472 1.00 28.66 386 ALA B C 1
ATOM 5897 O O . ALA B 1 371 ? -1.663 -11.375 118.541 1.00 27.30 386 ALA B O 1
ATOM 5899 N N . ILE B 1 372 ? -0.220 -11.226 116.773 1.00 27.39 387 ILE B N 1
ATOM 5900 C CA . ILE B 1 372 ? 0.739 -12.203 117.286 1.00 26.95 387 ILE B CA 1
ATOM 5901 C C . ILE B 1 372 ? 1.214 -11.762 118.678 1.00 27.37 387 ILE B C 1
ATOM 5902 O O . ILE B 1 372 ? 1.082 -12.508 119.665 1.00 26.64 387 ILE B O 1
ATOM 5907 N N . GLU B 1 373 ? 1.743 -10.535 118.753 1.00 27.56 388 GLU B N 1
ATOM 5908 C CA . GLU B 1 373 ? 2.334 -10.047 119.992 1.00 27.98 388 GLU B CA 1
ATOM 5909 C C . GLU B 1 373 ? 1.290 -10.066 121.057 1.00 27.76 388 GLU B C 1
ATOM 5910 O O . GLU B 1 373 ? 1.565 -10.522 122.176 1.00 29.07 388 GLU B O 1
ATOM 5916 N N . TRP B 1 374 ? 0.091 -9.590 120.705 1.00 26.67 389 TRP B N 1
ATOM 5917 C CA . TRP B 1 374 ? -1.011 -9.532 121.659 1.00 25.96 389 TRP B CA 1
ATOM 5918 C C . TRP B 1 374 ? -1.283 -10.867 122.322 1.00 25.43 389 TRP B C 1
ATOM 5919 O O . TRP B 1 374 ? -1.432 -10.943 123.547 1.00 25.42 389 TRP B O 1
ATOM 5930 N N . LEU B 1 375 ? -1.352 -11.910 121.503 1.00 25.78 390 LEU B N 1
ATOM 5931 C CA . LEU B 1 375 ? -1.700 -13.244 121.975 1.00 25.89 390 LEU B CA 1
ATOM 5932 C C . LEU B 1 375 ? -0.698 -13.673 123.055 1.00 26.00 390 LEU B C 1
ATOM 5933 O O . LEU B 1 375 ? -1.105 -14.122 124.129 1.00 25.10 390 LEU B O 1
ATOM 5938 N N . PHE B 1 376 ? 0.597 -13.469 122.782 1.00 25.58 391 PHE B N 1
ATOM 5939 C CA . PHE B 1 376 ? 1.649 -13.815 123.728 1.00 25.82 391 PHE B CA 1
ATOM 5940 C C . PHE B 1 376 ? 1.701 -12.961 124.990 1.00 27.31 391 PHE B C 1
ATOM 5941 O O . PHE B 1 376 ? 2.454 -13.253 125.918 1.00 28.09 391 PHE B O 1
ATOM 5949 N N . GLU B 1 377 ? 0.923 -11.899 125.054 1.00 28.61 392 GLU B N 1
ATOM 5950 C CA . GLU B 1 377 ? 0.825 -11.222 126.325 1.00 29.93 392 GLU B CA 1
ATOM 5951 C C . GLU B 1 377 ? -0.262 -11.845 127.216 1.00 30.44 392 GLU B C 1
ATOM 5952 O O . GLU B 1 377 ? -0.442 -11.429 128.357 1.00 30.74 392 GLU B O 1
ATOM 5958 N N . GLN B 1 378 ? -0.952 -12.874 126.743 1.00 30.24 393 GLN B N 1
ATOM 5959 C CA . GLN B 1 378 ? -2.018 -13.431 127.564 1.00 30.79 393 GLN B CA 1
ATOM 5960 C C . GLN B 1 378 ? -1.569 -14.583 128.470 1.00 31.11 393 GLN B C 1
ATOM 5961 O O . GLN B 1 378 ? -0.552 -15.231 128.209 1.00 31.50 393 GLN B O 1
ATOM 5967 N N . SER B 1 379 ? -2.314 -14.807 129.546 1.00 30.80 394 SER B N 1
ATOM 5968 C CA . SER B 1 379 ? -1.941 -15.782 130.539 1.00 31.53 394 SER B CA 1
ATOM 5969 C C . SER B 1 379 ? -3.095 -15.966 131.489 1.00 31.89 394 SER B C 1
ATOM 5970 O O . SER B 1 379 ? -4.037 -15.173 131.473 1.00 33.02 394 SER B O 1
ATOM 5973 N N . ARG B 1 380 ? -3.024 -16.968 132.358 1.00 31.69 395 ARG B N 1
ATOM 5974 C CA . ARG B 1 380 ? -4.085 -17.164 133.367 1.00 31.54 395 ARG B CA 1
ATOM 5975 C C . ARG B 1 380 ? -3.619 -16.901 134.810 1.00 29.99 395 ARG B C 1
#

Secondary structure (P-SEA, 3-state):
ccbbbbbbbbccccccccbbbbbccbbbbccccccccbbbbbbcccccccccccccccccccccccccccccccbbbbbbccccccccccccccccbbbbccccccccccccccccccccccbbbbccccccccccccbbbbbbbcccccbbbbbbbbbbccccccbbbbbbbbbbcccccccccccccccccccccccccccccccbbbbbbbbbccccccccccccccccccccaaaaaaaaaaaaaaaaccccccccccccccaaaaaaaaaaaaccccccbbbbcccccccccccccccbbbbbbbbcccccccaaaaaaaaaaaaaacccbbbbbbccccccccccccccccccccccaaaaaaaaaccc/ccbbbbbbbbccccccccbbbbbbcccccccccccccbbbbbbcccbbbbbbbcccccccccccccccccccccbbbbbbbcccccccccccccccbbbbccbbbbbbbccccccccbbbbbbbbbccccccccccccccccccccccccccccbbbbbbccccccbbbbbbbbbbccccccccccccccccccccccccccccccccbbbbbbbbccccccccccccccccccaaaaaaaaaaaaaaaccccccccbbbbbccaaaaaaaaaaaaccccccbbbbccccccccccccccccbbbbbbbcccccccaaaaaaaaaaaaaacccbbbbbbccccccccccccccccccccccaaaaaaaaaccc

CATH classification: 2.60.40.2180 (+1 more: 3.40.50.1820)

B-factor: mean 37.15, std 10.89, range [13.66, 78.86]